Protein AF-0000000065787743 (afdb_homodimer)

Solvent-accessible surface area (backbone atoms only — not comparable to full-atom values): 27468 Å² total; per-residue (Å²): 134,80,80,73,53,86,64,46,62,88,66,50,43,55,30,40,27,34,43,28,55,40,66,67,51,47,67,35,80,67,59,70,78,36,45,27,38,31,40,34,53,36,62,38,88,64,91,49,64,70,45,51,54,52,31,50,74,74,40,88,57,36,32,31,43,29,65,40,38,46,92,58,71,38,61,31,80,68,56,71,77,54,46,52,68,68,44,58,86,50,52,86,74,44,48,29,36,47,40,43,63,92,45,53,86,49,40,64,62,43,46,74,70,74,34,49,32,34,14,27,50,59,44,94,42,62,73,54,71,68,56,47,54,53,48,52,52,55,27,47,73,69,20,70,27,29,32,41,30,26,24,64,88,48,72,65,45,49,52,49,49,39,52,53,42,55,67,47,91,59,59,31,30,48,44,59,47,41,55,78,64,34,50,48,34,66,50,28,15,74,32,53,12,59,40,34,69,22,11,79,78,52,73,87,48,63,49,52,43,42,48,66,57,47,52,52,48,34,46,73,50,25,47,82,42,30,36,60,76,30,72,62,54,52,71,59,94,72,78,59,60,48,50,52,52,37,55,49,48,50,49,54,51,69,73,96,137,79,90,85,46,94,65,43,63,89,63,50,43,55,32,39,27,34,44,29,56,41,66,67,50,46,68,36,78,66,58,72,76,36,44,26,37,30,39,34,53,36,62,37,87,64,90,48,64,68,44,50,54,50,31,48,74,74,39,86,56,48,30,30,43,29,66,41,37,47,92,60,73,38,61,31,81,69,54,70,78,52,46,53,68,67,44,57,86,50,52,87,73,42,48,28,37,46,40,44,62,92,45,54,87,49,38,66,62,44,47,73,70,73,36,46,31,34,14,27,50,60,43,95,42,62,73,54,72,68,57,47,53,53,49,51,51,55,28,46,73,67,22,71,27,28,32,42,31,28,23,64,87,47,72,64,45,51,54,49,50,38,51,54,43,54,65,48,92,58,60,31,29,49,44,60,46,42,53,78,63,31,50,49,34,65,49,26,17,74,30,54,12,59,39,35,68,22,12,80,78,53,73,84,49,62,49,52,44,41,49,65,59,45,52,51,46,33,44,73,48,23,46,82,41,31,36,60,76,31,72,64,54,50,71,59,94,72,78,59,59,49,47,52,53,35,56,48,49,50,50,54,52,68,73,94

Organism: Methanospirillum hungatei JF-1 (strain ATCC 27890 / DSM 864 / NBRC 100397 / JF-1) (NCBI:txid323259)

Sequence (512 aa):
MTSDALKADPNRLIKIIASLSSTRELLSPEVTKADALEIRLDLITEPIDDALHSLRTSFQGPMVLTVRSSDEGGAYAGGSAGLWKKLEPYIGLVDIIDLEIRFKDHAPQVKEHNKAIIASCHQNRMPDDDEMQALIEELHSFGDIVKIAVQPQTKEDVIRLLKITAACPYPIIMSVTGTVYRYARPLLCLFGSLYTYCYIHSETSPGQYSLREMQLLAHLLSPGFVDPWFEGRPVRSGDASGYYERAEQYRKHLEFMTSDALKADPNRLIKIIASLSSTRELLSPEVTKADALEIRLDLITEPIDDALHSLRTSFQGPMVLTVRSSDEGGAYAGGSAGLWKKLEPYIGLVDIIDLEIRFKDHAPQVKEHNKAIIASCHQNRMPDDDEMQALIEELHSFGDIVKIAVQPQTKEDVIRLLKITAACPYPIIMSVTGTVYRYARPLLCLFGSLYTYCYIHSETSPGQYSLREMQLLAHLLSPGFVDPWFEGRPVRSGDASGYYERAEQYRKHLEF

InterPro domains:
  IPR001381 3-dehydroquinate dehydratase type I [MF_00214] (15-221)
  IPR001381 3-dehydroquinate dehydratase type I [PF01487] (31-219)
  IPR001381 3-dehydroquinate dehydratase type I [cd00502] (15-215)
  IPR013785 Aldolase-type TIM barrel [G3DSA:3.20.20.70] (16-221)
  IPR050146 Type-I 3-dehydroquinase [PTHR43699] (23-221)

pLDDT: mean 84.84, std 22.63, range [23.33, 98.88]

Secondary structure (DSSP, 8-state):
-----S---TT-S--EEEEE-SHHHHT-GGGGGSSEEEEEGGG--S--HHHHHHHHHH--S-EEEE--BGGGTSSB---HHHHHHHHGGGGGG-SEEEEEGGGGGGHHHHHHTT-EEEEEEE-SS---HHHHHHHHHHHHTT-SEEEEEE---SHHHHHHHHHHHHH-SS-EEEEE-SSTTTTHHHHHHHTT-S-EEEESSS-SSTTPEEHHHHHHHHHHHSTT---TTTTTS---SS--HHHHHHHHHHHHHH--/---------TT-S--EEEEE-SHHHHT-GGGGGSSEEEEEGGG--S--HHHHHHHHHH--S-EEEE--BGGGTSSB---HHHHHHHHGGGGGG-SEEEEEGGGGGGHHHHHHTT-EEEEEEE-SS---HHHHHHHHHHHHTT-SEEEEEE---SHHHHHHHHHHHHH-SS-EEEEE-SSTTTTHHHHHHHTT-S-EEEESSS-SSTTPEEHHHHHHHHHHHSTT---SSS-SS---SS--HHHHHHHHHHHHHH--

Structure (mmCIF, N/CA/C/O backbone):
data_AF-0000000065787743-model_v1
#
loop_
_entity.id
_entity.type
_entity.pdbx_description
1 polymer '3-dehydroquinate dehydratase'
#
loop_
_atom_site.group_PDB
_atom_site.id
_atom_site.type_symbol
_atom_site.label_atom_id
_atom_site.label_alt_id
_atom_site.label_comp_id
_atom_site.label_asym_id
_atom_site.label_entity_id
_atom_site.label_seq_id
_atom_site.pdbx_PDB_ins_code
_atom_site.Cartn_x
_atom_site.Cartn_y
_atom_site.Cartn_z
_atom_site.occupancy
_atom_site.B_iso_or_equiv
_atom_site.auth_seq_id
_atom_site.auth_comp_id
_atom_site.auth_asym_id
_atom_site.auth_atom_id
_atom_site.pdbx_PDB_model_num
ATOM 1 N N . MET A 1 1 ? -11.641 -33.375 0.283 1 24.38 1 MET A N 1
ATOM 2 C CA . MET A 1 1 ? -11.227 -32.781 1.543 1 24.38 1 MET A CA 1
ATOM 3 C C . MET A 1 1 ? -10.133 -31.734 1.311 1 24.38 1 MET A C 1
ATOM 5 O O . MET A 1 1 ? -9.727 -31.031 2.238 1 24.38 1 MET A O 1
ATOM 9 N N . THR A 1 2 ? -9.352 -31.938 0.258 1 27.78 2 THR A N 1
ATOM 10 C CA . THR A 1 2 ? -7.973 -31.547 0.005 1 27.78 2 THR A CA 1
ATOM 11 C C . THR A 1 2 ? -7.867 -30.047 -0.215 1 27.78 2 THR A C 1
ATOM 13 O O . THR A 1 2 ? -6.777 -29.469 -0.13 1 27.78 2 THR A O 1
ATOM 16 N N . SER A 1 3 ? -8.938 -29.484 -0.894 1 32.38 3 SER A N 1
A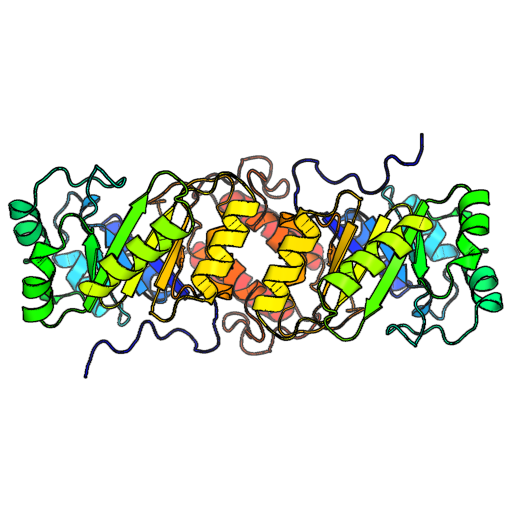TOM 17 C CA . SER A 1 3 ? -9.109 -28.25 -1.637 1 32.38 3 SER A CA 1
ATOM 18 C C . SER A 1 3 ? -9.164 -27.047 -0.7 1 32.38 3 SER A C 1
ATOM 20 O O . SER A 1 3 ? -9.695 -25.984 -1.062 1 32.38 3 SER A O 1
ATOM 22 N N . ASP A 1 4 ? -8.977 -27.328 0.412 1 40.09 4 ASP A N 1
ATOM 23 C CA . ASP A 1 4 ? -8.828 -26.344 1.481 1 40.09 4 ASP A CA 1
ATOM 24 C C . ASP A 1 4 ? -7.723 -25.344 1.15 1 40.09 4 ASP A C 1
ATOM 26 O O . ASP A 1 4 ? -7.246 -24.625 2.031 1 40.09 4 ASP A O 1
ATOM 30 N N . ALA A 1 5 ? -6.867 -25.078 -0.03 1 37.31 5 ALA A N 1
ATOM 31 C CA . ALA A 1 5 ? -5.773 -24.688 -0.922 1 37.31 5 ALA A CA 1
ATOM 32 C C . ALA A 1 5 ? -5.164 -23.359 -0.502 1 37.31 5 ALA A C 1
ATOM 34 O O . ALA A 1 5 ? -3.947 -23.172 -0.594 1 37.31 5 ALA A O 1
ATOM 35 N N . LEU A 1 6 ? -5.176 -22.219 -0.596 1 40.44 6 LEU A N 1
ATOM 36 C CA . LEU A 1 6 ? -4.438 -21.047 -0.166 1 40.44 6 LEU A CA 1
ATOM 37 C C . LEU A 1 6 ? -4.996 -20.5 1.145 1 40.44 6 LEU A C 1
ATOM 39 O O . LEU A 1 6 ? -5.621 -19.438 1.163 1 40.44 6 LEU A O 1
ATOM 43 N N . LYS A 1 7 ? -4.781 -21.141 2.344 1 43.5 7 LYS A N 1
ATOM 44 C CA . LYS A 1 7 ? -5.211 -20.906 3.719 1 43.5 7 LYS A CA 1
ATOM 45 C C . LYS A 1 7 ? -4.336 -19.844 4.391 1 43.5 7 LYS A C 1
ATOM 47 O O . LYS A 1 7 ? -3.111 -19.984 4.438 1 43.5 7 LYS A O 1
ATOM 52 N N . ALA A 1 8 ? -3.996 -18.969 4.398 1 46.22 8 ALA A N 1
ATOM 53 C CA . ALA A 1 8 ? -3.297 -17.891 5.109 1 46.22 8 ALA A CA 1
ATOM 54 C C . ALA A 1 8 ? -4.051 -17.5 6.379 1 46.22 8 ALA A C 1
ATOM 56 O O . ALA A 1 8 ? -5.207 -17.875 6.562 1 46.22 8 ALA A O 1
ATOM 57 N N . ASP A 1 9 ? -3.217 -17.156 7.449 1 48 9 ASP A N 1
ATOM 58 C CA . ASP A 1 9 ? -3.871 -16.469 8.555 1 48 9 ASP A CA 1
ATOM 59 C C . ASP A 1 9 ? -5.07 -15.664 8.062 1 48 9 ASP A C 1
ATOM 61 O O . ASP A 1 9 ? -4.93 -14.797 7.199 1 48 9 ASP A O 1
ATOM 65 N N . PRO A 1 10 ? -6.219 -16.266 8.43 1 51.66 10 PRO A N 1
ATOM 66 C CA . PRO A 1 10 ? -7.426 -15.641 7.895 1 51.66 10 PRO A CA 1
ATOM 67 C C . PRO A 1 10 ? -7.441 -14.125 8.094 1 51.66 10 PRO A C 1
ATOM 69 O O . PRO A 1 10 ? -8.172 -13.414 7.395 1 51.66 10 PRO A O 1
ATOM 72 N N . ASN A 1 11 ? -6.52 -13.773 8.945 1 59.03 11 ASN A N 1
ATOM 73 C CA . ASN A 1 11 ? -6.582 -12.344 9.219 1 59.03 11 ASN A CA 1
ATOM 74 C C . ASN A 1 11 ? -5.578 -11.562 8.367 1 59.03 11 ASN A C 1
ATOM 76 O O . ASN A 1 11 ? -5.621 -10.336 8.32 1 59.03 11 ASN A O 1
ATOM 80 N N . ARG A 1 12 ? -4.758 -12.43 7.66 1 72.25 12 ARG A N 1
ATOM 81 C CA . ARG A 1 12 ? -3.787 -11.734 6.82 1 72.25 12 ARG A CA 1
ATOM 82 C C . ARG A 1 12 ? -4.367 -11.438 5.441 1 72.25 12 ARG A C 1
ATOM 84 O O . ARG A 1 12 ? -4.793 -12.359 4.734 1 72.25 12 ARG A O 1
ATOM 91 N N . LEU A 1 13 ? -4.387 -10.203 5.145 1 83.31 13 LEU A N 1
ATOM 92 C CA . LEU A 1 13 ? -4.977 -9.789 3.873 1 83.31 13 LEU A CA 1
ATOM 93 C C . LEU A 1 13 ? -4.004 -10.031 2.723 1 83.31 13 LEU A C 1
ATOM 95 O O . LEU A 1 13 ? -4.426 -10.289 1.593 1 83.31 13 LEU A O 1
ATOM 99 N N . ILE A 1 14 ? -2.674 -10.047 3.09 1 92.19 14 ILE A N 1
ATOM 100 C CA . ILE A 1 14 ? -1.656 -10.25 2.064 1 92.19 14 ILE A CA 1
ATOM 101 C C . ILE A 1 14 ? -1 -11.609 2.254 1 92.19 14 ILE A C 1
ATOM 103 O O . ILE A 1 14 ? -0.221 -11.812 3.189 1 92.19 14 ILE A O 1
ATOM 107 N N . LYS A 1 15 ? -1.343 -12.586 1.357 1 94.19 15 LYS A N 1
ATOM 108 C CA . LYS A 1 15 ? -0.763 -13.922 1.354 1 94.19 15 LYS A CA 1
ATOM 109 C C . LYS A 1 15 ? 0.287 -14.062 0.256 1 94.19 15 LYS A C 1
ATOM 111 O O . LYS A 1 15 ? 0.138 -13.5 -0.83 1 94.19 15 LYS A O 1
ATOM 116 N N . ILE A 1 16 ? 1.319 -14.852 0.569 1 95.88 16 ILE A N 1
ATOM 117 C CA . ILE A 1 16 ? 2.506 -14.812 -0.278 1 95.88 16 ILE A CA 1
ATOM 118 C C . ILE A 1 16 ? 2.729 -16.188 -0.917 1 95.88 16 ILE A C 1
ATOM 120 O O . ILE A 1 16 ? 2.734 -17.203 -0.227 1 95.88 16 ILE A O 1
ATOM 124 N N . ILE A 1 17 ? 2.844 -16.234 -2.215 1 98 17 ILE A N 1
ATOM 125 C CA . ILE A 1 17 ? 3.396 -17.359 -2.941 1 98 17 ILE A CA 1
ATOM 126 C C . ILE A 1 17 ? 4.863 -17.094 -3.279 1 98 17 ILE A C 1
ATOM 128 O O . ILE A 1 17 ? 5.188 -16.094 -3.92 1 98 17 ILE A O 1
ATOM 132 N N . ALA A 1 18 ? 5.746 -17.953 -2.842 1 97.44 18 ALA A N 1
ATOM 133 C CA . ALA A 1 18 ? 7.145 -17.844 -3.244 1 97.44 18 ALA A CA 1
ATOM 134 C C . ALA A 1 18 ? 7.418 -18.656 -4.512 1 97.44 18 ALA A C 1
ATOM 136 O O . ALA A 1 18 ? 7.176 -19.859 -4.551 1 97.44 18 ALA A O 1
ATOM 137 N N . SER A 1 19 ? 7.852 -17.984 -5.508 1 97.69 19 SER A N 1
ATOM 138 C CA . SER A 1 19 ? 8.211 -18.641 -6.758 1 97.69 19 SER A CA 1
ATOM 139 C C . SER A 1 19 ? 9.633 -19.188 -6.707 1 97.69 19 SER A C 1
ATOM 141 O O . SER A 1 19 ? 10.586 -18.438 -6.477 1 97.69 19 SER A O 1
ATOM 143 N N . LEU A 1 20 ? 9.734 -20.453 -6.953 1 97.56 20 LEU A N 1
ATOM 144 C CA . LEU A 1 20 ? 11.023 -21.141 -6.91 1 97.56 20 LEU A CA 1
ATOM 145 C C . LEU A 1 20 ? 11.508 -21.484 -8.32 1 97.56 20 LEU A C 1
ATOM 147 O O . LEU A 1 20 ? 10.797 -22.141 -9.086 1 97.56 20 LEU A O 1
ATOM 151 N N . SER A 1 21 ? 12.742 -21.062 -8.57 1 96.31 21 SER A N 1
ATOM 152 C CA . SER A 1 21 ? 13.219 -21.219 -9.938 1 96.31 21 SER A CA 1
ATOM 153 C C . SER A 1 21 ? 14.508 -22.016 -9.992 1 96.31 21 SER A C 1
ATOM 155 O O . SER A 1 21 ? 15.219 -22 -11 1 96.31 21 SER A O 1
ATOM 157 N N . SER A 1 22 ? 14.891 -22.688 -8.867 1 95.75 22 SER A N 1
ATOM 158 C CA . SER A 1 22 ? 16.078 -23.516 -8.797 1 95.75 22 SER A CA 1
ATOM 159 C C . SER A 1 22 ? 15.945 -24.578 -7.711 1 95.75 22 SER A C 1
ATOM 161 O O . SER A 1 22 ? 15.141 -24.438 -6.789 1 95.75 22 SER A O 1
ATOM 163 N N . THR A 1 23 ? 16.734 -25.609 -7.852 1 95.62 23 THR A N 1
ATOM 164 C CA . THR A 1 23 ? 16.734 -26.641 -6.824 1 95.62 23 THR A CA 1
ATOM 165 C C . THR A 1 23 ? 17.219 -26.078 -5.492 1 95.62 23 THR A C 1
ATOM 167 O O . THR A 1 23 ? 16.766 -26.516 -4.43 1 95.62 23 THR A O 1
ATOM 170 N N . ARG A 1 24 ? 18.078 -25.141 -5.562 1 94.31 24 ARG A N 1
ATOM 171 C CA . ARG A 1 24 ? 18.562 -24.484 -4.352 1 94.31 24 ARG A CA 1
ATOM 172 C C . ARG A 1 24 ? 17.406 -23.844 -3.592 1 94.31 24 ARG A C 1
ATOM 174 O O . ARG A 1 24 ? 17.344 -23.922 -2.363 1 94.31 24 ARG A O 1
ATOM 181 N N . GLU A 1 25 ? 16.516 -23.234 -4.32 1 96.06 25 GLU A N 1
ATOM 182 C CA . GLU A 1 25 ? 15.367 -22.578 -3.693 1 96.06 25 GLU A CA 1
ATOM 183 C C . GLU A 1 25 ? 14.375 -23.594 -3.152 1 96.06 25 GLU A C 1
ATOM 185 O O . GLU A 1 25 ? 13.766 -23.375 -2.102 1 96.06 25 GLU A O 1
ATOM 190 N N . LEU A 1 26 ? 14.273 -24.703 -3.861 1 97.25 26 LEU A N 1
ATOM 191 C CA . LEU A 1 26 ? 13.391 -25.766 -3.387 1 97.25 26 LEU A CA 1
ATOM 192 C C . LEU A 1 26 ? 13.844 -26.281 -2.027 1 97.25 26 LEU A C 1
ATOM 194 O O . LEU A 1 26 ? 13.016 -26.703 -1.21 1 97.25 26 LEU A O 1
ATOM 198 N N . LEU A 1 27 ? 15.102 -26.219 -1.829 1 95.88 27 LEU A N 1
ATOM 199 C CA . LEU A 1 27 ? 15.672 -26.797 -0.62 1 95.88 27 LEU A CA 1
ATOM 200 C C . LEU A 1 27 ? 15.914 -25.734 0.436 1 95.88 27 LEU A C 1
ATOM 202 O O . LEU A 1 27 ? 16.438 -26.016 1.515 1 95.88 27 LEU A O 1
ATOM 206 N N . SER A 1 28 ? 15.578 -24.531 0.112 1 94.94 28 SER A N 1
ATOM 207 C CA . SER A 1 28 ? 15.797 -23.422 1.042 1 94.94 28 SER A CA 1
ATOM 208 C C . SER A 1 28 ? 14.859 -23.531 2.242 1 94.94 28 SER A C 1
ATOM 210 O O . SER A 1 28 ? 13.664 -23.781 2.084 1 94.94 28 SER A O 1
ATOM 212 N N . PRO A 1 29 ? 15.352 -23.234 3.475 1 92.38 29 PRO A N 1
ATOM 213 C CA . PRO A 1 29 ? 14.469 -23.203 4.641 1 92.38 29 PRO A CA 1
ATOM 214 C C . PRO A 1 29 ? 13.461 -22.047 4.59 1 92.38 29 PRO A C 1
ATOM 216 O O . PRO A 1 29 ? 12.453 -22.078 5.293 1 92.38 29 PRO A O 1
ATOM 219 N N . GLU A 1 30 ? 13.703 -21.109 3.695 1 92.69 30 GLU A N 1
ATOM 220 C CA . GLU A 1 30 ? 12.844 -19.922 3.607 1 92.69 30 GLU A CA 1
ATOM 221 C C . GLU A 1 30 ? 11.477 -20.281 3.023 1 92.69 30 GLU A C 1
ATOM 223 O O . GLU A 1 30 ? 10.539 -19.484 3.121 1 92.69 30 GLU A O 1
ATOM 228 N N . VAL A 1 31 ? 11.359 -21.438 2.469 1 95.38 31 VAL A N 1
ATOM 229 C CA . VAL A 1 31 ? 10.109 -21.844 1.832 1 95.38 31 VAL A CA 1
ATOM 230 C C . VAL A 1 31 ? 8.992 -21.875 2.871 1 95.38 31 VAL A C 1
ATOM 232 O O . VAL A 1 31 ? 7.828 -21.641 2.547 1 95.38 31 VAL A O 1
ATOM 235 N N . THR A 1 32 ? 9.352 -22.094 4.133 1 91.69 32 THR A N 1
ATOM 236 C CA . THR A 1 32 ? 8.359 -22.25 5.188 1 91.69 32 THR A CA 1
ATOM 237 C C . THR A 1 32 ? 7.762 -20.891 5.57 1 91.69 32 THR A C 1
ATOM 239 O O . THR A 1 32 ? 6.758 -20.828 6.281 1 91.69 32 THR A O 1
ATOM 242 N N . LYS A 1 33 ? 8.328 -19.844 5.035 1 89 33 LYS A N 1
ATOM 243 C CA . LYS A 1 33 ? 7.879 -18.5 5.375 1 89 33 LYS A CA 1
ATOM 244 C C . LYS A 1 33 ? 6.805 -18.016 4.402 1 89 33 LYS A C 1
ATOM 246 O O . LYS A 1 33 ? 6.219 -16.938 4.594 1 89 33 LYS A O 1
ATOM 251 N N . ALA A 1 34 ? 6.559 -18.812 3.387 1 94 34 ALA A N 1
ATOM 252 C CA . ALA A 1 34 ? 5.52 -18.484 2.414 1 94 34 ALA A CA 1
ATOM 253 C C . ALA A 1 34 ? 4.215 -19.203 2.742 1 94 34 ALA A C 1
ATOM 255 O O . ALA A 1 34 ? 4.211 -20.188 3.492 1 94 34 ALA A O 1
ATOM 256 N N . ASP A 1 35 ? 3.133 -18.656 2.281 1 93.25 35 ASP A N 1
ATOM 257 C CA . ASP A 1 35 ? 1.834 -19.297 2.461 1 93.25 35 ASP A CA 1
ATOM 258 C C . ASP A 1 35 ? 1.627 -20.406 1.441 1 93.25 35 ASP A C 1
ATOM 260 O O . ASP A 1 35 ? 0.907 -21.375 1.707 1 93.25 35 ASP A O 1
ATOM 264 N N . ALA A 1 36 ? 2.215 -20.297 0.296 1 97.06 36 ALA A N 1
ATOM 265 C CA . ALA A 1 36 ? 2.215 -21.266 -0.8 1 97.06 36 ALA A CA 1
ATOM 266 C C . ALA A 1 36 ? 3.494 -21.156 -1.626 1 97.06 36 ALA A C 1
ATOM 268 O O . ALA A 1 36 ? 4.258 -20.188 -1.476 1 97.06 36 ALA A O 1
ATOM 269 N N . LEU A 1 37 ? 3.691 -22.172 -2.441 1 98.12 37 LEU A N 1
ATOM 270 C CA . LEU A 1 37 ? 4.891 -22.188 -3.271 1 98.12 37 LEU A CA 1
ATOM 271 C C . LEU A 1 37 ? 4.535 -22.406 -4.738 1 98.12 37 LEU A C 1
ATOM 273 O O . LEU A 1 37 ? 3.59 -23.141 -5.051 1 98.12 37 LEU A O 1
ATOM 277 N N . GLU A 1 38 ? 5.27 -21.797 -5.523 1 98.56 38 GLU A N 1
ATOM 278 C CA . GLU A 1 38 ? 5.227 -22.062 -6.961 1 98.56 38 GLU A CA 1
ATOM 279 C C . GLU A 1 38 ? 6.547 -22.641 -7.457 1 98.56 38 GLU A C 1
ATOM 281 O O . GLU A 1 38 ? 7.609 -22.062 -7.215 1 98.56 38 GLU A O 1
ATOM 286 N N . ILE A 1 39 ? 6.457 -23.734 -8.141 1 98.12 39 ILE A N 1
ATOM 287 C CA . ILE A 1 39 ? 7.617 -24.312 -8.805 1 98.12 39 ILE A CA 1
ATOM 288 C C . ILE A 1 39 ? 7.621 -23.922 -10.281 1 98.12 39 ILE A C 1
ATOM 290 O O . ILE A 1 39 ? 6.801 -24.406 -11.062 1 98.12 39 ILE A O 1
ATOM 294 N N . ARG A 1 40 ? 8.523 -23.078 -10.602 1 97.5 40 ARG A N 1
ATOM 295 C CA . ARG A 1 40 ? 8.703 -22.672 -11.992 1 97.5 40 ARG A CA 1
ATOM 296 C C . ARG A 1 40 ? 9.555 -23.688 -12.75 1 97.5 40 ARG A C 1
ATOM 298 O O . ARG A 1 40 ? 10.727 -23.422 -13.047 1 97.5 40 ARG A O 1
ATOM 305 N N . LEU A 1 41 ? 8.891 -24.703 -13.172 1 97.44 41 LEU A N 1
ATOM 306 C CA . LEU A 1 41 ? 9.562 -25.828 -13.836 1 97.44 41 LEU A CA 1
ATOM 307 C C . LEU A 1 41 ? 10.188 -25.375 -15.148 1 97.44 41 LEU A C 1
ATOM 309 O O . LEU A 1 41 ? 11.227 -25.891 -15.562 1 97.44 41 LEU A O 1
ATOM 313 N N . ASP A 1 42 ? 9.625 -24.391 -15.734 1 96.44 42 ASP A N 1
ATOM 314 C CA . ASP A 1 42 ? 10.148 -23.906 -17 1 96.44 42 ASP A CA 1
ATOM 315 C C . ASP A 1 42 ? 11.531 -23.281 -16.828 1 96.44 42 ASP A C 1
ATOM 317 O O . ASP A 1 42 ? 12.305 -23.188 -17.781 1 96.44 42 ASP A O 1
ATOM 321 N N . LEU A 1 43 ? 11.82 -22.875 -15.633 1 96.06 43 LEU A N 1
ATOM 322 C CA . LEU A 1 43 ? 13.07 -22.156 -15.398 1 96.06 43 LEU A CA 1
ATOM 323 C C . LEU A 1 43 ? 14.125 -23.094 -14.82 1 96.06 43 LEU A C 1
ATOM 325 O O . LEU A 1 43 ? 15.289 -22.719 -14.648 1 96.06 43 LEU A O 1
ATOM 329 N N . ILE A 1 44 ? 13.742 -24.297 -14.484 1 95.25 44 ILE A N 1
ATOM 330 C CA . ILE A 1 44 ? 14.656 -25.25 -13.867 1 95.25 44 ILE A CA 1
ATOM 331 C C . ILE A 1 44 ? 15.117 -26.281 -14.906 1 95.25 44 ILE A C 1
ATOM 333 O O . ILE A 1 44 ? 14.297 -26.984 -15.492 1 95.25 44 ILE A O 1
ATOM 337 N N . THR A 1 45 ? 16.359 -26.406 -15.039 1 90.5 45 THR A N 1
ATOM 338 C CA . THR A 1 45 ? 16.891 -27.25 -16.109 1 90.5 45 THR A CA 1
ATOM 339 C C . THR A 1 45 ? 17.344 -28.594 -15.547 1 90.5 45 THR A C 1
ATOM 341 O O . THR A 1 45 ? 17.438 -29.578 -16.281 1 90.5 45 THR A O 1
ATOM 344 N N . GLU A 1 46 ? 17.562 -28.672 -14.289 1 91.12 46 GLU A N 1
ATOM 345 C CA . GLU A 1 46 ? 18 -29.906 -13.664 1 91.12 46 GLU A CA 1
ATOM 346 C C . GLU A 1 46 ? 16.797 -30.734 -13.172 1 91.12 46 GLU A C 1
ATOM 348 O O . GLU A 1 46 ? 15.727 -30.188 -12.945 1 91.12 46 GLU A O 1
ATOM 353 N N . PRO A 1 47 ? 17.016 -32.062 -13.117 1 91.56 47 PRO A N 1
ATOM 354 C CA . PRO A 1 47 ? 15.945 -32.875 -12.508 1 91.56 47 PRO A CA 1
ATOM 355 C C . PRO A 1 47 ? 15.602 -32.438 -11.094 1 91.56 47 PRO A C 1
ATOM 357 O O . PRO A 1 47 ? 16.5 -32.125 -10.305 1 91.56 47 PRO A O 1
ATOM 360 N N . ILE A 1 48 ? 14.266 -32.375 -10.82 1 94.81 48 ILE A N 1
ATOM 361 C CA . ILE A 1 48 ? 13.906 -31.828 -9.523 1 94.81 48 ILE A CA 1
ATOM 362 C C . ILE A 1 48 ? 13.242 -32.875 -8.664 1 94.81 48 ILE A C 1
ATOM 364 O O . ILE A 1 48 ? 12.688 -32.594 -7.602 1 94.81 48 ILE A O 1
ATOM 368 N N . ASP A 1 49 ? 13.312 -34.156 -9.07 1 94.75 49 ASP A N 1
ATOM 369 C CA . ASP A 1 49 ? 12.594 -35.219 -8.391 1 94.75 49 ASP A CA 1
ATOM 370 C C . ASP A 1 49 ? 12.93 -35.25 -6.902 1 94.75 49 ASP A C 1
ATOM 372 O O . ASP A 1 49 ? 12.047 -35.125 -6.055 1 94.75 49 ASP A O 1
ATOM 376 N N . ASP A 1 50 ? 14.156 -35.406 -6.578 1 95.75 50 ASP A N 1
ATOM 377 C CA . ASP A 1 50 ? 14.586 -35.5 -5.188 1 95.75 50 ASP A CA 1
ATOM 378 C C . ASP A 1 50 ? 14.266 -34.219 -4.418 1 95.75 50 ASP A C 1
ATOM 380 O O . ASP A 1 50 ? 13.773 -34.25 -3.291 1 95.75 50 ASP A O 1
ATOM 384 N N . ALA A 1 51 ? 14.547 -33.156 -5.066 1 97.12 51 ALA A N 1
ATOM 385 C CA . ALA A 1 51 ? 14.32 -31.859 -4.422 1 97.12 51 ALA A CA 1
ATOM 386 C C . ALA A 1 51 ? 12.836 -31.641 -4.156 1 97.12 51 ALA A C 1
ATOM 388 O O . ALA A 1 51 ? 12.453 -31.141 -3.098 1 97.12 51 ALA A O 1
ATOM 389 N N . LEU A 1 52 ? 12.008 -31.984 -5.125 1 97.69 52 LEU A N 1
ATOM 390 C CA . LEU A 1 52 ? 10.57 -31.797 -4.992 1 97.69 52 LEU A CA 1
ATOM 391 C C . LEU A 1 52 ? 9.992 -32.719 -3.916 1 97.69 52 LEU A C 1
ATOM 393 O O . LEU A 1 52 ? 9.117 -32.312 -3.154 1 97.69 52 LEU A O 1
ATOM 397 N N . HIS A 1 53 ? 10.5 -33.938 -3.85 1 96.62 53 HIS A N 1
ATOM 398 C CA . HIS A 1 53 ? 10.078 -34.844 -2.791 1 96.62 53 HIS A CA 1
ATOM 399 C C . HIS A 1 53 ? 10.461 -34.312 -1.417 1 96.62 53 HIS A C 1
ATOM 401 O O . HIS A 1 53 ? 9.648 -34.344 -0.488 1 96.62 53 HIS A O 1
ATOM 407 N N . SER A 1 54 ? 11.648 -33.844 -1.362 1 96.88 54 SER A N 1
ATOM 408 C CA . SER A 1 54 ? 12.109 -33.25 -0.111 1 96.88 54 SER A CA 1
ATOM 409 C C . SER A 1 54 ? 11.258 -32.031 0.267 1 96.88 54 SER A C 1
ATOM 411 O O . SER A 1 54 ? 10.891 -31.875 1.432 1 96.88 54 SER A O 1
ATOM 413 N N . LEU A 1 55 ? 10.938 -31.234 -0.707 1 97.81 55 LEU A N 1
ATOM 414 C CA . LEU A 1 55 ? 10.117 -30.047 -0.498 1 97.81 55 LEU A CA 1
ATOM 415 C C . LEU A 1 55 ? 8.734 -30.422 0.02 1 97.81 55 LEU A C 1
ATOM 417 O O . LEU A 1 55 ? 8.242 -29.828 0.973 1 97.81 55 LEU A O 1
ATOM 421 N N . ARG A 1 56 ? 8.148 -31.375 -0.571 1 96.38 56 ARG A N 1
ATOM 422 C CA . ARG A 1 56 ? 6.812 -31.812 -0.166 1 96.38 56 ARG A CA 1
ATOM 423 C C . ARG A 1 56 ? 6.809 -32.312 1.278 1 96.38 56 ARG A C 1
ATOM 425 O O . ARG A 1 56 ? 5.84 -32.094 2.01 1 96.38 56 ARG A O 1
ATOM 432 N N . THR A 1 57 ? 7.891 -32.906 1.708 1 94.25 57 THR A N 1
ATOM 433 C CA . THR A 1 57 ? 8.008 -33.375 3.074 1 94.25 57 THR A CA 1
ATOM 434 C C . THR A 1 57 ? 8.188 -32.219 4.055 1 94.25 57 THR A C 1
ATOM 436 O O . THR A 1 57 ? 7.676 -32.281 5.176 1 94.25 57 THR A O 1
ATOM 439 N N . SER A 1 58 ? 8.82 -31.203 3.594 1 93.25 58 SER A N 1
ATOM 440 C CA . SER A 1 58 ? 9.188 -30.109 4.488 1 93.25 58 SER A CA 1
ATOM 441 C C . SER A 1 58 ? 8.125 -29.016 4.473 1 93.25 58 SER A C 1
ATOM 443 O O . SER A 1 58 ? 8.062 -28.188 5.387 1 93.25 58 SER A O 1
ATOM 445 N N . PHE A 1 59 ? 7.352 -28.922 3.416 1 95.31 59 PHE A N 1
ATOM 446 C CA . PHE A 1 59 ? 6.34 -27.875 3.266 1 95.31 59 PHE A CA 1
ATOM 447 C C . PHE A 1 59 ? 4.953 -28.484 3.119 1 95.31 59 PHE A C 1
ATOM 449 O O . PHE A 1 59 ? 4.703 -29.25 2.184 1 95.31 59 PHE A O 1
ATOM 456 N N . GLN A 1 60 ? 4.051 -28.062 3.945 1 90.88 60 GLN A N 1
ATOM 457 C CA . GLN A 1 60 ? 2.74 -28.703 3.98 1 90.88 60 GLN A CA 1
ATOM 458 C C . GLN A 1 60 ? 1.686 -27.828 3.301 1 90.88 60 GLN A C 1
ATOM 460 O O . GLN A 1 60 ? 0.539 -28.25 3.137 1 90.88 60 GLN A O 1
ATOM 465 N N . GLY A 1 61 ? 2.053 -26.641 2.912 1 94 61 GLY A N 1
ATOM 466 C CA . GLY A 1 61 ? 1.106 -25.75 2.246 1 94 61 GLY A CA 1
ATOM 467 C C . GLY A 1 61 ? 0.923 -26.078 0.775 1 94 61 GLY A C 1
ATOM 468 O O . GLY A 1 61 ? 1.503 -27.047 0.271 1 94 61 GLY A O 1
ATOM 469 N N . PRO A 1 62 ? 0.072 -25.328 0.104 1 97 62 PRO A N 1
ATOM 470 C CA . PRO A 1 62 ? -0.188 -25.562 -1.318 1 97 62 PRO A CA 1
ATOM 471 C C . PRO A 1 62 ? 1.047 -25.344 -2.188 1 97 62 PRO A C 1
ATOM 473 O O . PRO A 1 62 ? 1.822 -24.406 -1.938 1 97 62 PRO A O 1
ATOM 476 N N . MET A 1 63 ? 1.176 -26.219 -3.166 1 98.19 63 MET A N 1
ATOM 477 C CA . MET A 1 63 ? 2.254 -26.094 -4.145 1 98.19 63 MET A CA 1
ATOM 478 C C . MET A 1 63 ? 1.697 -26.016 -5.562 1 98.19 63 MET A C 1
ATOM 480 O O . MET A 1 63 ? 0.89 -26.859 -5.957 1 98.19 63 MET A O 1
ATOM 484 N N . VAL A 1 64 ? 2.119 -24.984 -6.25 1 98.62 64 VAL A N 1
ATOM 485 C CA . VAL A 1 64 ? 1.719 -24.75 -7.633 1 98.62 64 VAL A CA 1
ATOM 486 C C . VAL A 1 64 ? 2.84 -25.172 -8.578 1 98.62 64 VAL A C 1
ATOM 488 O O . VAL A 1 64 ? 4.004 -24.828 -8.375 1 98.62 64 VAL A O 1
ATOM 491 N N . LEU A 1 65 ? 2.52 -25.953 -9.57 1 98.56 65 LEU A N 1
ATOM 492 C CA . LEU A 1 65 ? 3.457 -26.281 -10.633 1 98.56 65 LEU A CA 1
ATOM 493 C C . LEU A 1 65 ? 3.195 -25.438 -11.875 1 98.56 65 LEU A C 1
ATOM 495 O O . LEU A 1 65 ? 2.072 -25.406 -12.383 1 98.56 65 LEU A O 1
ATOM 499 N N . THR A 1 66 ? 4.211 -24.766 -12.305 1 98.19 66 THR A N 1
ATOM 500 C CA . THR A 1 66 ? 4.062 -23.828 -13.406 1 98.19 66 THR A CA 1
ATOM 501 C C . THR A 1 66 ? 5.082 -24.125 -14.508 1 98.19 66 THR A C 1
ATOM 503 O O . THR A 1 66 ? 6.27 -24.281 -14.227 1 98.19 66 THR A O 1
ATOM 506 N N . VAL A 1 67 ? 4.629 -24.281 -15.719 1 97.62 67 VAL A N 1
ATOM 507 C CA . VAL A 1 67 ? 5.441 -24.219 -16.938 1 97.62 67 VAL A CA 1
ATOM 508 C C . VAL A 1 67 ? 4.996 -23.047 -17.797 1 97.62 67 VAL A C 1
ATOM 510 O O . VAL A 1 67 ? 4.047 -23.156 -18.578 1 97.62 67 VAL A O 1
ATOM 513 N N . ARG A 1 68 ? 5.688 -21.984 -17.609 1 96.56 68 ARG A N 1
ATOM 514 C CA . ARG A 1 68 ? 5.289 -20.75 -18.297 1 96.56 68 ARG A CA 1
ATOM 515 C C . ARG A 1 68 ? 5.91 -20.688 -19.688 1 96.56 68 ARG A C 1
ATOM 517 O O . ARG A 1 68 ? 7.098 -20.969 -19.859 1 96.56 68 ARG A O 1
ATOM 524 N N . SER A 1 69 ? 5.109 -20.344 -20.656 1 96.31 69 SER A N 1
ATOM 525 C CA . SER A 1 69 ? 5.562 -20.266 -22.047 1 96.31 69 SER A CA 1
ATOM 526 C C . SER A 1 69 ? 6.438 -19.031 -22.281 1 96.31 69 SER A C 1
ATOM 528 O O . SER A 1 69 ? 6.328 -18.047 -21.547 1 96.31 69 SER A O 1
ATOM 530 N N . SER A 1 70 ? 7.258 -19.109 -23.281 1 93.25 70 SER A N 1
ATOM 531 C CA . SER A 1 70 ? 8.078 -17.984 -23.688 1 93.25 70 SER A CA 1
ATOM 532 C C . SER A 1 70 ? 7.223 -16.797 -24.141 1 93.25 70 SER A C 1
ATOM 534 O O . SER A 1 70 ? 7.602 -15.648 -23.969 1 93.25 70 SER A O 1
ATOM 536 N N . ASP A 1 71 ? 6.031 -17.016 -24.625 1 91.69 71 ASP A N 1
ATOM 537 C CA . ASP A 1 71 ? 5.109 -15.977 -25.078 1 91.69 71 ASP A CA 1
ATOM 538 C C . ASP A 1 71 ? 4.645 -15.109 -23.906 1 91.69 71 ASP A C 1
ATOM 540 O O . ASP A 1 71 ? 4.285 -13.945 -24.094 1 91.69 71 ASP A O 1
ATOM 544 N N . GLU A 1 72 ? 4.695 -15.711 -22.719 1 94.25 72 GLU A N 1
ATOM 545 C CA . GLU A 1 72 ? 4.219 -14.977 -21.562 1 94.25 72 GLU A CA 1
ATOM 546 C C . GLU A 1 72 ? 5.352 -14.727 -20.562 1 94.25 72 GLU A C 1
ATOM 548 O O . GLU A 1 72 ? 5.109 -14.57 -19.375 1 94.25 72 GLU A O 1
ATOM 553 N N . GLY A 1 73 ? 6.566 -14.805 -21.016 1 90.75 73 GLY A N 1
ATOM 554 C CA . GLY A 1 73 ? 7.688 -14.367 -20.203 1 90.75 73 GLY A CA 1
ATOM 555 C C . GLY A 1 73 ? 8.383 -15.508 -19.484 1 90.75 73 GLY A C 1
ATOM 556 O O . GLY A 1 73 ? 9.203 -15.281 -18.594 1 90.75 73 GLY A O 1
ATOM 557 N N . GLY A 1 74 ? 8.047 -16.781 -19.859 1 94.19 74 GLY A N 1
ATOM 558 C CA . GLY A 1 74 ? 8.742 -17.938 -19.312 1 94.19 74 GLY A CA 1
ATOM 559 C C . GLY A 1 74 ? 9.766 -18.516 -20.266 1 94.19 74 GLY A C 1
ATOM 560 O O . GLY A 1 74 ? 10.25 -17.828 -21.172 1 94.19 74 GLY A O 1
ATOM 561 N N . ALA A 1 75 ? 10.164 -19.781 -19.922 1 94.88 75 ALA A N 1
ATOM 562 C CA . ALA A 1 75 ? 11.258 -20.375 -20.688 1 94.88 75 ALA A CA 1
ATOM 563 C C . ALA A 1 75 ? 10.773 -21.562 -21.516 1 94.88 75 ALA A C 1
ATOM 565 O O . ALA A 1 75 ? 11.539 -22.156 -22.281 1 94.88 75 ALA A O 1
ATOM 566 N N . TYR A 1 76 ? 9.484 -21.922 -21.422 1 96.56 76 TYR A N 1
ATOM 567 C CA . TYR A 1 76 ? 8.977 -23.078 -22.172 1 96.56 76 TYR A CA 1
ATOM 568 C C . TYR A 1 76 ? 8.656 -22.688 -23.609 1 96.56 76 TYR A C 1
ATOM 570 O O . TYR A 1 76 ? 7.715 -21.922 -23.859 1 96.56 76 TYR A O 1
ATOM 578 N N . ALA A 1 77 ? 9.297 -23.297 -24.484 1 93.94 77 ALA A N 1
ATOM 579 C CA . ALA A 1 77 ? 9.133 -22.969 -25.906 1 93.94 77 ALA A CA 1
ATOM 580 C C . ALA A 1 77 ? 8.359 -24.078 -26.625 1 93.94 77 ALA A C 1
ATOM 582 O O . ALA A 1 77 ? 8.164 -24 -27.844 1 93.94 77 ALA A O 1
ATOM 583 N N . GLY A 1 78 ? 7.992 -25.062 -25.891 1 92.12 78 GLY A N 1
ATOM 584 C CA . GLY A 1 78 ? 7.301 -26.188 -26.5 1 92.12 78 GLY A CA 1
ATOM 585 C C . GLY A 1 78 ? 5.828 -25.906 -26.75 1 92.12 78 GLY A C 1
ATOM 586 O O . GLY A 1 78 ? 5.316 -24.859 -26.375 1 92.12 78 GLY A O 1
ATOM 587 N N . GLY A 1 79 ? 5.152 -26.797 -27.438 1 92 79 GLY A N 1
ATOM 588 C CA . GLY A 1 79 ? 3.729 -26.719 -27.719 1 92 79 GLY A CA 1
ATOM 589 C C . GLY A 1 79 ? 2.873 -27.453 -26.703 1 92 79 GLY A C 1
ATOM 590 O O . GLY A 1 79 ? 3.357 -27.828 -25.641 1 92 79 GLY A O 1
ATOM 591 N N . SER A 1 80 ? 1.602 -27.547 -27 1 92.81 80 SER A N 1
ATOM 592 C CA . SER A 1 80 ? 0.611 -28.141 -26.109 1 92.81 80 SER A CA 1
ATOM 593 C C . SER A 1 80 ? 0.942 -29.594 -25.812 1 92.81 80 SER A C 1
ATOM 595 O O . SER A 1 80 ? 0.854 -30.031 -24.656 1 92.81 80 SER A O 1
ATOM 597 N N . ALA A 1 81 ? 1.404 -30.297 -26.781 1 89.38 81 ALA A N 1
ATOM 598 C CA . ALA A 1 81 ? 1.683 -31.719 -26.609 1 89.38 81 ALA A CA 1
ATOM 599 C C . ALA A 1 81 ? 2.834 -31.938 -25.641 1 89.38 81 ALA A C 1
ATOM 601 O O . ALA A 1 81 ? 2.801 -32.875 -24.828 1 89.38 81 ALA A O 1
ATOM 602 N N . GLY A 1 82 ? 3.791 -31.094 -25.688 1 94.81 82 GLY A N 1
ATOM 603 C CA . GLY A 1 82 ? 4.965 -31.234 -24.844 1 94.81 82 GLY A CA 1
ATOM 604 C C . GLY A 1 82 ? 4.719 -30.797 -23.406 1 94.81 82 GLY A C 1
ATOM 605 O O . GLY A 1 82 ? 5.43 -31.219 -22.5 1 94.81 82 GLY A O 1
ATOM 606 N N . LEU A 1 83 ? 3.719 -30 -23.25 1 96.31 83 LEU A N 1
ATOM 607 C CA . LEU A 1 83 ? 3.453 -29.453 -21.922 1 96.31 83 LEU A CA 1
ATOM 608 C C . LEU A 1 83 ? 3.094 -30.562 -20.938 1 96.31 83 LEU A C 1
ATOM 610 O O . LEU A 1 83 ? 3.666 -30.641 -19.844 1 96.31 83 LEU A O 1
ATOM 614 N N . TRP A 1 84 ? 2.217 -31.438 -21.328 1 95.25 84 TRP A N 1
ATOM 615 C CA . TRP A 1 84 ? 1.751 -32.469 -20.422 1 95.25 84 TRP A CA 1
ATOM 616 C C . TRP A 1 84 ? 2.893 -33.406 -20.031 1 95.25 84 TRP A C 1
ATOM 618 O O . TRP A 1 84 ? 2.994 -33.844 -18.875 1 95.25 84 TRP A O 1
ATOM 628 N N . LYS A 1 85 ? 3.705 -33.719 -21 1 94.31 85 LYS A N 1
ATOM 629 C CA . LYS A 1 85 ? 4.855 -34.594 -20.734 1 94.31 85 LYS A CA 1
ATOM 630 C C . LYS A 1 85 ? 5.746 -33.969 -19.656 1 94.31 85 LYS A C 1
ATOM 632 O O . LYS A 1 85 ? 6.344 -34.688 -18.859 1 94.31 85 LYS A O 1
ATOM 637 N N . LYS A 1 86 ? 5.789 -32.688 -19.672 1 95.12 86 LYS A N 1
ATOM 638 C CA . LYS A 1 86 ? 6.621 -32 -18.703 1 95.12 86 LYS A CA 1
ATOM 639 C C . LYS A 1 86 ? 5.961 -31.953 -17.328 1 95.12 86 LYS A C 1
ATOM 641 O O . LYS A 1 86 ? 6.641 -32.031 -16.297 1 95.12 86 LYS A O 1
ATOM 646 N N . LEU A 1 87 ? 4.684 -31.922 -17.234 1 96.56 87 LEU A N 1
ATOM 647 C CA . LEU A 1 87 ? 3.932 -31.75 -16 1 96.56 87 LEU A CA 1
ATOM 648 C C . LEU A 1 87 ? 3.701 -33.094 -15.32 1 96.56 87 LEU A C 1
ATOM 650 O O . LEU A 1 87 ? 3.801 -33.219 -14.102 1 96.56 87 LEU A O 1
ATOM 654 N N . GLU A 1 88 ? 3.473 -34.062 -16.062 1 95.06 88 GLU A N 1
ATOM 655 C CA . GLU A 1 88 ? 2.904 -35.344 -15.617 1 95.06 88 GLU A CA 1
ATOM 656 C C . GLU A 1 88 ? 3.785 -36 -14.562 1 95.06 88 GLU A C 1
ATOM 658 O O . GLU A 1 88 ? 3.287 -36.469 -13.539 1 95.06 88 GLU A O 1
ATOM 663 N N . PRO A 1 89 ? 5.105 -35.969 -14.742 1 95.69 89 PRO A N 1
ATOM 664 C CA . PRO A 1 89 ? 5.957 -36.656 -13.773 1 95.69 89 PRO A CA 1
ATOM 665 C C . PRO A 1 89 ? 5.832 -36.094 -12.359 1 95.69 89 PRO A C 1
ATOM 667 O O . PRO A 1 89 ? 6.16 -36.75 -11.383 1 95.69 89 PRO A O 1
ATOM 670 N N . TYR A 1 90 ? 5.336 -34.844 -12.25 1 97.06 90 TYR A N 1
ATOM 671 C CA . TYR A 1 90 ? 5.406 -34.156 -10.969 1 97.06 90 TYR A CA 1
ATOM 672 C C . TYR A 1 90 ? 4.008 -33.875 -10.43 1 97.06 90 TYR A C 1
ATOM 674 O O . TYR A 1 90 ? 3.859 -33.344 -9.32 1 97.06 90 TYR A O 1
ATOM 682 N N . ILE A 1 91 ? 3.027 -34.219 -11.141 1 96.56 91 ILE A N 1
ATOM 683 C CA . ILE A 1 91 ? 1.655 -33.812 -10.852 1 96.56 91 ILE A CA 1
ATOM 684 C C . ILE A 1 91 ? 1.214 -34.406 -9.523 1 96.56 91 ILE A C 1
ATOM 686 O O . ILE A 1 91 ? 0.431 -33.812 -8.789 1 96.56 91 ILE A O 1
ATOM 690 N N . GLY A 1 92 ? 1.733 -35.562 -9.148 1 96.38 92 GLY A N 1
ATOM 691 C CA . GLY A 1 92 ? 1.364 -36.219 -7.906 1 96.38 92 GLY A CA 1
ATOM 692 C C . GLY A 1 92 ? 1.932 -35.531 -6.676 1 96.38 92 GLY A C 1
ATOM 693 O O . GLY A 1 92 ? 1.491 -35.781 -5.555 1 96.38 92 GLY A O 1
ATOM 694 N N . LEU A 1 93 ? 2.859 -34.656 -6.812 1 96.94 93 LEU A N 1
ATOM 695 C CA . LEU A 1 93 ? 3.578 -34.031 -5.691 1 96.94 93 LEU A CA 1
ATOM 696 C C . LEU A 1 93 ? 3.119 -32.625 -5.453 1 96.94 93 LEU A C 1
ATOM 698 O O . LEU A 1 93 ? 3.611 -31.938 -4.547 1 96.94 93 LEU A O 1
ATOM 702 N N . VAL A 1 94 ? 2.178 -32.125 -6.277 1 97.69 94 VAL A N 1
ATOM 703 C CA . VAL A 1 94 ? 1.72 -30.734 -6.156 1 97.69 94 VAL A CA 1
ATOM 704 C C . VAL A 1 94 ? 0.202 -30.719 -5.988 1 97.69 94 VAL A C 1
ATOM 706 O O . VAL A 1 94 ? -0.452 -31.766 -6.027 1 97.69 94 VAL A O 1
ATOM 709 N N . ASP A 1 95 ? -0.322 -29.531 -5.715 1 97.5 95 ASP A N 1
ATOM 710 C CA . ASP A 1 95 ? -1.745 -29.406 -5.418 1 97.5 95 ASP A CA 1
ATOM 711 C C . ASP A 1 95 ? -2.479 -28.688 -6.547 1 97.5 95 ASP A C 1
ATOM 713 O O . ASP A 1 95 ? -3.672 -28.906 -6.762 1 97.5 95 ASP A O 1
ATOM 717 N N . ILE A 1 96 ? -1.772 -27.797 -7.27 1 98.38 96 ILE A N 1
ATOM 718 C CA . ILE A 1 96 ? -2.381 -26.891 -8.242 1 98.38 96 ILE A CA 1
ATOM 719 C C . ILE A 1 96 ? -1.494 -26.797 -9.477 1 98.38 96 ILE A C 1
ATOM 721 O O . ILE A 1 96 ? -0.266 -26.781 -9.375 1 98.38 96 ILE A O 1
ATOM 725 N N . ILE A 1 97 ? -2.082 -26.719 -10.648 1 98.69 97 ILE A N 1
ATOM 726 C CA . ILE A 1 97 ? -1.374 -26.469 -11.898 1 98.69 97 ILE A CA 1
ATOM 727 C C . ILE A 1 97 ? -1.701 -25.062 -12.398 1 98.69 97 ILE A C 1
ATOM 729 O O . ILE A 1 97 ? -2.873 -24.688 -12.5 1 98.69 97 ILE A O 1
ATOM 733 N N . ASP A 1 98 ? -0.685 -24.297 -12.578 1 98.75 98 ASP A N 1
ATOM 734 C CA . ASP A 1 98 ? -0.86 -23.047 -13.312 1 98.75 98 ASP A CA 1
ATOM 735 C C . ASP A 1 98 ? -0.949 -23.297 -14.812 1 98.75 98 ASP A C 1
ATOM 737 O O . ASP A 1 98 ? 0.046 -23.656 -15.453 1 98.75 98 ASP A O 1
ATOM 741 N N . LEU A 1 99 ? -2.111 -23.109 -15.359 1 98.69 99 LEU A N 1
ATOM 742 C CA . LEU A 1 99 ? -2.361 -23.453 -16.75 1 98.69 99 LEU A CA 1
ATOM 743 C C . LEU A 1 99 ? -2.654 -22.188 -17.562 1 98.69 99 LEU A C 1
ATOM 745 O O . LEU A 1 99 ? -3.709 -21.562 -17.406 1 98.69 99 LEU A O 1
ATOM 749 N N . GLU A 1 100 ? -1.755 -21.906 -18.5 1 98.44 100 GLU A N 1
ATOM 750 C CA . GLU A 1 100 ? -1.917 -20.734 -19.375 1 98.44 100 GLU A CA 1
ATOM 751 C C . GLU A 1 100 ? -3.119 -20.906 -20.297 1 98.44 100 GLU A C 1
ATOM 753 O O . GLU A 1 100 ? -3.398 -22.016 -20.766 1 98.44 100 GLU A O 1
ATOM 758 N N . ILE A 1 101 ? -3.674 -19.828 -20.562 1 98.31 101 ILE A N 1
ATOM 759 C CA . ILE A 1 101 ? -4.895 -19.797 -21.359 1 98.31 101 ILE A CA 1
ATOM 760 C C . ILE A 1 101 ? -4.664 -20.5 -22.688 1 98.31 101 ILE A C 1
ATOM 762 O O . ILE A 1 101 ? -5.559 -21.172 -23.219 1 98.31 101 ILE A O 1
ATOM 766 N N . ARG A 1 102 ? -3.504 -20.5 -23.266 1 97 102 ARG A N 1
ATOM 767 C CA . ARG A 1 102 ? -3.227 -21.125 -24.562 1 97 102 ARG A CA 1
ATOM 768 C C . ARG A 1 102 ? -3.221 -22.641 -24.438 1 97 102 ARG A C 1
ATOM 770 O O . ARG A 1 102 ? -3.295 -23.344 -25.453 1 97 102 ARG A O 1
ATOM 777 N N . PHE A 1 103 ? -3.115 -23.156 -23.219 1 98 103 PHE A N 1
ATOM 778 C CA . PHE A 1 103 ? -3.051 -24.594 -22.984 1 98 103 PHE A CA 1
ATOM 779 C C . PHE A 1 103 ? -4.32 -25.094 -22.297 1 98 103 PHE A C 1
ATOM 781 O O . PHE A 1 103 ? -4.312 -26.141 -21.656 1 98 103 PHE A O 1
ATOM 788 N N . LYS A 1 104 ? -5.434 -24.359 -22.406 1 98.12 104 LYS A N 1
ATOM 789 C CA . LYS A 1 104 ? -6.672 -24.641 -21.688 1 98.12 104 LYS A CA 1
ATOM 790 C C . LYS A 1 104 ? -7.203 -26.031 -22.016 1 98.12 104 LYS A C 1
ATOM 792 O O . LYS A 1 104 ? -7.945 -26.625 -21.234 1 98.12 104 LYS A O 1
ATOM 797 N N . ASP A 1 105 ? -6.766 -26.594 -23.141 1 97.69 105 ASP A N 1
ATOM 798 C CA . ASP A 1 105 ? -7.254 -27.891 -23.578 1 97.69 105 ASP A CA 1
ATOM 799 C C . ASP A 1 105 ? -6.746 -29 -22.656 1 97.69 105 ASP A C 1
ATOM 801 O O . ASP A 1 105 ? -7.25 -30.125 -22.703 1 97.69 105 ASP A O 1
ATOM 805 N N . HIS A 1 106 ? -5.75 -28.688 -21.781 1 98.06 106 HIS A N 1
ATOM 806 C CA . HIS A 1 106 ? -5.227 -29.672 -20.844 1 98.06 106 HIS A CA 1
ATOM 807 C C . HIS A 1 106 ? -6.004 -29.641 -19.531 1 98.06 106 HIS A C 1
ATOM 809 O O . HIS A 1 106 ? -5.73 -30.438 -18.625 1 98.06 106 HIS A O 1
ATOM 815 N N . ALA A 1 107 ? -7.039 -28.797 -19.406 1 98.44 107 ALA A N 1
ATOM 816 C CA . ALA A 1 107 ? -7.781 -28.656 -18.156 1 98.44 107 ALA A CA 1
ATOM 817 C C . ALA A 1 107 ? -8.438 -29.969 -17.75 1 98.44 107 ALA A C 1
ATOM 819 O O . ALA A 1 107 ? -8.352 -30.375 -16.594 1 98.44 107 ALA A O 1
ATOM 820 N N . PRO A 1 108 ? -9.07 -30.703 -18.656 1 97.69 108 PRO A N 1
ATOM 821 C CA . PRO A 1 108 ? -9.68 -31.984 -18.266 1 97.69 108 PRO A CA 1
ATOM 822 C C . PRO A 1 108 ? -8.656 -32.969 -17.703 1 97.69 108 PRO A C 1
ATOM 824 O O . PRO A 1 108 ? -8.945 -33.688 -16.75 1 97.69 108 PRO A O 1
ATOM 827 N N . GLN A 1 109 ? -7.523 -32.969 -18.312 1 96.88 109 GLN A N 1
ATOM 828 C CA . GLN A 1 109 ? -6.465 -33.875 -17.859 1 96.88 109 GLN A CA 1
ATOM 829 C C . GLN A 1 109 ? -6.031 -33.531 -16.438 1 96.88 109 GLN A C 1
ATOM 831 O O . GLN A 1 109 ? -5.805 -34.438 -15.625 1 96.88 109 GLN A O 1
ATOM 836 N N . VAL A 1 110 ? -5.891 -32.25 -16.109 1 97.88 110 VAL A N 1
ATOM 837 C CA . VAL A 1 110 ? -5.523 -31.797 -14.773 1 97.88 110 VAL A CA 1
ATOM 838 C C . VAL A 1 110 ? -6.59 -32.219 -13.773 1 97.88 110 VAL A C 1
ATOM 840 O O . VAL A 1 110 ? -6.27 -32.75 -12.703 1 97.88 110 VAL A O 1
ATOM 843 N N . LYS A 1 111 ? -7.828 -32.062 -14.164 1 96.44 111 LYS A N 1
ATOM 844 C CA . LYS A 1 111 ? -8.953 -32.406 -13.289 1 96.44 111 LYS A CA 1
ATOM 845 C C . LYS A 1 111 ? -9.039 -33.906 -13.062 1 96.44 111 LYS A C 1
ATOM 847 O O . LYS A 1 111 ? -9.414 -34.375 -11.977 1 96.44 111 LYS A O 1
ATOM 852 N N . GLU A 1 112 ? -8.711 -34.656 -14.047 1 96.81 112 GLU A N 1
ATOM 853 C CA . GLU A 1 112 ? -8.688 -36.125 -13.93 1 96.81 112 GLU A CA 1
ATOM 854 C C . GLU A 1 112 ? -7.699 -36.562 -12.852 1 96.81 112 GLU A C 1
ATOM 856 O O . GLU A 1 112 ? -7.883 -37.625 -12.234 1 96.81 112 GLU A O 1
ATOM 861 N N . HIS A 1 113 ? -6.684 -35.781 -12.68 1 97.25 113 HIS A N 1
ATOM 862 C CA . HIS A 1 113 ? -5.695 -36.094 -11.656 1 97.25 113 HIS A CA 1
ATOM 863 C C . HIS A 1 113 ? -6.078 -35.438 -10.32 1 97.25 113 HIS A C 1
ATOM 865 O O . HIS A 1 113 ? -5.27 -35.406 -9.391 1 97.25 113 HIS A O 1
ATOM 871 N N . ASN A 1 114 ? -7.258 -34.844 -10.242 1 97 114 ASN A N 1
ATOM 872 C CA . ASN A 1 114 ? -7.812 -34.25 -9.031 1 97 114 ASN A CA 1
ATOM 873 C C . ASN A 1 114 ? -6.957 -33.094 -8.539 1 97 114 ASN A C 1
ATOM 875 O O . ASN A 1 114 ? -6.684 -32.969 -7.34 1 97 114 ASN A O 1
ATOM 879 N N . LYS A 1 115 ? -6.426 -32.312 -9.445 1 97.75 115 LYS A N 1
ATOM 880 C CA . LYS A 1 115 ? -5.668 -31.094 -9.125 1 97.75 115 LYS A CA 1
ATOM 881 C C . LYS A 1 115 ? -6.473 -29.844 -9.445 1 97.75 115 LYS A C 1
ATOM 883 O O . LYS A 1 115 ? -7.289 -29.844 -10.375 1 97.75 115 LYS A O 1
ATOM 888 N N . ALA A 1 116 ? -6.312 -28.828 -8.617 1 97.94 116 ALA A N 1
ATOM 889 C CA . ALA A 1 116 ? -6.91 -27.531 -8.922 1 97.94 116 ALA A CA 1
ATOM 890 C C . ALA A 1 116 ? -6.156 -26.828 -10.039 1 97.94 116 ALA A C 1
ATOM 892 O O . ALA A 1 116 ? -5.008 -27.172 -10.336 1 97.94 116 ALA A O 1
ATOM 893 N N . ILE A 1 117 ? -6.848 -25.891 -10.703 1 98.62 117 ILE A N 1
ATOM 894 C CA . ILE A 1 117 ? -6.246 -25.172 -11.812 1 98.62 117 ILE A CA 1
ATOM 895 C C . ILE A 1 117 ? -6.234 -23.672 -11.508 1 98.62 117 ILE A C 1
ATOM 897 O O . ILE A 1 117 ? -7.27 -23.094 -11.164 1 98.62 117 ILE A O 1
ATOM 901 N N . ILE A 1 118 ? -5.074 -23.047 -11.492 1 98.81 118 ILE A N 1
ATOM 902 C CA . ILE A 1 118 ? -4.949 -21.609 -11.719 1 98.81 118 ILE A CA 1
ATOM 903 C C . ILE A 1 118 ? -4.91 -21.328 -13.219 1 98.81 118 ILE A C 1
ATOM 905 O O . ILE A 1 118 ? -3.924 -21.656 -13.891 1 98.81 118 ILE A O 1
ATOM 909 N N . ALA A 1 119 ? -6.031 -20.844 -13.734 1 98.88 119 ALA A N 1
ATOM 910 C CA . ALA A 1 119 ? -6.07 -20.422 -15.133 1 98.88 119 ALA A CA 1
ATOM 911 C C . ALA A 1 119 ? -5.441 -19.031 -15.297 1 98.88 119 ALA A C 1
ATOM 913 O O . ALA A 1 119 ? -5.898 -18.062 -14.688 1 98.88 119 ALA A O 1
ATOM 914 N N . SER A 1 120 ? -4.41 -18.969 -16.156 1 98.69 120 SER A N 1
ATOM 915 C CA . SER A 1 120 ? -3.621 -17.75 -16.062 1 98.69 120 SER A CA 1
ATOM 916 C C . SER A 1 120 ? -3.4 -17.125 -17.438 1 98.69 120 SER A C 1
ATOM 918 O O . SER A 1 120 ? -3.482 -17.812 -18.453 1 98.69 120 SER A O 1
ATOM 920 N N . CYS A 1 121 ? -3.229 -15.836 -17.422 1 98.5 121 CYS A N 1
ATOM 921 C CA . CYS A 1 121 ? -2.863 -15.047 -18.594 1 98.5 121 CYS A CA 1
ATOM 922 C C . CYS A 1 121 ? -1.975 -13.867 -18.203 1 98.5 121 CYS A C 1
ATOM 924 O O . CYS A 1 121 ? -2.32 -13.094 -17.312 1 98.5 121 CYS A O 1
ATOM 926 N N . HIS A 1 122 ? -0.845 -13.742 -18.812 1 96.69 122 HIS A N 1
ATOM 927 C CA . HIS A 1 122 ? 0.076 -12.625 -18.656 1 96.69 122 HIS A CA 1
ATOM 928 C C . HIS A 1 122 ? 0.086 -11.742 -19.906 1 96.69 122 HIS A C 1
ATOM 930 O O . HIS A 1 122 ? 0.31 -12.234 -21.016 1 96.69 122 HIS A O 1
ATOM 936 N N . GLN A 1 123 ? -0.105 -10.516 -19.688 1 93.44 123 GLN A N 1
ATOM 937 C CA . GLN A 1 123 ? -0.072 -9.555 -20.781 1 93.44 123 GLN A CA 1
ATOM 938 C C . GLN A 1 123 ? 0.96 -8.461 -20.531 1 93.44 123 GLN A C 1
ATOM 940 O O . GLN A 1 123 ? 1.102 -7.988 -19.406 1 93.44 123 GLN A O 1
ATOM 945 N N . ASN A 1 124 ? 1.651 -8.055 -21.594 1 90.25 124 ASN A N 1
ATOM 946 C CA . ASN A 1 124 ? 2.627 -6.98 -21.484 1 90.25 124 ASN A CA 1
ATOM 947 C C . ASN A 1 124 ? 1.996 -5.617 -21.766 1 90.25 124 ASN A C 1
ATOM 949 O O . ASN A 1 124 ? 2.646 -4.73 -22.312 1 90.25 124 ASN A O 1
ATOM 953 N N . ARG A 1 125 ? 0.721 -5.535 -21.578 1 93.44 125 ARG A N 1
ATOM 954 C CA . ARG A 1 125 ? -0.054 -4.312 -21.75 1 93.44 125 ARG A CA 1
ATOM 955 C C . ARG A 1 125 ? -1.181 -4.23 -20.734 1 93.44 125 ARG A C 1
ATOM 957 O O . ARG A 1 125 ? -1.411 -5.176 -19.969 1 93.44 125 ARG A O 1
ATOM 964 N N . MET A 1 126 ? -1.848 -3.119 -20.75 1 97 126 MET A N 1
ATOM 965 C CA . MET A 1 126 ? -3.031 -2.932 -19.922 1 97 126 MET A CA 1
ATOM 966 C C . MET A 1 126 ? -4.301 -2.98 -20.766 1 97 126 MET A C 1
ATOM 968 O O . MET A 1 126 ? -4.648 -2.002 -21.422 1 97 126 MET A O 1
ATOM 972 N N . PRO A 1 127 ? -4.973 -4.129 -20.766 1 98 127 PRO A N 1
ATOM 973 C CA . PRO A 1 127 ? -6.23 -4.199 -21.516 1 98 127 PRO A CA 1
ATOM 974 C C . PRO A 1 127 ? -7.289 -3.238 -20.984 1 98 127 PRO A C 1
ATOM 976 O O . PRO A 1 127 ? -7.215 -2.807 -19.828 1 98 127 PRO A O 1
ATOM 979 N N . ASP A 1 128 ? -8.234 -2.893 -21.781 1 97.56 128 ASP A N 1
ATOM 980 C CA . ASP A 1 128 ? -9.344 -2.084 -21.297 1 97.56 128 ASP A CA 1
ATOM 981 C C . ASP A 1 128 ? -10.297 -2.922 -20.453 1 97.56 128 ASP A C 1
ATOM 983 O O . ASP A 1 128 ? -10.102 -4.129 -20.297 1 97.56 128 ASP A O 1
ATOM 987 N N . ASP A 1 129 ? -11.297 -2.352 -19.844 1 97.75 129 ASP A N 1
ATOM 988 C CA . ASP A 1 129 ? -12.148 -3.014 -18.859 1 97.75 129 ASP A CA 1
ATOM 989 C C . ASP A 1 129 ? -12.961 -4.137 -19.5 1 97.75 129 ASP A C 1
ATOM 991 O O . ASP A 1 129 ? -13.172 -5.184 -18.891 1 97.75 129 ASP A O 1
ATOM 995 N N . ASP A 1 130 ? -13.461 -3.926 -20.703 1 98.12 130 ASP A N 1
ATOM 996 C CA . ASP A 1 130 ? -14.219 -4.965 -21.391 1 98.12 130 ASP A CA 1
ATOM 997 C C . ASP A 1 130 ? -13.344 -6.184 -21.688 1 98.12 130 ASP A C 1
ATOM 999 O O . ASP A 1 130 ? -13.773 -7.32 -21.484 1 98.12 130 ASP A O 1
ATOM 1003 N N . GLU A 1 131 ? -12.172 -5.961 -22.172 1 98.38 131 GLU A N 1
ATOM 1004 C CA . GLU A 1 131 ? -11.219 -7.039 -22.406 1 98.38 131 GLU A CA 1
ATOM 1005 C C . GLU A 1 131 ? -10.906 -7.801 -21.125 1 98.38 131 GLU A C 1
ATOM 1007 O O . GLU A 1 131 ? -10.82 -9.031 -21.125 1 98.38 131 GLU A O 1
ATOM 1012 N N . MET A 1 132 ? -10.727 -7.062 -20.078 1 98.62 132 MET A N 1
ATOM 1013 C CA . MET A 1 132 ? -10.414 -7.676 -18.781 1 98.62 132 MET A CA 1
ATOM 1014 C C . MET A 1 132 ? -11.555 -8.578 -18.328 1 98.62 132 MET A C 1
ATOM 1016 O O . MET A 1 132 ? -11.328 -9.688 -17.844 1 98.62 132 MET A O 1
ATOM 1020 N N . GLN A 1 133 ? -12.773 -8.062 -18.422 1 98.31 133 GLN A N 1
ATOM 1021 C CA . GLN A 1 133 ? -13.93 -8.852 -18.016 1 98.31 133 GLN A CA 1
ATOM 1022 C C . GLN A 1 133 ? -14.055 -10.117 -18.859 1 98.31 133 GLN A C 1
ATOM 1024 O O . GLN A 1 133 ? -14.312 -11.195 -18.312 1 98.31 133 GLN A O 1
ATOM 1029 N N . ALA A 1 134 ? -13.867 -10.016 -20.172 1 98.62 134 ALA A N 1
ATOM 1030 C CA . ALA A 1 134 ? -13.914 -11.18 -21.047 1 98.62 134 ALA A CA 1
ATOM 1031 C C . ALA A 1 134 ? -12.828 -12.188 -20.672 1 98.62 134 ALA A C 1
ATOM 1033 O O . ALA A 1 134 ? -13.078 -13.398 -20.672 1 98.62 134 ALA A O 1
ATOM 1034 N N . LEU A 1 135 ? -11.703 -11.656 -20.422 1 98.75 135 LEU A N 1
ATOM 1035 C CA . LEU A 1 135 ? -10.578 -12.5 -20.031 1 98.75 135 LEU A CA 1
ATOM 1036 C C . LEU A 1 135 ? -10.875 -13.25 -18.734 1 98.75 135 LEU A C 1
ATOM 1038 O O . LEU A 1 135 ? -10.633 -14.453 -18.641 1 98.75 135 LEU A O 1
ATOM 1042 N N . ILE A 1 136 ? -11.406 -12.562 -17.734 1 98.81 136 ILE A N 1
ATOM 1043 C CA . ILE A 1 136 ? -11.766 -13.156 -16.438 1 98.81 136 ILE A CA 1
ATOM 1044 C C . ILE A 1 136 ? -12.75 -14.305 -16.672 1 98.81 136 ILE A C 1
ATOM 1046 O O . ILE A 1 136 ? -12.57 -15.398 -16.125 1 98.81 136 ILE A O 1
ATOM 1050 N N . GLU A 1 137 ? -13.734 -14.078 -17.484 1 98.75 137 GLU A N 1
ATOM 1051 C CA . GLU A 1 137 ? -14.742 -15.102 -17.75 1 98.75 137 GLU A CA 1
ATOM 1052 C C . GLU A 1 137 ? -14.133 -16.312 -18.453 1 98.75 137 GLU A C 1
ATOM 1054 O O . GLU A 1 137 ? -14.453 -17.453 -18.141 1 98.75 137 GLU A O 1
ATOM 1059 N N . GLU A 1 138 ? -13.297 -16.047 -19.406 1 98.75 138 GLU A N 1
ATOM 1060 C CA . GLU A 1 138 ? -12.648 -17.141 -20.125 1 98.75 138 GLU A CA 1
ATOM 1061 C C . GLU A 1 138 ? -11.781 -17.984 -19.203 1 98.75 138 GLU A C 1
ATOM 1063 O O . GLU A 1 138 ? -11.859 -19.219 -19.219 1 98.75 138 GLU A O 1
ATOM 1068 N N . LEU A 1 139 ? -11.008 -17.359 -18.406 1 98.88 139 LEU A N 1
ATOM 1069 C CA . LEU A 1 139 ? -10.148 -18.078 -17.469 1 98.88 139 LEU A CA 1
ATOM 1070 C C . LEU A 1 139 ? -10.969 -18.844 -16.453 1 98.88 139 LEU A C 1
ATOM 1072 O O . LEU A 1 139 ? -10.648 -19.984 -16.125 1 98.88 139 LEU A O 1
ATOM 1076 N N . HIS A 1 140 ? -12.039 -18.234 -16 1 98.69 140 HIS A N 1
ATOM 1077 C CA . HIS A 1 140 ? -12.914 -18.891 -15.039 1 98.69 140 HIS A CA 1
ATOM 1078 C C . HIS A 1 140 ? -13.578 -20.125 -15.641 1 98.69 140 HIS A C 1
ATOM 1080 O O . HIS A 1 140 ? -13.914 -21.062 -14.922 1 98.69 140 HIS A O 1
ATOM 1086 N N . SER A 1 141 ? -13.758 -20.156 -16.906 1 98.62 141 SER A N 1
ATOM 1087 C CA . SER A 1 141 ? -14.469 -21.234 -17.578 1 98.62 141 SER A CA 1
ATOM 1088 C C . SER A 1 141 ? -13.711 -22.562 -17.469 1 98.62 141 SER A C 1
ATOM 1090 O O . SER A 1 141 ? -14.305 -23.625 -17.578 1 98.62 141 SER A O 1
ATOM 1092 N N . PHE A 1 142 ? -12.367 -22.531 -17.188 1 98.5 142 PHE A N 1
ATOM 1093 C CA . PHE A 1 142 ? -11.648 -23.812 -17.172 1 98.5 142 PHE A CA 1
ATOM 1094 C C . PHE A 1 142 ? -10.781 -23.938 -15.93 1 98.5 142 PHE A C 1
ATOM 1096 O O . PHE A 1 142 ? -10.125 -24.953 -15.727 1 98.5 142 PHE A O 1
ATOM 1103 N N . GLY A 1 143 ? -10.727 -22.828 -15.094 1 98.25 143 GLY A N 1
ATOM 1104 C CA . GLY A 1 143 ? -9.883 -22.844 -13.914 1 98.25 143 GLY A CA 1
ATOM 1105 C C . GLY A 1 143 ? -10.656 -22.625 -12.625 1 98.25 143 GLY A C 1
ATOM 1106 O O . GLY A 1 143 ? -11.805 -22.188 -12.656 1 98.25 143 GLY A O 1
ATOM 1107 N N . ASP A 1 144 ? -10.023 -22.969 -11.492 1 98 144 ASP A N 1
ATOM 1108 C CA . ASP A 1 144 ? -10.586 -22.75 -10.156 1 98 144 ASP A CA 1
ATOM 1109 C C . ASP A 1 144 ? -10.219 -21.375 -9.617 1 98 144 ASP A C 1
ATOM 1111 O O . ASP A 1 144 ? -10.969 -20.781 -8.836 1 98 144 ASP A O 1
ATOM 1115 N N . ILE A 1 145 ? -9.117 -20.859 -9.984 1 98.56 145 ILE A N 1
ATOM 1116 C CA . ILE A 1 145 ? -8.609 -19.547 -9.648 1 98.56 145 ILE A CA 1
ATOM 1117 C C . ILE A 1 145 ? -8.172 -18.812 -10.914 1 98.56 145 ILE A C 1
ATOM 1119 O O . ILE A 1 145 ? -7.473 -19.375 -11.758 1 98.56 145 ILE A O 1
ATOM 1123 N N . VAL A 1 146 ? -8.656 -17.609 -11.078 1 98.75 146 VAL A N 1
ATOM 1124 C CA . VAL A 1 146 ? -8.25 -16.75 -12.188 1 98.75 146 VAL A CA 1
ATOM 1125 C C . VAL A 1 146 ? -6.973 -16 -11.82 1 98.75 146 VAL A C 1
ATOM 1127 O O . VAL A 1 146 ? -6.875 -15.422 -10.742 1 98.75 146 VAL A O 1
ATOM 1130 N N . LYS A 1 147 ? -6.016 -16.125 -12.688 1 98.88 147 LYS A N 1
ATOM 1131 C CA . LYS A 1 147 ? -4.793 -15.352 -12.484 1 98.88 147 LYS A CA 1
ATOM 1132 C C . LYS A 1 147 ? -4.492 -14.477 -13.695 1 98.88 147 LYS A C 1
ATOM 1134 O O . LYS A 1 147 ? -4.352 -14.977 -14.812 1 98.88 147 LYS A O 1
ATOM 1139 N N . ILE A 1 148 ? -4.391 -13.18 -13.5 1 98.75 148 ILE A N 1
ATOM 1140 C CA . ILE A 1 148 ? -4.074 -12.227 -14.555 1 98.75 148 ILE A CA 1
ATOM 1141 C C . ILE A 1 148 ? -2.92 -11.328 -14.117 1 98.75 148 ILE A C 1
ATOM 1143 O O . ILE A 1 148 ? -2.922 -10.812 -13 1 98.75 148 ILE A O 1
ATOM 1147 N N . ALA A 1 149 ? -1.905 -11.211 -14.867 1 97.88 149 ALA A N 1
ATOM 1148 C CA . ALA A 1 149 ? -0.823 -10.242 -14.703 1 97.88 149 ALA A CA 1
ATOM 1149 C C . ALA A 1 149 ? -0.748 -9.297 -15.891 1 97.88 149 ALA A C 1
ATOM 1151 O O . ALA A 1 149 ? -0.596 -9.727 -17.031 1 97.88 149 ALA A O 1
ATOM 1152 N N . VAL A 1 150 ? -0.882 -8.016 -15.656 1 97.62 150 VAL A N 1
ATOM 1153 C CA . VAL A 1 150 ? -0.876 -7.016 -16.719 1 97.62 150 VAL A CA 1
ATOM 1154 C C . VAL A 1 150 ? 0.175 -5.949 -16.422 1 97.62 150 VAL A C 1
ATOM 1156 O O . VAL A 1 150 ? 0.807 -5.973 -15.359 1 97.62 150 VAL A O 1
ATOM 1159 N N . GLN A 1 151 ? 0.352 -5.043 -17.359 1 94.31 151 GLN A N 1
ATOM 1160 C CA . GLN A 1 151 ? 1.328 -3.971 -17.203 1 94.31 151 GLN A CA 1
ATOM 1161 C C . GLN A 1 151 ? 0.65 -2.604 -17.219 1 94.31 151 GLN A C 1
ATOM 1163 O O . GLN A 1 151 ? 0.449 -2.01 -18.281 1 94.31 151 GLN A O 1
ATOM 1168 N N . PRO A 1 152 ? 0.383 -2.082 -16.016 1 95.5 152 PRO A N 1
ATOM 1169 C CA . PRO A 1 152 ? -0.191 -0.734 -15.984 1 95.5 152 PRO A CA 1
ATOM 1170 C C . PRO A 1 152 ? 0.766 0.328 -16.531 1 95.5 152 PRO A C 1
ATOM 1172 O O . PRO A 1 152 ? 1.983 0.203 -16.375 1 95.5 152 PRO A O 1
ATOM 1175 N N . GLN A 1 153 ? 0.196 1.357 -17.125 1 92.56 153 GLN A N 1
ATOM 1176 C CA . GLN A 1 153 ? 0.992 2.438 -17.703 1 92.56 153 GLN A CA 1
ATOM 1177 C C . GLN A 1 153 ? 0.756 3.75 -16.953 1 92.56 153 GLN A C 1
ATOM 1179 O O . GLN A 1 153 ? 1.521 4.703 -17.109 1 92.56 153 GLN A O 1
ATOM 1184 N N . THR A 1 154 ? -0.292 3.807 -16.234 1 93.25 154 THR A N 1
ATOM 1185 C CA . THR A 1 154 ? -0.652 5.012 -15.5 1 93.25 154 THR A CA 1
ATOM 1186 C C . THR A 1 154 ? -1.176 4.664 -14.109 1 93.25 154 THR A C 1
ATOM 1188 O O . THR A 1 154 ? -1.491 3.504 -13.836 1 93.25 154 THR A O 1
ATOM 1191 N N . LYS A 1 155 ? -1.307 5.676 -13.266 1 94.44 155 LYS A N 1
ATOM 1192 C CA . LYS A 1 155 ? -1.923 5.492 -11.953 1 94.44 155 LYS A CA 1
ATOM 1193 C C . LYS A 1 155 ? -3.391 5.102 -12.086 1 94.44 155 LYS A C 1
ATOM 1195 O O . LYS A 1 155 ? -3.906 4.32 -11.281 1 94.44 155 LYS A O 1
ATOM 1200 N N . GLU A 1 156 ? -3.988 5.621 -13.117 1 96.5 156 GLU A N 1
ATOM 1201 C CA . GLU A 1 156 ? -5.383 5.285 -13.383 1 96.5 156 GLU A CA 1
ATOM 1202 C C . GLU A 1 156 ? -5.539 3.797 -13.688 1 96.5 156 GLU A C 1
ATOM 1204 O O . GLU A 1 156 ? -6.535 3.182 -13.297 1 96.5 156 GLU A O 1
ATOM 1209 N N . ASP A 1 157 ? -4.57 3.264 -14.375 1 97.69 157 ASP A N 1
ATOM 1210 C CA . ASP A 1 157 ? -4.586 1.829 -14.648 1 97.69 157 ASP A CA 1
ATOM 1211 C C . ASP A 1 157 ? -4.574 1.027 -13.344 1 97.69 157 ASP A C 1
ATOM 1213 O O . ASP A 1 157 ? -5.277 0.021 -13.227 1 97.69 157 ASP A O 1
ATOM 1217 N N . VAL A 1 158 ? -3.783 1.497 -12.375 1 98.06 158 VAL A N 1
ATOM 1218 C CA . VAL A 1 158 ? -3.693 0.806 -11.094 1 98.06 158 VAL A CA 1
ATOM 1219 C C . VAL A 1 158 ? -5.039 0.868 -10.375 1 98.06 158 VAL A C 1
ATOM 1221 O O . VAL A 1 158 ? -5.52 -0.141 -9.859 1 98.06 158 VAL A O 1
ATOM 1224 N N . ILE A 1 159 ? -5.66 2.023 -10.398 1 98.44 159 ILE A N 1
ATOM 1225 C CA . ILE A 1 159 ? -6.961 2.197 -9.758 1 98.44 159 ILE A CA 1
ATOM 1226 C C . ILE A 1 159 ? -7.988 1.279 -10.422 1 98.44 159 ILE A C 1
ATOM 1228 O O . ILE A 1 159 ? -8.797 0.643 -9.734 1 98.44 159 ILE A O 1
ATOM 1232 N N . ARG A 1 160 ? -7.938 1.19 -11.758 1 98.12 160 ARG A N 1
ATOM 1233 C CA . ARG A 1 160 ? -8.836 0.297 -12.484 1 98.12 160 ARG A CA 1
ATOM 1234 C C . ARG A 1 160 ? -8.625 -1.152 -12.062 1 98.12 160 ARG A C 1
ATOM 1236 O O . ARG A 1 160 ? -9.594 -1.888 -11.844 1 98.12 160 ARG A O 1
ATOM 1243 N N . LEU A 1 161 ? -7.406 -1.516 -11.938 1 98.56 161 LEU A N 1
ATOM 1244 C CA . LEU A 1 161 ? -7.09 -2.881 -11.531 1 98.56 161 LEU A CA 1
ATOM 1245 C C . LEU A 1 161 ? -7.648 -3.176 -10.141 1 98.56 161 LEU A C 1
ATOM 1247 O O . LEU A 1 161 ? -8.195 -4.254 -9.906 1 98.56 161 LEU A O 1
ATOM 1251 N N . LEU A 1 162 ? -7.469 -2.195 -9.234 1 98.69 162 LEU A N 1
ATOM 1252 C CA . LEU A 1 162 ? -8.016 -2.365 -7.887 1 98.69 162 LEU A CA 1
ATOM 1253 C C . LEU A 1 162 ? -9.523 -2.566 -7.938 1 98.69 162 LEU A C 1
ATOM 1255 O O . LEU A 1 162 ? -10.062 -3.447 -7.262 1 98.69 162 LEU A O 1
ATOM 1259 N N . LYS A 1 163 ? -10.164 -1.773 -8.742 1 98.31 163 LYS A N 1
ATOM 1260 C CA . LYS A 1 163 ? -11.617 -1.836 -8.875 1 98.31 163 LYS A CA 1
ATOM 1261 C C . LYS A 1 163 ? -12.062 -3.18 -9.445 1 98.31 163 LYS A C 1
ATOM 1263 O O . LYS A 1 163 ? -12.984 -3.807 -8.922 1 98.31 163 LYS A O 1
ATOM 1268 N N . ILE A 1 164 ? -11.422 -3.625 -10.508 1 98.56 164 ILE A N 1
ATOM 1269 C CA . ILE A 1 164 ? -11.75 -4.887 -11.164 1 98.56 164 ILE A CA 1
ATOM 1270 C C . ILE A 1 164 ? -11.547 -6.043 -10.18 1 98.56 164 ILE A C 1
ATOM 1272 O O . ILE A 1 164 ? -12.375 -6.949 -10.102 1 98.56 164 ILE A O 1
ATOM 1276 N N . THR A 1 165 ? -10.477 -6 -9.43 1 98.5 165 THR A N 1
ATOM 1277 C CA . THR A 1 165 ? -10.148 -7.051 -8.469 1 98.5 165 THR A CA 1
ATOM 1278 C C . THR A 1 165 ? -11.195 -7.117 -7.359 1 98.5 165 THR A C 1
ATOM 1280 O O . THR A 1 165 ? -11.688 -8.195 -7.031 1 98.5 165 THR A O 1
ATOM 1283 N N . ALA A 1 166 ? -11.594 -5.973 -6.82 1 97.19 166 ALA A N 1
ATOM 1284 C CA . ALA A 1 166 ? -12.539 -5.898 -5.711 1 97.19 166 ALA A CA 1
ATOM 1285 C C . ALA A 1 166 ? -13.922 -6.371 -6.141 1 97.19 166 ALA A C 1
ATOM 1287 O O . ALA A 1 166 ? -14.672 -6.934 -5.34 1 97.19 166 ALA A O 1
ATOM 1288 N N . ALA A 1 167 ? -14.203 -6.211 -7.406 1 97.19 167 ALA A N 1
ATOM 1289 C CA . ALA A 1 167 ? -15.547 -6.496 -7.902 1 97.19 167 ALA A CA 1
ATOM 1290 C C . ALA A 1 167 ? -15.648 -7.93 -8.422 1 97.19 167 ALA A C 1
ATOM 1292 O O . ALA A 1 167 ? -16.75 -8.422 -8.703 1 97.19 167 ALA A O 1
ATOM 1293 N N . CYS A 1 168 ? -14.516 -8.617 -8.578 1 97.62 168 CYS A N 1
ATOM 1294 C CA . CYS A 1 168 ? -14.508 -9.938 -9.195 1 97.62 168 CYS A CA 1
ATOM 1295 C C . CYS A 1 168 ? -15.234 -10.953 -8.312 1 97.62 168 CYS A C 1
ATOM 1297 O O . CYS A 1 168 ? -14.891 -11.117 -7.145 1 97.62 168 CYS A O 1
ATOM 1299 N N . PRO A 1 169 ? -16.219 -11.648 -8.836 1 96.44 169 PRO A N 1
ATOM 1300 C CA . PRO A 1 169 ? -17 -12.594 -8.031 1 96.44 169 PRO A CA 1
ATOM 1301 C C . PRO A 1 169 ? -16.312 -13.945 -7.875 1 96.44 169 PRO A C 1
ATOM 1303 O O . PRO A 1 169 ? -16.828 -14.828 -7.18 1 96.44 169 PRO A O 1
ATOM 1306 N N . TYR A 1 170 ? -15.141 -14.156 -8.539 1 97.12 170 TYR A N 1
ATOM 1307 C CA . TYR A 1 170 ? -14.398 -15.422 -8.516 1 97.12 170 TYR A CA 1
ATOM 1308 C C . TYR A 1 170 ? -13.102 -15.281 -7.73 1 97.12 170 TYR A C 1
ATOM 1310 O O . TYR A 1 170 ? -12.578 -14.172 -7.578 1 97.12 170 TYR A O 1
ATOM 1318 N N . PRO A 1 171 ? -12.57 -16.453 -7.18 1 97.75 171 PRO A N 1
ATOM 1319 C CA . PRO A 1 171 ? -11.203 -16.375 -6.672 1 97.75 171 PRO A CA 1
ATOM 1320 C C . PRO A 1 171 ? -10.211 -15.875 -7.715 1 97.75 171 PRO A C 1
ATOM 1322 O O . PRO A 1 171 ? -10.133 -16.422 -8.82 1 97.75 171 PRO A O 1
ATOM 1325 N N . ILE A 1 172 ? -9.5 -14.82 -7.371 1 98.38 172 ILE A N 1
ATOM 1326 C CA . ILE A 1 172 ? -8.664 -14.188 -8.383 1 98.38 172 ILE A CA 1
ATOM 1327 C C . ILE A 1 172 ? -7.297 -13.859 -7.781 1 98.38 172 ILE A C 1
ATOM 1329 O O . ILE A 1 172 ? -7.195 -13.5 -6.605 1 98.38 172 ILE A O 1
ATOM 1333 N N . ILE A 1 173 ? -6.305 -14.078 -8.531 1 98.69 173 ILE A N 1
ATOM 1334 C CA . ILE A 1 173 ? -4.969 -13.523 -8.32 1 98.69 173 ILE A CA 1
ATOM 1335 C C . ILE A 1 173 ? -4.668 -12.477 -9.391 1 98.69 173 ILE A C 1
ATOM 1337 O O . ILE A 1 173 ? -4.414 -12.82 -10.547 1 98.69 173 ILE A O 1
ATOM 1341 N N . MET A 1 174 ? -4.816 -11.234 -9.008 1 98.69 174 MET A N 1
ATOM 1342 C CA . MET A 1 174 ? -4.484 -10.117 -9.891 1 98.69 174 MET A CA 1
ATOM 1343 C C . MET A 1 174 ? -3.088 -9.586 -9.594 1 98.69 174 MET A C 1
ATOM 1345 O O . MET A 1 174 ? -2.717 -9.422 -8.43 1 98.69 174 MET A O 1
ATOM 1349 N N . SER A 1 175 ? -2.316 -9.414 -10.648 1 97.75 175 SER A N 1
ATOM 1350 C CA . SER A 1 175 ? -0.958 -8.914 -10.453 1 97.75 175 SER A CA 1
ATOM 1351 C C . SER A 1 175 ? -0.546 -7.977 -11.586 1 97.75 175 SER A C 1
ATOM 1353 O O . SER A 1 175 ? -1.333 -7.715 -12.5 1 97.75 175 SER A O 1
ATOM 1355 N N . VAL A 1 176 ? 0.691 -7.395 -11.375 1 96.19 176 VAL A N 1
ATOM 1356 C CA . VAL A 1 176 ? 1.242 -6.508 -12.391 1 96.19 176 VAL A CA 1
ATOM 1357 C C . VAL A 1 176 ? 2.66 -6.949 -12.742 1 96.19 176 VAL A C 1
ATOM 1359 O O . VAL A 1 176 ? 3.314 -7.648 -11.969 1 96.19 176 VAL A O 1
ATOM 1362 N N . THR A 1 177 ? 2.986 -6.602 -13.945 1 88.38 177 THR A N 1
ATOM 1363 C CA . THR A 1 177 ? 4.379 -6.746 -14.344 1 88.38 177 THR A CA 1
ATOM 1364 C C . THR A 1 177 ? 5.051 -5.383 -14.477 1 88.38 177 THR A C 1
ATOM 1366 O O . THR A 1 177 ? 4.375 -4.355 -14.531 1 88.38 177 THR A O 1
ATOM 1369 N N . GLY A 1 178 ? 6.363 -5.418 -14.383 1 84.19 178 GLY A N 1
ATOM 1370 C CA . GLY A 1 178 ? 7.117 -4.184 -14.492 1 84.19 178 GLY A CA 1
ATOM 1371 C C . GLY A 1 178 ? 7.535 -3.617 -13.148 1 84.19 178 GLY A C 1
ATOM 1372 O O . GLY A 1 178 ? 7.039 -4.047 -12.109 1 84.19 178 GLY A O 1
ATOM 1373 N N . THR A 1 179 ? 8.391 -2.51 -13.227 1 83.81 179 THR A N 1
ATOM 1374 C CA . THR A 1 179 ? 9 -1.983 -12.008 1 83.81 179 THR A CA 1
ATOM 1375 C C . THR A 1 179 ? 8.305 -0.695 -11.57 1 83.81 179 THR A C 1
ATOM 1377 O O . THR A 1 179 ? 8.273 -0.375 -10.383 1 83.81 179 THR A O 1
ATOM 1380 N N . VAL A 1 180 ? 7.715 0.013 -12.445 1 84.75 180 VAL A N 1
ATOM 1381 C CA . VAL A 1 180 ? 7.219 1.359 -12.18 1 84.75 180 VAL A CA 1
ATOM 1382 C C . VAL A 1 180 ? 6.051 1.297 -11.203 1 84.75 180 VAL A C 1
ATOM 1384 O O . VAL A 1 180 ? 6 2.068 -10.234 1 84.75 180 VAL A O 1
ATOM 1387 N N . TYR A 1 181 ? 5.098 0.367 -11.383 1 92.31 181 TYR A N 1
ATOM 1388 C CA . TYR A 1 181 ? 3.914 0.265 -10.539 1 92.31 181 TYR A CA 1
ATOM 1389 C C . TYR A 1 181 ? 3.932 -1.028 -9.734 1 92.31 181 TYR A C 1
ATOM 1391 O O . TYR A 1 181 ? 2.879 -1.611 -9.461 1 92.31 181 TYR A O 1
ATOM 1399 N N . ARG A 1 182 ? 5.176 -1.441 -9.359 1 92.69 182 ARG A N 1
ATOM 1400 C CA . ARG A 1 182 ? 5.324 -2.701 -8.641 1 92.69 182 ARG A CA 1
ATOM 1401 C C . ARG A 1 182 ? 4.559 -2.672 -7.32 1 92.69 182 ARG A C 1
ATOM 1403 O O . ARG A 1 182 ? 4.156 -3.717 -6.809 1 92.69 182 ARG A O 1
ATOM 1410 N N . TYR A 1 183 ? 4.305 -1.393 -6.801 1 94.44 183 TYR A N 1
ATOM 1411 C CA . TYR A 1 183 ? 3.607 -1.271 -5.527 1 94.44 183 TYR A CA 1
ATOM 1412 C C . TYR A 1 183 ? 2.174 -1.775 -5.641 1 94.44 183 TYR A C 1
ATOM 1414 O O . TYR A 1 183 ? 1.499 -1.981 -4.629 1 94.44 183 TYR A O 1
ATOM 1422 N N . ALA A 1 184 ? 1.66 -2.033 -6.859 1 97.12 184 ALA A N 1
ATOM 1423 C CA . ALA A 1 184 ? 0.32 -2.588 -7.039 1 97.12 184 ALA A CA 1
ATOM 1424 C C . ALA A 1 184 ? 0.252 -4.027 -6.539 1 97.12 184 ALA A C 1
ATOM 1426 O O . ALA A 1 184 ? -0.822 -4.52 -6.184 1 97.12 184 ALA A O 1
ATOM 1427 N N . ARG A 1 185 ? 1.374 -4.695 -6.512 1 96.69 185 ARG A N 1
ATOM 1428 C CA . ARG A 1 185 ? 1.41 -6.113 -6.164 1 96.69 185 ARG A CA 1
ATOM 1429 C C . ARG A 1 185 ? 0.857 -6.344 -4.762 1 96.69 185 ARG A C 1
ATOM 1431 O O . ARG A 1 185 ? -0.121 -7.074 -4.59 1 96.69 185 ARG A O 1
ATOM 1438 N N . PRO A 1 186 ? 1.346 -5.621 -3.736 1 96.44 186 PRO A N 1
ATOM 1439 C CA . PRO A 1 186 ? 0.728 -5.812 -2.422 1 96.44 186 PRO A CA 1
ATOM 1440 C C . PRO A 1 186 ? -0.649 -5.16 -2.32 1 96.44 186 PRO A C 1
ATOM 1442 O O . PRO A 1 186 ? -1.521 -5.656 -1.602 1 96.44 186 PRO A O 1
ATOM 1445 N N . LEU A 1 187 ? -0.878 -4.078 -3.016 1 97.62 1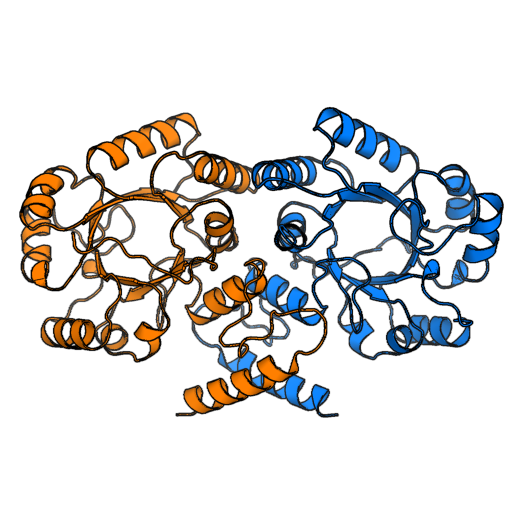87 LEU A N 1
ATOM 1446 C CA . LEU A 1 187 ? -2.143 -3.357 -2.906 1 97.62 187 LEU A CA 1
ATOM 1447 C C . LEU A 1 187 ? -3.303 -4.223 -3.385 1 97.62 187 LEU A C 1
ATOM 1449 O O . LEU A 1 187 ? -4.387 -4.195 -2.799 1 97.62 187 LEU A O 1
ATOM 1453 N N . LEU A 1 188 ? -3.059 -4.922 -4.449 1 98.44 188 LEU A N 1
ATOM 1454 C CA . LEU A 1 188 ? -4.121 -5.734 -5.027 1 98.44 188 LEU A CA 1
ATOM 1455 C C . LEU A 1 188 ? -4.621 -6.773 -4.031 1 98.44 188 LEU A C 1
ATOM 1457 O O . LEU A 1 188 ? -5.805 -7.109 -4.02 1 98.44 188 LEU A O 1
ATOM 1461 N N . CYS A 1 189 ? -3.789 -7.25 -3.117 1 97 189 CYS A N 1
ATOM 1462 C CA . CYS A 1 189 ? -4.203 -8.188 -2.078 1 97 189 CYS A CA 1
ATOM 1463 C C . CYS A 1 189 ? -5.156 -7.523 -1.093 1 97 189 CYS A C 1
ATOM 1465 O O . CYS A 1 189 ? -6.09 -8.156 -0.601 1 97 189 CYS A O 1
ATOM 1467 N N . LEU A 1 190 ? -4.969 -6.262 -0.847 1 95.44 190 LEU A N 1
ATOM 1468 C CA . LEU A 1 190 ? -5.844 -5.527 0.063 1 95.44 190 LEU A CA 1
ATOM 1469 C C . LEU A 1 190 ? -7.242 -5.387 -0.522 1 95.44 190 LEU A C 1
ATOM 1471 O O . LEU A 1 190 ? -8.203 -5.113 0.206 1 95.44 190 LEU A O 1
ATOM 1475 N N . PHE A 1 191 ? -7.32 -5.633 -1.863 1 96.88 191 PHE A N 1
ATOM 1476 C CA . PHE A 1 191 ? -8.586 -5.387 -2.537 1 96.88 191 PHE A CA 1
ATOM 1477 C C . PHE A 1 191 ? -9.133 -6.668 -3.156 1 96.88 191 PHE A C 1
ATOM 1479 O O . PHE A 1 191 ? -9.961 -6.621 -4.066 1 96.88 191 PHE A O 1
ATOM 1486 N N . GLY A 1 192 ? -8.578 -7.84 -2.756 1 95.56 192 GLY A N 1
ATOM 1487 C CA . GLY A 1 192 ? -9.305 -9.055 -3.086 1 95.56 192 GLY A CA 1
ATOM 1488 C C . GLY A 1 192 ? -8.438 -10.094 -3.781 1 95.56 192 GLY A C 1
ATOM 1489 O O . GLY A 1 192 ? -8.844 -11.25 -3.926 1 95.56 192 GLY A O 1
ATOM 1490 N N . SER A 1 193 ? -7.27 -9.664 -4.258 1 97.88 193 SER A N 1
ATOM 1491 C CA . SER A 1 193 ? -6.379 -10.68 -4.812 1 97.88 193 SER A CA 1
ATOM 1492 C C . SER A 1 193 ? -5.977 -11.703 -3.758 1 97.88 193 SER A C 1
ATOM 1494 O O . SER A 1 193 ? -5.59 -11.336 -2.646 1 97.88 193 SER A O 1
ATOM 1496 N N . LEU A 1 194 ? -6.012 -12.914 -4.078 1 96.5 194 LEU A N 1
ATOM 1497 C CA . LEU A 1 194 ? -5.82 -13.984 -3.107 1 96.5 194 LEU A CA 1
ATOM 1498 C C . LEU A 1 194 ? -4.371 -14.039 -2.637 1 96.5 194 LEU A C 1
ATOM 1500 O O . LEU A 1 194 ? -4.102 -14.312 -1.465 1 96.5 194 LEU A O 1
ATOM 1504 N N . TYR A 1 195 ? -3.434 -13.852 -3.623 1 96.62 195 TYR A N 1
ATOM 1505 C CA . TYR A 1 195 ? -2.01 -13.992 -3.346 1 96.62 195 TYR A CA 1
ATOM 1506 C C . TYR A 1 195 ? -1.202 -12.938 -4.094 1 96.62 195 TYR A C 1
ATOM 1508 O O . TYR A 1 195 ? -1.694 -12.328 -5.051 1 96.62 195 TYR A O 1
ATOM 1516 N N . THR A 1 196 ? -0.064 -12.703 -3.592 1 97.38 196 THR A N 1
ATOM 1517 C CA . THR A 1 196 ? 0.989 -12.031 -4.348 1 97.38 196 THR A CA 1
ATOM 1518 C C . THR A 1 196 ? 2.227 -12.922 -4.457 1 97.38 196 THR A C 1
ATOM 1520 O O . THR A 1 196 ? 2.496 -13.734 -3.566 1 97.38 196 THR A O 1
ATOM 1523 N N . TYR A 1 197 ? 2.904 -12.82 -5.559 1 97.31 197 TYR A N 1
ATOM 1524 C CA . TYR A 1 197 ? 4.07 -13.656 -5.82 1 97.31 197 TYR A CA 1
ATOM 1525 C C . TYR A 1 197 ? 5.355 -12.938 -5.438 1 97.31 197 TYR A C 1
ATOM 1527 O O . TYR A 1 197 ? 5.539 -11.766 -5.758 1 97.31 197 TYR A O 1
ATOM 1535 N N . CYS A 1 198 ? 6.234 -13.656 -4.773 1 95.81 198 CYS A N 1
ATOM 1536 C CA . CYS A 1 198 ? 7.539 -13.156 -4.352 1 95.81 198 CYS A CA 1
ATOM 1537 C C . CYS A 1 198 ? 8.641 -14.141 -4.707 1 95.81 198 CYS A C 1
ATOM 1539 O O . CYS A 1 198 ? 8.367 -15.242 -5.191 1 95.81 198 CYS A O 1
ATOM 1541 N N . TYR A 1 199 ? 9.859 -13.688 -4.477 1 93.56 199 TYR A N 1
ATOM 1542 C CA . TYR A 1 199 ? 11 -14.57 -4.703 1 93.56 199 TYR A CA 1
ATOM 1543 C C . TYR A 1 199 ? 11.812 -14.758 -3.424 1 93.56 199 TYR A C 1
ATOM 1545 O O . TYR A 1 199 ? 11.688 -13.969 -2.484 1 93.56 199 TYR A O 1
ATOM 1553 N N . ILE A 1 200 ? 12.555 -15.828 -3.389 1 92.12 200 ILE A N 1
ATOM 1554 C CA . ILE A 1 200 ? 13.438 -16.062 -2.252 1 92.12 200 ILE A CA 1
ATOM 1555 C C . ILE A 1 200 ? 14.844 -15.586 -2.586 1 92.12 200 ILE A C 1
ATOM 1557 O O . ILE A 1 200 ? 15.359 -14.656 -1.953 1 92.12 200 ILE A O 1
ATOM 1561 N N . HIS A 1 201 ? 15.398 -16.172 -3.725 1 87.62 201 HIS A N 1
ATOM 1562 C CA . HIS A 1 201 ? 16.766 -15.805 -4.066 1 87.62 201 HIS A CA 1
ATOM 1563 C C . HIS A 1 201 ? 16.812 -14.953 -5.328 1 87.62 201 HIS A C 1
ATOM 1565 O O . HIS A 1 201 ? 17.562 -13.969 -5.391 1 87.62 201 HIS A O 1
ATOM 1571 N N . SER A 1 202 ? 15.992 -15.305 -6.277 1 85.81 202 SER A N 1
ATOM 1572 C CA . SER A 1 202 ? 16.016 -14.594 -7.555 1 85.81 202 SER A CA 1
ATOM 1573 C C . SER A 1 202 ? 14.609 -14.25 -8.023 1 85.81 202 SER A C 1
ATOM 1575 O O . SER A 1 202 ? 13.688 -15.07 -7.898 1 85.81 202 SER A O 1
ATOM 1577 N N . GLU A 1 203 ? 14.609 -13.039 -8.578 1 85.44 203 GLU A N 1
ATOM 1578 C CA . GLU A 1 203 ? 13.328 -12.641 -9.148 1 85.44 203 GLU A CA 1
ATOM 1579 C C . GLU A 1 203 ? 12.969 -13.5 -10.359 1 85.44 203 GLU A C 1
ATOM 1581 O O . GLU A 1 203 ? 13.836 -13.852 -11.156 1 85.44 203 GLU A O 1
ATOM 1586 N N . THR A 1 204 ? 11.719 -13.844 -10.445 1 84.69 204 THR A N 1
ATOM 1587 C CA . THR A 1 204 ? 11.234 -14.57 -11.609 1 84.69 204 THR A CA 1
ATOM 1588 C C . THR A 1 204 ? 10.484 -13.641 -12.555 1 84.69 204 THR A C 1
ATOM 1590 O O . THR A 1 204 ? 10.133 -14.031 -13.672 1 84.69 204 THR A O 1
ATOM 1593 N N . SER A 1 205 ? 10.211 -12.438 -12.141 1 82.44 205 SER A N 1
ATOM 1594 C CA . SER A 1 205 ? 9.57 -11.375 -12.914 1 82.44 205 SER A CA 1
ATOM 1595 C C . SER A 1 205 ? 10.07 -10 -12.492 1 82.44 205 SER A C 1
ATOM 1597 O O . SER A 1 205 ? 10.297 -9.758 -11.305 1 82.44 205 SER A O 1
ATOM 1599 N N . PRO A 1 206 ? 10.133 -9.094 -13.484 1 81.75 206 PRO A N 1
ATOM 1600 C CA . PRO A 1 206 ? 10.578 -7.742 -13.133 1 81.75 206 PRO A CA 1
ATOM 1601 C C . PRO A 1 206 ? 9.68 -7.07 -12.102 1 81.75 206 PRO A C 1
ATOM 1603 O O . PRO A 1 206 ? 8.453 -7.168 -12.188 1 81.75 206 PRO A O 1
ATOM 1606 N N . GLY A 1 207 ? 10.344 -6.48 -11.047 1 85.38 207 GLY A N 1
ATOM 1607 C CA . GLY A 1 207 ? 9.602 -5.711 -10.055 1 85.38 207 GLY A CA 1
ATOM 1608 C C . GLY A 1 207 ? 9.078 -6.555 -8.914 1 85.38 207 GLY A C 1
ATOM 1609 O O . GLY A 1 207 ? 8.43 -6.039 -8 1 85.38 207 GLY A O 1
ATOM 1610 N N . GLN A 1 208 ? 9.336 -7.84 -8.969 1 90.5 208 GLN A N 1
ATOM 1611 C CA . GLN A 1 208 ? 8.898 -8.719 -7.887 1 90.5 208 GLN A CA 1
ATOM 1612 C C . GLN A 1 208 ? 9.562 -8.344 -6.566 1 90.5 208 GLN A C 1
ATOM 1614 O O . GLN A 1 208 ? 10.75 -8.008 -6.535 1 90.5 208 GLN A O 1
ATOM 1619 N N . TYR A 1 209 ? 8.82 -8.359 -5.5 1 91.81 209 TYR A N 1
ATOM 1620 C CA . TYR A 1 209 ? 9.367 -8.172 -4.164 1 91.81 209 TYR A CA 1
ATOM 1621 C C . TYR A 1 209 ? 10.008 -9.461 -3.652 1 91.81 209 TYR A C 1
ATOM 1623 O O . TYR A 1 209 ? 9.57 -10.562 -4.004 1 91.81 209 TYR A O 1
ATOM 1631 N N . SER A 1 210 ? 10.984 -9.305 -2.828 1 89.38 210 SER A N 1
ATOM 1632 C CA . SER A 1 210 ? 11.469 -10.469 -2.098 1 89.38 210 SER A CA 1
ATOM 1633 C C . SER A 1 210 ? 10.461 -10.922 -1.05 1 89.38 210 SER A C 1
ATOM 1635 O O . SER A 1 210 ? 9.586 -10.148 -0.642 1 89.38 210 SER A O 1
ATOM 1637 N N . LEU A 1 211 ? 10.594 -12.148 -0.71 1 90.69 211 LEU A N 1
ATOM 1638 C CA . LEU A 1 211 ? 9.75 -12.703 0.344 1 90.69 211 LEU A CA 1
ATOM 1639 C C . LEU A 1 211 ? 9.812 -11.844 1.601 1 90.69 211 LEU A C 1
ATOM 1641 O O . LEU A 1 211 ? 8.781 -11.531 2.195 1 90.69 211 LEU A O 1
ATOM 1645 N N . ARG A 1 212 ? 10.93 -11.367 1.93 1 82.94 212 ARG A N 1
ATOM 1646 C CA . ARG A 1 212 ? 11.125 -10.57 3.137 1 82.94 212 ARG A CA 1
ATOM 1647 C C . ARG A 1 212 ? 10.453 -9.203 3.01 1 82.94 212 ARG A C 1
ATOM 1649 O O . ARG A 1 212 ? 9.773 -8.758 3.932 1 82.94 212 ARG A O 1
ATOM 1656 N N . GLU A 1 213 ? 10.711 -8.609 1.931 1 86.88 213 GLU A N 1
ATOM 1657 C CA . GLU A 1 213 ? 10.062 -7.32 1.688 1 86.88 213 GLU A CA 1
ATOM 1658 C C . GLU A 1 213 ? 8.547 -7.438 1.792 1 86.88 213 GLU A C 1
ATOM 1660 O O . GLU A 1 213 ? 7.898 -6.594 2.412 1 86.88 213 GLU A O 1
ATOM 1665 N N . MET A 1 214 ? 8.031 -8.461 1.209 1 91.69 214 MET A N 1
ATOM 1666 C CA . MET A 1 214 ? 6.578 -8.617 1.174 1 91.69 214 MET A CA 1
ATOM 1667 C C . MET A 1 214 ? 6.035 -8.961 2.557 1 91.69 214 MET A C 1
ATOM 1669 O O . MET A 1 214 ? 4.938 -8.531 2.92 1 91.69 214 MET A O 1
ATOM 1673 N N . GLN A 1 215 ? 6.781 -9.664 3.332 1 86 215 GLN A N 1
ATOM 1674 C CA . GLN A 1 215 ? 6.379 -9.93 4.707 1 86 215 GLN A CA 1
ATOM 1675 C C . GLN A 1 215 ? 6.262 -8.641 5.512 1 86 215 GLN A C 1
ATOM 1677 O O . GLN A 1 215 ? 5.324 -8.477 6.293 1 86 215 GLN A O 1
ATOM 1682 N N . LEU A 1 216 ? 7.176 -7.785 5.281 1 83.62 216 LEU A N 1
ATOM 1683 C CA . LEU A 1 216 ? 7.137 -6.492 5.953 1 83.62 216 LEU A CA 1
ATOM 1684 C C . LEU A 1 216 ? 5.926 -5.68 5.512 1 83.62 216 LEU A C 1
ATOM 1686 O O . LEU A 1 216 ? 5.223 -5.098 6.34 1 83.62 216 LEU A O 1
ATOM 1690 N N . LEU A 1 217 ? 5.758 -5.691 4.262 1 91 217 LEU A N 1
ATOM 1691 C CA . LEU A 1 217 ? 4.602 -4.984 3.719 1 91 217 LEU A CA 1
ATOM 1692 C C . LEU A 1 217 ? 3.303 -5.574 4.262 1 91 217 LEU A C 1
ATOM 1694 O O . LEU A 1 217 ? 2.389 -4.832 4.633 1 91 217 LEU A O 1
ATOM 1698 N N . ALA A 1 218 ? 3.254 -6.844 4.305 1 89.81 218 ALA A N 1
ATOM 1699 C CA . ALA A 1 218 ? 2.066 -7.52 4.824 1 89.81 218 ALA A CA 1
ATOM 1700 C C . ALA A 1 218 ? 1.802 -7.121 6.273 1 89.81 218 ALA A C 1
ATOM 1702 O O . ALA A 1 218 ? 0.654 -6.891 6.66 1 89.81 218 ALA A O 1
ATOM 1703 N N . HIS A 1 219 ? 2.803 -7.004 6.949 1 83.19 219 HIS A N 1
ATOM 1704 C CA . HIS A 1 219 ? 2.691 -6.637 8.359 1 83.19 219 HIS A CA 1
ATOM 1705 C C . HIS A 1 219 ? 2.219 -5.195 8.516 1 83.19 219 HIS A C 1
ATOM 1707 O O . HIS A 1 219 ? 1.35 -4.906 9.336 1 83.19 219 HIS A O 1
ATOM 1713 N N . LEU A 1 220 ? 2.697 -4.348 7.762 1 87.19 220 LEU A N 1
ATOM 1714 C CA . LEU A 1 220 ? 2.457 -2.918 7.922 1 87.19 220 LEU A CA 1
ATOM 1715 C C . LEU A 1 220 ? 1.113 -2.521 7.32 1 87.19 220 LEU A C 1
ATOM 1717 O O . LEU A 1 220 ? 0.463 -1.592 7.805 1 87.19 220 LEU A O 1
ATOM 1721 N N . LEU A 1 221 ? 0.68 -3.289 6.312 1 92.25 221 LEU A N 1
ATOM 1722 C CA . LEU A 1 221 ? -0.492 -2.84 5.57 1 92.25 221 LEU A CA 1
ATOM 1723 C C . LEU A 1 221 ? -1.74 -3.598 6.012 1 92.25 221 LEU A C 1
ATOM 1725 O O . LEU A 1 221 ? -2.863 -3.154 5.758 1 92.25 221 LEU A O 1
ATOM 1729 N N . SER A 1 222 ? -1.573 -4.773 6.598 1 79.94 222 SER A N 1
ATOM 1730 C CA . SER A 1 222 ? -2.729 -5.57 6.996 1 79.94 222 SER A CA 1
ATOM 1731 C C . SER A 1 222 ? -3.285 -5.109 8.336 1 79.94 222 SER A C 1
ATOM 1733 O O . SER A 1 222 ? -2.541 -4.977 9.312 1 79.94 222 SER A O 1
ATOM 1735 N N . PRO A 1 223 ? -4.637 -4.754 8.266 1 65.62 223 PRO A N 1
ATOM 1736 C CA . PRO A 1 223 ? -5.254 -4.309 9.523 1 65.62 223 PRO A CA 1
ATOM 1737 C C . PRO A 1 223 ? -5.199 -5.371 10.617 1 65.62 223 PRO A C 1
ATOM 1739 O O . PRO A 1 223 ? -5.344 -6.562 10.336 1 65.62 223 PRO A O 1
ATOM 1742 N N . GLY A 1 224 ? -5.141 -4.945 11.836 1 57 224 GLY A N 1
ATOM 1743 C CA . GLY A 1 224 ? -5.273 -5.832 12.977 1 57 224 GLY A CA 1
ATOM 1744 C C . GLY A 1 224 ? -4.098 -6.773 13.141 1 57 224 GLY A C 1
ATOM 1745 O O . GLY A 1 224 ? -4.098 -7.625 14.031 1 57 224 GLY A O 1
ATOM 1746 N N . PHE A 1 225 ? -3.461 -6.949 11.945 1 45.03 225 PHE A N 1
ATOM 1747 C CA . PHE A 1 225 ? -2.393 -7.934 12.047 1 45.03 225 PHE A CA 1
ATOM 1748 C C . PHE A 1 225 ? -1.478 -7.617 13.227 1 45.03 225 PHE A C 1
ATOM 1750 O O . PHE A 1 225 ? -1.031 -6.48 13.383 1 45.03 225 PHE A O 1
ATOM 1757 N N . VAL A 1 226 ? -1.764 -8.453 14.117 1 37.25 226 VAL A N 1
ATOM 1758 C CA . VAL A 1 226 ? -0.815 -8.492 15.227 1 37.25 226 VAL A CA 1
ATOM 1759 C C . VAL A 1 226 ? 0.443 -9.25 14.805 1 37.25 226 VAL A C 1
ATOM 1761 O O . VAL A 1 226 ? 0.358 -10.344 14.25 1 37.25 226 VAL A O 1
ATOM 1764 N N . ASP A 1 227 ? 1.352 -8.664 14.234 1 36.66 227 ASP A N 1
ATOM 1765 C CA . ASP A 1 227 ? 2.598 -9.273 13.781 1 36.66 227 ASP A CA 1
ATOM 1766 C C . ASP A 1 227 ? 2.955 -10.492 14.633 1 36.66 227 ASP A C 1
ATOM 1768 O O . ASP A 1 227 ? 3.139 -10.375 15.852 1 36.66 227 ASP A O 1
ATOM 1772 N N . PRO A 1 228 ? 2.422 -11.695 14.18 1 34.59 228 PRO A N 1
ATOM 1773 C CA . PRO A 1 228 ? 2.939 -12.836 14.938 1 34.59 228 PRO A CA 1
ATOM 1774 C C . PRO A 1 228 ? 4.43 -12.711 15.25 1 34.59 228 PRO A C 1
ATOM 1776 O O . PRO A 1 228 ? 4.922 -13.328 16.188 1 34.59 228 PRO A O 1
ATOM 1779 N N . TRP A 1 229 ? 5.113 -12.547 14.195 1 32.12 229 TRP A N 1
ATOM 1780 C CA . TRP A 1 229 ? 6.547 -12.391 14.422 1 32.12 229 TRP A CA 1
ATOM 1781 C C . TRP A 1 229 ? 6.816 -11.359 15.508 1 32.12 229 TRP A C 1
ATOM 1783 O O . TRP A 1 229 ? 7.922 -11.297 16.062 1 32.12 229 TRP A O 1
ATOM 1793 N N . PHE A 1 230 ? 5.805 -10.414 15.453 1 32.84 230 PHE A N 1
ATOM 1794 C CA . PHE A 1 230 ? 5.766 -9.508 16.594 1 32.84 230 PHE A CA 1
ATOM 1795 C C . PHE A 1 230 ? 4.977 -10.125 17.75 1 32.84 230 PHE A C 1
ATOM 1797 O O . PHE A 1 230 ? 3.744 -10.172 17.703 1 32.84 230 PHE A 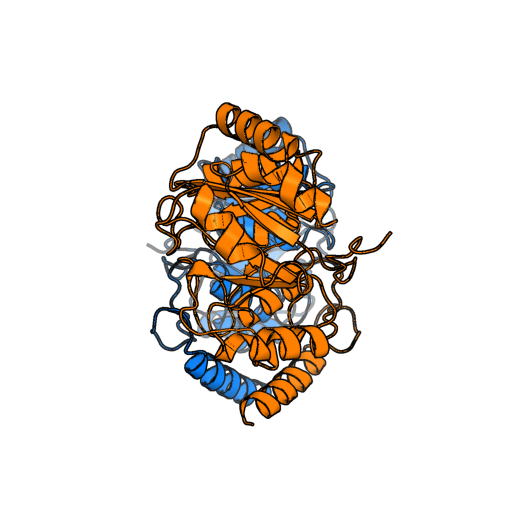O 1
ATOM 1804 N N . GLU A 1 231 ? 5.355 -11.219 18.219 1 31.53 231 GLU A N 1
ATOM 1805 C CA . GLU A 1 231 ? 4.91 -12.094 19.312 1 31.53 231 GLU A CA 1
ATOM 1806 C C . GLU A 1 231 ? 3.584 -11.617 19.891 1 31.53 231 GLU A C 1
ATOM 1808 O O . GLU A 1 231 ? 3.504 -11.289 21.078 1 31.53 231 GLU A O 1
ATOM 1813 N N . GLY A 1 232 ? 2.482 -11.562 19.203 1 30.05 232 GLY A N 1
ATOM 1814 C CA . GLY A 1 232 ? 1.083 -11.562 19.609 1 30.05 232 GLY A CA 1
ATOM 1815 C C . GLY A 1 232 ? 0.517 -10.172 19.797 1 30.05 232 GLY A C 1
ATOM 1816 O O . GLY A 1 232 ? -0.644 -10.016 20.188 1 30.05 232 GLY A O 1
ATOM 1817 N N . ARG A 1 233 ? 1.248 -9.195 20.406 1 30.81 233 ARG A N 1
ATOM 1818 C CA . ARG A 1 233 ? 0.558 -7.969 20.781 1 30.81 233 ARG A CA 1
ATOM 1819 C C . ARG A 1 233 ? 0.099 -7.199 19.547 1 30.81 233 ARG A C 1
ATOM 1821 O O . ARG A 1 233 ? 0.793 -7.176 18.531 1 30.81 233 ARG A O 1
ATOM 1828 N N . PRO A 1 234 ? -1.104 -7.168 19.344 1 30.52 234 PRO A N 1
ATOM 1829 C CA . PRO A 1 234 ? -1.546 -6.227 18.312 1 30.52 234 PRO A CA 1
ATOM 1830 C C . PRO A 1 234 ? -0.584 -5.055 18.125 1 30.52 234 PRO A C 1
ATOM 1832 O O . PRO A 1 234 ? 0.059 -4.625 19.094 1 30.52 234 PRO A O 1
ATOM 1835 N N . VAL A 1 235 ? 0.26 -4.988 17.062 1 33.53 235 VAL A N 1
ATOM 1836 C CA . VAL A 1 235 ? 0.992 -3.734 16.922 1 33.53 235 VAL A CA 1
ATOM 1837 C C . VAL A 1 235 ? 0.135 -2.578 17.422 1 33.53 235 VAL A C 1
ATOM 1839 O O . VAL A 1 235 ? -0.85 -2.199 16.781 1 33.53 235 VAL A O 1
ATOM 1842 N N . ARG A 1 236 ? -0.417 -2.627 18.594 1 31.36 236 ARG A N 1
ATOM 1843 C CA . ARG A 1 236 ? -0.85 -1.304 19.031 1 31.36 236 ARG A CA 1
ATOM 1844 C C . ARG A 1 236 ? 0.194 -0.245 18.688 1 31.36 236 ARG A C 1
ATOM 1846 O O . ARG A 1 236 ? 1.354 -0.572 18.422 1 31.36 236 ARG A O 1
ATOM 1853 N N . SER A 1 237 ? 0.197 1.03 19.203 1 32.25 237 SER A N 1
ATOM 1854 C CA . SER A 1 237 ? 1.047 2.193 18.969 1 32.25 237 SER A CA 1
ATOM 1855 C C . SER A 1 237 ? 2.521 1.81 18.969 1 32.25 237 SER A C 1
ATOM 1857 O O . SER A 1 237 ? 3.229 2.035 17.984 1 32.25 237 SER A O 1
ATOM 1859 N N . GLY A 1 238 ? 3.51 2.174 20.031 1 28.66 238 GLY A N 1
ATOM 1860 C CA . GLY A 1 238 ? 4.832 2.592 20.469 1 28.66 238 GLY A CA 1
ATOM 1861 C C . GLY A 1 238 ? 5.789 1.431 20.672 1 28.66 238 GLY A C 1
ATOM 1862 O O . GLY A 1 238 ? 6.977 1.636 20.922 1 28.66 238 GLY A O 1
ATOM 1863 N N . ASP A 1 239 ? 5.316 0.247 21.062 1 29.67 239 ASP A N 1
ATOM 1864 C CA . ASP A 1 239 ? 6.355 -0.615 21.609 1 29.67 239 ASP A CA 1
ATOM 1865 C C . ASP A 1 239 ? 6.996 -1.474 20.516 1 29.67 239 ASP A C 1
ATOM 1867 O O . ASP A 1 239 ? 6.379 -2.424 20.031 1 29.67 239 ASP A O 1
ATOM 1871 N N . ALA A 1 240 ? 7.938 -0.973 19.75 1 33.28 240 ALA A N 1
ATOM 1872 C CA . ALA A 1 240 ? 8.797 -1.604 18.75 1 33.28 240 ALA A CA 1
ATOM 1873 C C . ALA A 1 240 ? 9.688 -2.662 19.391 1 33.28 240 ALA A C 1
ATOM 1875 O O . ALA A 1 240 ? 10.555 -3.232 18.719 1 33.28 240 ALA A O 1
ATOM 1876 N N . SER A 1 241 ? 9.477 -2.947 20.688 1 34.41 241 SER A N 1
ATOM 1877 C CA . SER A 1 241 ? 10.438 -3.816 21.359 1 34.41 241 SER A CA 1
ATOM 1878 C C . SER A 1 241 ? 10.438 -5.215 20.734 1 34.41 241 SER A C 1
ATOM 1880 O O . SER A 1 241 ? 11.5 -5.816 20.547 1 34.41 241 SER A O 1
ATOM 1882 N N . GLY A 1 242 ? 9.273 -5.719 20.5 1 39.25 242 GLY A N 1
ATOM 1883 C CA . GLY A 1 242 ? 9.25 -7.07 19.969 1 39.25 242 GLY A CA 1
ATOM 1884 C C . GLY A 1 242 ? 9.789 -7.172 18.547 1 39.25 242 GLY A C 1
ATOM 1885 O O . GLY A 1 242 ? 10.297 -8.219 18.141 1 39.25 242 GLY A O 1
ATOM 1886 N N . TYR A 1 243 ? 9.664 -6.102 17.766 1 37.5 243 TYR A N 1
ATOM 1887 C CA . TYR A 1 243 ? 10.305 -6.074 16.453 1 37.5 243 TYR A CA 1
ATOM 1888 C C . TYR A 1 243 ? 11.82 -6.195 16.594 1 37.5 243 TYR A C 1
ATOM 1890 O O . TYR A 1 243 ? 12.445 -6.984 15.875 1 37.5 243 TYR A O 1
ATOM 1898 N N . TYR A 1 244 ? 12.234 -5.516 17.562 1 36.25 244 TYR A N 1
ATOM 1899 C CA . TYR A 1 244 ? 13.688 -5.504 17.734 1 36.25 244 TYR A CA 1
ATOM 1900 C C . TYR A 1 244 ? 14.195 -6.879 18.156 1 36.25 244 TYR A C 1
ATOM 1902 O O . TYR A 1 244 ? 15.242 -7.328 17.688 1 36.25 244 TYR A O 1
ATOM 1910 N N . GLU A 1 245 ? 13.438 -7.461 18.922 1 39.03 245 GLU A N 1
ATOM 1911 C CA . GLU A 1 245 ? 13.883 -8.781 19.359 1 39.03 245 GLU A CA 1
ATOM 1912 C C . GLU A 1 245 ? 13.859 -9.781 18.203 1 39.03 245 GLU A C 1
ATOM 1914 O O . GLU A 1 245 ? 14.805 -10.547 18.016 1 39.03 245 GLU A O 1
ATOM 1919 N N . ARG A 1 246 ? 12.922 -9.727 17.422 1 36.75 246 ARG A N 1
ATOM 1920 C CA . ARG A 1 246 ? 12.836 -10.727 16.359 1 36.75 246 ARG A CA 1
ATOM 1921 C C . ARG A 1 246 ? 13.703 -10.328 15.172 1 36.75 246 ARG A C 1
ATOM 1923 O O . ARG A 1 246 ? 14.328 -11.188 14.539 1 36.75 246 ARG A O 1
ATOM 1930 N N . ALA A 1 247 ? 13.742 -9.047 14.914 1 37.5 247 ALA A N 1
ATOM 1931 C CA . ALA A 1 247 ? 14.766 -8.609 13.961 1 37.5 247 ALA A CA 1
ATOM 1932 C C . ALA A 1 247 ? 16.156 -9.086 14.398 1 37.5 247 ALA A C 1
ATOM 1934 O O . ALA A 1 247 ? 16.969 -9.484 13.562 1 37.5 247 ALA A O 1
ATOM 1935 N N . GLU A 1 248 ? 16.281 -9.117 15.68 1 38.72 248 GLU A N 1
ATOM 1936 C CA . GLU A 1 248 ? 17.516 -9.68 16.234 1 38.72 248 GLU A CA 1
ATOM 1937 C C . GLU A 1 248 ? 17.578 -11.188 16 1 38.72 248 GLU A C 1
ATOM 1939 O O . GLU A 1 248 ? 18.641 -11.727 15.648 1 38.72 248 GLU A O 1
ATOM 1944 N N . GLN A 1 249 ? 16.547 -11.844 16.172 1 41.03 249 GLN A N 1
ATOM 1945 C CA . GLN A 1 249 ? 16.547 -13.281 15.93 1 41.03 249 GLN A CA 1
ATOM 1946 C C . GLN A 1 249 ? 16.703 -13.578 14.438 1 41.03 249 GLN A C 1
ATOM 1948 O O . GLN A 1 249 ? 17.422 -14.516 14.062 1 41.03 249 GLN A O 1
ATOM 1953 N N . TYR A 1 250 ? 16.109 -12.93 13.68 1 35.31 250 TYR A N 1
ATOM 1954 C CA . TYR A 1 250 ? 16.266 -13.094 12.234 1 35.31 250 TYR A CA 1
ATOM 1955 C C . TYR A 1 250 ? 17.703 -12.781 11.805 1 35.31 250 TYR A C 1
ATOM 1957 O O . TYR A 1 250 ? 18.266 -13.477 10.961 1 35.31 250 TYR A O 1
ATOM 1965 N N . ARG A 1 251 ? 18.219 -11.758 12.375 1 35.53 251 ARG A N 1
ATOM 1966 C CA . ARG A 1 251 ? 19.641 -11.5 12.148 1 35.53 251 ARG A CA 1
ATOM 1967 C C . ARG A 1 251 ? 20.484 -12.711 12.539 1 35.53 251 ARG A C 1
ATOM 1969 O O . ARG A 1 251 ? 21.438 -13.062 11.836 1 35.53 251 ARG A O 1
ATOM 1976 N N . LYS A 1 252 ? 20.047 -13.258 13.578 1 42.19 252 LYS A N 1
ATOM 1977 C CA . LYS A 1 252 ? 20.797 -14.43 14.023 1 42.19 252 LYS A CA 1
ATOM 1978 C C . LYS A 1 252 ? 20.641 -15.586 13.039 1 42.19 252 LYS A C 1
ATOM 1980 O O . LYS A 1 252 ? 21.562 -16.391 12.859 1 42.19 252 LYS A O 1
ATOM 1985 N N . HIS A 1 253 ? 19.578 -15.719 12.469 1 34.09 253 HIS A N 1
ATOM 1986 C CA . HIS A 1 253 ? 19.422 -16.812 11.508 1 34.09 253 HIS A CA 1
ATOM 1987 C C . HIS A 1 253 ? 20.062 -16.453 10.172 1 34.09 253 HIS A C 1
ATOM 1989 O O . HIS A 1 253 ? 20.469 -17.344 9.422 1 34.09 253 HIS A O 1
ATOM 1995 N N . LEU A 1 254 ? 19.984 -15.234 9.727 1 32.47 254 LEU A N 1
ATOM 1996 C CA . LEU A 1 254 ? 20.75 -14.93 8.523 1 32.47 254 LEU A CA 1
ATOM 1997 C C . LEU A 1 254 ? 22.25 -15.109 8.766 1 32.47 254 LEU A C 1
ATOM 1999 O O . LEU A 1 254 ? 23.016 -15.336 7.828 1 32.47 254 LEU A O 1
ATOM 2003 N N . GLU A 1 255 ? 22.703 -14.906 9.938 1 31.2 255 GLU A N 1
ATOM 2004 C CA . GLU A 1 255 ? 24.125 -15.172 10.148 1 31.2 255 GLU A CA 1
ATOM 2005 C C . GLU A 1 255 ? 24.422 -16.672 10.117 1 31.2 255 GLU A C 1
ATOM 2007 O O . GLU A 1 255 ? 25.578 -17.078 10.023 1 31.2 255 GLU A O 1
ATOM 2012 N N . PHE A 1 256 ? 23.406 -17.5 10.258 1 27.78 256 PHE A N 1
ATOM 2013 C CA . PHE A 1 256 ? 23.859 -18.875 10.07 1 27.78 256 PHE A CA 1
ATOM 2014 C C . PHE A 1 256 ? 23.594 -19.344 8.641 1 27.78 256 PHE A C 1
ATOM 2016 O O . PHE A 1 256 ? 22.578 -18.953 8.039 1 27.78 256 PHE A O 1
ATOM 2023 N N . MET B 1 1 ? 8.734 34.625 -2.334 1 23.33 1 MET B N 1
ATOM 2024 C CA . MET B 1 1 ? 9.805 33.781 -2.842 1 23.33 1 MET B CA 1
ATOM 2025 C C . MET B 1 1 ? 9.859 32.469 -2.066 1 23.33 1 MET B C 1
ATOM 2027 O O . MET B 1 1 ? 10.492 31.516 -2.512 1 23.33 1 MET B O 1
ATOM 2031 N N . THR B 1 2 ? 9.664 32.469 -0.729 1 25.5 2 THR B N 1
ATOM 2032 C CA . THR B 1 2 ? 10.305 31.75 0.362 1 25.5 2 THR B CA 1
ATOM 2033 C C . THR B 1 2 ? 9.844 30.297 0.375 1 25.5 2 THR B C 1
ATOM 2035 O O . THR B 1 2 ? 10.672 29.375 0.478 1 25.5 2 THR B O 1
ATOM 2038 N N . SER B 1 3 ? 8.555 30.062 1.006 1 32.19 3 SER B N 1
ATOM 2039 C CA . SER B 1 3 ? 8.234 28.75 1.54 1 32.19 3 SER B CA 1
ATOM 2040 C C . SER B 1 3 ? 8.031 27.734 0.421 1 32.19 3 SER B C 1
ATOM 2042 O O . SER B 1 3 ? 6.914 27.25 0.205 1 32.19 3 SER B O 1
ATOM 2044 N N . ASP B 1 4 ? 8.359 27.719 -0.69 1 35.94 4 ASP B N 1
ATOM 2045 C CA . ASP B 1 4 ? 8.172 27.031 -1.966 1 35.94 4 ASP B CA 1
ATOM 2046 C C . ASP B 1 4 ? 8.016 25.531 -1.764 1 35.94 4 ASP B C 1
ATOM 2048 O O . ASP B 1 4 ? 7.473 24.828 -2.625 1 35.94 4 ASP B O 1
ATOM 2052 N N . ALA B 1 5 ? 8.82 24.5 -0.468 1 31.39 5 ALA B N 1
ATOM 2053 C CA . ALA B 1 5 ? 9.344 23.156 -0.165 1 31.39 5 ALA B CA 1
ATOM 2054 C C . ALA B 1 5 ? 8.227 22.234 0.325 1 31.39 5 ALA B C 1
ATOM 2056 O O . ALA B 1 5 ? 8.477 21.078 0.66 1 31.39 5 ALA B O 1
ATOM 2057 N N . LEU B 1 6 ? 7.594 21.906 0.928 1 37.25 6 LEU B N 1
ATOM 2058 C CA . LEU B 1 6 ? 7.52 20.5 1.265 1 37.25 6 LEU B CA 1
ATOM 2059 C C . LEU B 1 6 ? 8.211 19.641 0.203 1 37.25 6 LEU B C 1
ATOM 2061 O O . LEU B 1 6 ? 7.551 19.031 -0.637 1 37.25 6 LEU B O 1
ATOM 2065 N N . LYS B 1 7 ? 9.797 19.734 0.049 1 40.97 7 LYS B N 1
ATOM 2066 C CA . LYS B 1 7 ? 10.797 19.25 -0.898 1 40.97 7 LYS B CA 1
ATOM 2067 C C . LYS B 1 7 ? 11.188 17.812 -0.595 1 40.97 7 LYS B C 1
ATOM 2069 O O . LYS B 1 7 ? 11.609 17.5 0.52 1 40.97 7 LYS B O 1
ATOM 2074 N N . ALA B 1 8 ? 10.727 17.156 -0.396 1 45.06 8 ALA B N 1
ATOM 2075 C CA . ALA B 1 8 ? 11.094 15.75 -0.297 1 45.06 8 ALA B CA 1
ATOM 2076 C C . ALA B 1 8 ? 11.867 15.297 -1.531 1 45.06 8 ALA B C 1
ATOM 2078 O O . ALA B 1 8 ? 11.906 16 -2.543 1 45.06 8 ALA B O 1
ATOM 2079 N N . ASP B 1 9 ? 12.805 14.367 -1.252 1 48.44 9 ASP B N 1
ATOM 2080 C CA . ASP B 1 9 ? 13.367 13.68 -2.41 1 48.44 9 ASP B CA 1
ATOM 2081 C C . ASP B 1 9 ? 12.344 13.562 -3.531 1 48.44 9 ASP B C 1
ATOM 2083 O O . ASP B 1 9 ? 11.266 12.992 -3.332 1 48.44 9 ASP B O 1
ATOM 2087 N N . PRO B 1 10 ? 12.609 14.477 -4.531 1 51.69 10 PRO B N 1
ATOM 2088 C CA . PRO B 1 10 ? 11.617 14.516 -5.613 1 51.69 10 PRO B CA 1
ATOM 2089 C C . PRO B 1 10 ? 11.227 13.125 -6.102 1 51.69 10 PRO B C 1
ATOM 2091 O O . PRO B 1 10 ? 10.164 12.953 -6.715 1 51.69 10 PRO B O 1
ATOM 2094 N N . ASN B 1 11 ? 12.062 12.242 -5.648 1 59.22 11 ASN B N 1
ATOM 2095 C CA . ASN B 1 11 ? 11.758 10.914 -6.18 1 59.22 11 ASN B CA 1
ATOM 2096 C C . ASN B 1 11 ? 10.93 10.094 -5.199 1 59.22 11 ASN B C 1
ATOM 2098 O O . ASN B 1 11 ? 10.406 9.031 -5.551 1 59.22 11 ASN B O 1
ATOM 2102 N N . ARG B 1 12 ? 10.805 10.789 -3.977 1 72.31 12 ARG B N 1
ATOM 2103 C CA . ARG B 1 12 ? 9.992 10.055 -3.008 1 72.31 12 ARG B CA 1
ATOM 2104 C C . ARG B 1 12 ? 8.516 10.383 -3.16 1 72.31 12 ARG B C 1
ATOM 2106 O O . ARG B 1 12 ? 8.117 11.547 -3.053 1 72.31 12 ARG B O 1
ATOM 2113 N N . LEU B 1 13 ? 7.789 9.367 -3.41 1 83.44 13 LEU B N 1
ATOM 2114 C CA . LEU B 1 13 ? 6.363 9.57 -3.646 1 83.44 13 LEU B CA 1
ATOM 2115 C C . LEU B 1 13 ? 5.617 9.75 -2.328 1 83.44 13 LEU B C 1
ATOM 2117 O O . LEU B 1 13 ? 4.605 10.453 -2.277 1 83.44 13 LEU B O 1
ATOM 2121 N N . ILE B 1 14 ? 6.25 9.18 -1.232 1 92.25 14 ILE B N 1
ATOM 2122 C CA . ILE B 1 14 ? 5.613 9.273 0.076 1 92.25 14 ILE B CA 1
ATOM 2123 C C . ILE B 1 14 ? 6.418 10.211 0.976 1 92.25 14 ILE B C 1
ATOM 2125 O O . ILE B 1 14 ? 7.508 9.852 1.435 1 92.25 14 ILE B O 1
ATOM 2129 N N . LYS B 1 15 ? 5.883 11.445 1.211 1 94.12 15 LYS B N 1
ATOM 2130 C CA . LYS B 1 15 ? 6.488 12.438 2.096 1 94.12 15 LYS B CA 1
ATOM 2131 C C . LYS B 1 15 ? 5.777 12.484 3.443 1 94.12 15 LYS B C 1
ATOM 2133 O O . LYS B 1 15 ? 4.555 12.32 3.51 1 94.12 15 LYS B O 1
ATOM 2138 N N . ILE B 1 16 ? 6.566 12.734 4.496 1 95.94 16 ILE B N 1
ATOM 2139 C CA . ILE B 1 16 ? 6.047 12.5 5.84 1 95.94 16 ILE B CA 1
ATOM 2140 C C . ILE B 1 16 ? 6.012 13.812 6.617 1 95.94 16 ILE B C 1
ATOM 2142 O O . ILE B 1 16 ? 7.004 14.539 6.664 1 95.94 16 ILE B O 1
ATOM 2146 N N . ILE B 1 17 ? 4.879 14.156 7.16 1 98.06 17 ILE B N 1
ATOM 2147 C CA . ILE B 1 17 ? 4.75 15.172 8.203 1 98.06 17 ILE B CA 1
ATOM 2148 C C . ILE B 1 17 ? 4.668 14.492 9.57 1 98.06 17 ILE B C 1
ATOM 2150 O O . ILE B 1 17 ? 3.793 13.656 9.797 1 98.06 17 ILE B O 1
ATOM 2154 N N . ALA B 1 18 ? 5.559 14.828 10.453 1 97.5 18 ALA B N 1
ATOM 2155 C CA . ALA B 1 18 ? 5.461 14.328 11.82 1 97.5 18 ALA B CA 1
ATOM 2156 C C . ALA B 1 18 ? 4.66 15.289 12.695 1 97.5 18 ALA B C 1
ATOM 2158 O O . ALA B 1 18 ? 5.004 16.469 12.812 1 97.5 18 ALA B O 1
ATOM 2159 N N . SER B 1 19 ? 3.619 14.805 13.234 1 97.75 19 SER B N 1
ATOM 2160 C CA . SER B 1 19 ? 2.797 15.594 14.141 1 97.75 19 SER B CA 1
ATOM 2161 C C . SER B 1 19 ? 3.348 15.555 15.562 1 97.75 19 SER B C 1
ATOM 2163 O O . SER B 1 19 ? 3.49 14.477 16.141 1 97.75 19 SER B O 1
ATOM 2165 N N . LEU B 1 20 ? 3.611 16.719 16.078 1 97.56 20 LEU B N 1
ATOM 2166 C CA . LEU B 1 20 ? 4.176 16.859 17.422 1 97.56 20 LEU B CA 1
ATOM 2167 C C . LEU B 1 20 ? 3.125 17.359 18.406 1 97.56 20 LEU B C 1
ATOM 2169 O O . LEU B 1 20 ? 2.508 18.406 18.172 1 97.56 20 LEU B O 1
ATOM 2173 N N . SER B 1 21 ? 3.016 16.609 19.484 1 96.31 21 SER B N 1
ATOM 2174 C CA . SER B 1 21 ? 1.932 16.938 20.406 1 96.31 21 SER B CA 1
ATOM 2175 C C . SER B 1 21 ? 2.459 17.203 21.812 1 96.31 21 SER B C 1
ATOM 2177 O O . SER B 1 21 ? 1.694 17.203 22.781 1 96.31 21 SER B O 1
ATOM 2179 N N . SER B 1 22 ? 3.811 17.359 21.953 1 95.75 22 SER B N 1
ATOM 2180 C CA . SER B 1 22 ? 4.438 17.656 23.234 1 95.75 22 SER B CA 1
ATOM 2181 C C . SER B 1 22 ? 5.773 18.375 23.047 1 95.75 22 SER B C 1
ATOM 2183 O O . SER B 1 22 ? 6.383 18.281 21.969 1 95.75 22 SER B O 1
ATOM 2185 N N . THR B 1 23 ? 6.188 19.031 24.094 1 95.62 23 THR B N 1
ATOM 2186 C CA . THR B 1 23 ? 7.492 19.672 24.047 1 95.62 23 THR B CA 1
ATOM 2187 C C . THR B 1 23 ? 8.602 18.641 23.891 1 95.62 23 THR B C 1
ATOM 2189 O O . THR B 1 23 ? 9.625 18.906 23.25 1 95.62 23 THR B O 1
ATOM 2192 N N . ARG B 1 24 ? 8.383 17.516 24.438 1 94.38 24 ARG B N 1
ATOM 2193 C CA . ARG B 1 24 ? 9.344 16.438 24.297 1 94.38 24 ARG B CA 1
ATOM 2194 C C . ARG B 1 24 ? 9.547 16.062 22.844 1 94.38 24 ARG B C 1
ATOM 2196 O O . ARG B 1 24 ? 10.68 15.836 22.406 1 94.38 24 ARG B O 1
ATOM 2203 N N . GLU B 1 25 ? 8.477 16.047 22.094 1 96.06 25 GLU B N 1
ATOM 2204 C CA . GLU B 1 25 ? 8.562 15.703 20.688 1 96.06 25 GLU B CA 1
ATOM 2205 C C . GLU B 1 25 ? 9.203 16.828 19.875 1 96.06 25 GLU B C 1
ATOM 2207 O O . GLU B 1 25 ? 9.945 16.578 18.922 1 96.06 25 GLU B O 1
ATOM 2212 N N . LEU B 1 26 ? 8.945 18.047 20.312 1 97.25 26 LEU B N 1
ATOM 2213 C CA . LEU B 1 26 ? 9.562 19.188 19.641 1 97.25 26 LEU B CA 1
ATOM 2214 C C . LEU B 1 26 ? 11.086 19.125 19.75 1 97.25 26 LEU B C 1
ATOM 2216 O O . LEU B 1 26 ? 11.797 19.562 18.844 1 97.25 26 LEU B O 1
ATOM 2220 N N . LEU B 1 27 ? 11.516 18.547 20.812 1 95.94 27 LEU B N 1
ATOM 2221 C CA . LEU B 1 27 ? 12.945 18.531 21.094 1 95.94 27 LEU B CA 1
ATOM 2222 C C . LEU B 1 27 ? 13.562 17.203 20.688 1 95.94 27 LEU B C 1
ATOM 2224 O O . LEU B 1 27 ? 14.766 16.984 20.891 1 95.94 27 LEU B O 1
ATOM 2228 N N . SER B 1 28 ? 12.758 16.359 20.156 1 95.06 28 SER B N 1
ATOM 2229 C CA . SER B 1 28 ? 13.25 15.039 19.75 1 95.06 28 SER B CA 1
ATOM 2230 C C . SER B 1 28 ? 14.172 15.141 18.547 1 95.06 28 SER B C 1
ATOM 2232 O O . SER B 1 28 ? 13.859 15.852 17.578 1 95.06 28 SER B O 1
ATOM 2234 N N . PRO B 1 29 ? 15.281 14.359 18.516 1 92.44 29 PRO B N 1
ATOM 2235 C CA . PRO B 1 29 ? 16.125 14.344 17.328 1 92.44 29 PRO B CA 1
ATOM 2236 C C . PRO B 1 29 ? 15.453 13.695 16.125 1 92.44 29 PRO B C 1
ATOM 2238 O O . PRO B 1 29 ? 15.875 13.898 14.984 1 92.44 29 PRO B O 1
ATOM 2241 N N . GLU B 1 30 ? 14.359 13 16.375 1 92.81 30 GLU B N 1
ATOM 2242 C CA . GLU B 1 30 ? 13.656 12.281 15.32 1 92.81 30 GLU B CA 1
ATOM 2243 C C . GLU B 1 30 ? 12.961 13.25 14.367 1 92.81 30 GLU B C 1
ATOM 2245 O O . GLU B 1 30 ? 12.562 12.859 13.266 1 92.81 30 GLU B O 1
ATOM 2250 N N . VAL B 1 31 ? 12.852 14.477 14.758 1 95.44 31 VAL B N 1
ATOM 2251 C CA . VAL B 1 31 ? 12.148 15.453 13.93 1 95.44 31 VAL B CA 1
ATOM 2252 C C . VAL B 1 31 ? 12.859 15.625 12.594 1 95.44 31 VAL B C 1
ATOM 2254 O O . VAL B 1 31 ? 12.234 15.922 11.578 1 95.44 31 VAL B O 1
ATOM 2257 N N . THR B 1 32 ? 14.164 15.336 12.562 1 91.69 32 THR B N 1
ATOM 2258 C CA . THR B 1 32 ? 14.961 15.547 11.359 1 91.69 32 THR B CA 1
ATOM 2259 C C . THR B 1 32 ? 14.695 14.453 10.336 1 91.69 32 THR B C 1
ATOM 2261 O O . THR B 1 32 ? 15.094 14.57 9.172 1 91.69 32 THR B O 1
ATOM 2264 N N . LYS B 1 33 ? 13.945 13.453 10.742 1 89 33 LYS B N 1
ATOM 2265 C CA . LYS B 1 33 ? 13.672 12.328 9.852 1 89 33 LYS B CA 1
ATOM 2266 C C . LYS B 1 33 ? 12.375 12.547 9.07 1 89 33 LYS B C 1
ATOM 2268 O O . LYS B 1 33 ? 12.039 11.75 8.188 1 89 33 LYS B O 1
ATOM 2273 N N . ALA B 1 34 ? 11.695 13.617 9.391 1 94.06 34 ALA B N 1
ATOM 2274 C CA . ALA B 1 34 ? 10.469 13.961 8.68 1 94.06 34 ALA B CA 1
ATOM 2275 C C . ALA B 1 34 ? 10.742 14.984 7.578 1 94.06 34 ALA B C 1
ATOM 2277 O O . ALA B 1 34 ? 11.773 15.656 7.594 1 94.06 34 ALA B O 1
ATOM 2278 N N . ASP B 1 35 ? 9.891 15.008 6.602 1 93.25 35 ASP B N 1
ATOM 2279 C CA . ASP B 1 35 ? 10 16 5.539 1 93.25 35 ASP B CA 1
ATOM 2280 C C . ASP B 1 35 ? 9.43 17.344 5.98 1 93.25 35 ASP B C 1
ATOM 2282 O O . ASP B 1 35 ? 9.859 18.406 5.5 1 93.25 35 ASP B O 1
ATOM 2286 N N . ALA B 1 36 ? 8.477 17.344 6.852 1 97.06 36 ALA B N 1
ATOM 2287 C CA . ALA B 1 36 ? 7.832 18.5 7.469 1 97.06 36 ALA B CA 1
ATOM 2288 C C . ALA B 1 36 ? 7.324 18.172 8.867 1 97.06 36 ALA B C 1
ATOM 2290 O O . ALA B 1 36 ? 7.285 17 9.258 1 97.06 36 ALA B O 1
ATOM 2291 N N . LEU B 1 37 ? 7 19.234 9.594 1 98.12 37 LEU B N 1
ATOM 2292 C CA . LEU B 1 37 ? 6.516 19.031 10.953 1 98.12 37 LEU B CA 1
ATOM 2293 C C . LEU B 1 37 ? 5.188 19.75 11.164 1 98.12 37 LEU B C 1
ATOM 2295 O O . LEU B 1 37 ? 4.957 20.828 10.602 1 98.12 37 LEU B O 1
ATOM 2299 N N . GLU B 1 38 ? 4.414 19.141 11.914 1 98.56 38 GLU B N 1
ATOM 2300 C CA . GLU B 1 38 ? 3.195 19.781 12.414 1 98.56 38 GLU B CA 1
ATOM 2301 C C . GLU B 1 38 ? 3.242 19.953 13.93 1 98.56 38 GLU B C 1
ATOM 2303 O O . GLU B 1 38 ? 3.49 18.984 14.664 1 98.56 38 GLU B O 1
ATOM 2308 N N . ILE B 1 39 ? 2.994 21.156 14.367 1 98.12 39 ILE B N 1
ATOM 2309 C CA . ILE B 1 39 ? 2.855 21.422 15.789 1 98.12 39 ILE B CA 1
ATOM 2310 C C . ILE B 1 39 ? 1.376 21.469 16.172 1 98.12 39 ILE B C 1
ATOM 2312 O O . ILE B 1 39 ? 0.666 22.406 15.805 1 98.12 39 ILE B O 1
ATOM 2316 N N . ARG B 1 40 ? 0.979 20.469 16.859 1 97.5 40 ARG B N 1
ATOM 2317 C CA . ARG B 1 40 ? -0.388 20.422 17.359 1 97.5 40 ARG B CA 1
ATOM 2318 C C . ARG B 1 40 ? -0.521 21.219 18.656 1 97.5 40 ARG B C 1
ATOM 2320 O O . ARG B 1 40 ? -0.633 20.656 19.75 1 97.5 40 ARG B O 1
ATOM 2327 N N . LEU B 1 41 ? -0.682 22.5 18.469 1 97.44 41 LEU B N 1
ATOM 2328 C CA . LEU B 1 41 ? -0.734 23.422 19.594 1 97.44 41 LEU B CA 1
ATOM 2329 C C . LEU B 1 41 ? -1.95 23.141 20.469 1 97.44 41 LEU B C 1
ATOM 2331 O O . LEU B 1 41 ? -1.904 23.359 21.688 1 97.44 41 LEU B O 1
ATOM 2335 N N . ASP B 1 42 ? -2.953 22.625 19.875 1 96.38 42 ASP B N 1
ATOM 2336 C CA . ASP B 1 42 ? -4.168 22.344 20.641 1 96.38 42 ASP B CA 1
ATOM 2337 C C . ASP B 1 42 ? -3.928 21.234 21.672 1 96.38 42 ASP B C 1
ATOM 2339 O O . ASP B 1 42 ? -4.656 21.141 22.656 1 96.38 42 ASP B O 1
ATOM 2343 N N . LEU B 1 43 ? -2.932 20.453 21.438 1 95.94 43 LEU B N 1
ATOM 2344 C CA . LEU B 1 43 ? -2.701 19.312 22.297 1 95.94 43 LEU B CA 1
ATOM 2345 C C . LEU B 1 43 ? -1.608 19.609 23.328 1 95.94 43 LEU B C 1
ATOM 2347 O O . LEU B 1 43 ? -1.346 18.797 24.219 1 95.94 43 LEU B O 1
ATOM 2351 N N . ILE B 1 44 ? -0.953 20.734 23.188 1 95.19 44 ILE B N 1
ATOM 2352 C CA . ILE B 1 44 ? 0.151 21.078 24.078 1 95.19 44 ILE B CA 1
ATOM 2353 C C . ILE B 1 44 ? -0.322 22.109 25.109 1 95.19 44 ILE B C 1
ATOM 2355 O O . ILE B 1 44 ? -0.778 23.188 24.75 1 95.19 44 ILE B O 1
ATOM 2359 N N . THR B 1 45 ? -0.133 21.797 26.312 1 90.31 45 THR B N 1
ATOM 2360 C CA . THR B 1 45 ? -0.672 22.641 27.359 1 90.31 45 THR B CA 1
ATOM 2361 C C . THR B 1 45 ? 0.415 23.547 27.953 1 90.31 45 THR B C 1
ATOM 2363 O O . THR B 1 45 ? 0.118 24.594 28.531 1 90.31 45 THR B O 1
ATOM 2366 N N . GLU B 1 46 ? 1.625 23.188 27.75 1 90.94 46 GLU B N 1
ATOM 2367 C CA . GLU B 1 46 ? 2.732 23.984 28.281 1 90.94 46 GLU B CA 1
ATOM 2368 C C . GLU B 1 46 ? 3.213 25.016 27.266 1 90.94 46 GLU B C 1
ATOM 2370 O O . GLU B 1 46 ? 2.988 24.844 26.062 1 90.94 46 GLU B O 1
ATOM 2375 N N . PRO B 1 47 ? 3.803 26.109 27.797 1 91.44 47 PRO B N 1
ATOM 2376 C CA . PRO B 1 47 ? 4.41 27.047 26.859 1 91.44 47 PRO B CA 1
ATOM 2377 C C . PRO B 1 47 ? 5.461 26.391 25.969 1 91.44 47 PRO B C 1
ATOM 2379 O O . PRO B 1 47 ? 6.25 25.562 26.438 1 91.44 47 PRO B O 1
ATOM 2382 N N . ILE B 1 48 ? 5.395 26.781 24.656 1 94.75 48 ILE B N 1
ATOM 2383 C CA . ILE B 1 48 ? 6.285 26.062 23.75 1 94.75 48 ILE B CA 1
ATOM 2384 C C . ILE B 1 48 ? 7.305 27.016 23.156 1 94.75 48 ILE B C 1
ATOM 2386 O O . ILE B 1 48 ? 8.031 26.656 22.219 1 94.75 48 ILE B O 1
ATOM 2390 N N . ASP B 1 49 ? 7.41 28.234 23.672 1 94.75 49 ASP B N 1
ATOM 2391 C CA . ASP B 1 49 ? 8.25 29.266 23.094 1 94.75 49 ASP B CA 1
ATOM 2392 C C . ASP B 1 49 ? 9.688 28.766 22.922 1 94.75 49 ASP B C 1
ATOM 2394 O O . ASP B 1 49 ? 10.219 28.75 21.812 1 94.75 49 ASP B O 1
ATOM 2398 N N . ASP B 1 50 ? 10.297 28.359 23.969 1 95.81 50 ASP B N 1
ATOM 2399 C CA . ASP B 1 50 ? 11.695 27.938 23.922 1 95.81 50 ASP B CA 1
ATOM 2400 C C . ASP B 1 50 ? 11.859 26.688 23.047 1 95.81 50 ASP B C 1
ATOM 2402 O O . ASP B 1 50 ? 12.789 26.609 22.25 1 95.81 50 ASP B O 1
ATOM 2406 N N . ALA B 1 51 ? 10.953 25.828 23.234 1 97.12 51 ALA B N 1
ATOM 2407 C CA . ALA B 1 51 ? 11.016 24.578 22.469 1 97.12 51 ALA B CA 1
ATOM 2408 C C . ALA B 1 51 ? 10.852 24.844 20.969 1 97.12 51 ALA B C 1
ATOM 2410 O O . ALA B 1 51 ? 11.547 24.25 20.141 1 97.12 51 ALA B O 1
ATOM 2411 N N . LEU B 1 52 ? 9.922 25.719 20.625 1 97.75 52 LEU B N 1
ATOM 2412 C CA . LEU B 1 52 ? 9.656 26.016 19.219 1 97.75 52 LEU B CA 1
ATOM 2413 C C . LEU B 1 52 ? 10.836 26.766 18.594 1 97.75 52 LEU B C 1
ATOM 2415 O O . LEU B 1 52 ? 11.188 26.5 17.438 1 97.75 52 LEU B O 1
ATOM 2419 N N . HIS B 1 53 ? 11.453 27.656 19.375 1 96.62 53 HIS B N 1
ATOM 2420 C CA . HIS B 1 53 ? 12.648 28.344 18.891 1 96.62 53 HIS B CA 1
ATOM 2421 C C . HIS B 1 53 ? 13.781 27.344 18.641 1 96.62 53 HIS B C 1
ATOM 2423 O O . HIS B 1 53 ? 14.453 27.406 17.609 1 96.62 53 HIS B O 1
ATOM 2429 N N . SER B 1 54 ? 13.93 26.5 19.594 1 96.88 54 SER B N 1
ATOM 2430 C CA . SER B 1 54 ? 14.953 25.469 19.438 1 96.88 54 SER B CA 1
ATOM 2431 C C . SER B 1 54 ? 14.672 24.594 18.219 1 96.88 54 SER B C 1
ATOM 2433 O O . SER B 1 54 ? 15.586 24.266 17.453 1 96.88 54 SER B O 1
ATOM 2435 N N . LEU B 1 55 ? 13.422 24.234 18.031 1 97.81 55 LEU B N 1
ATOM 2436 C CA . LEU B 1 55 ? 13.008 23.422 16.891 1 97.81 55 LEU B CA 1
ATOM 2437 C C . LEU B 1 55 ? 13.305 24.109 15.57 1 97.81 55 LEU B C 1
ATOM 2439 O O . LEU B 1 55 ? 13.844 23.5 14.648 1 97.81 55 LEU B O 1
ATOM 2443 N N . ARG B 1 56 ? 12.992 25.344 15.492 1 96.38 56 ARG B N 1
ATOM 2444 C CA . ARG B 1 56 ? 13.219 26.094 14.266 1 96.38 56 ARG B CA 1
ATOM 2445 C C . ARG B 1 56 ? 14.711 26.156 13.922 1 96.38 56 ARG B C 1
ATOM 2447 O O . ARG B 1 56 ? 15.078 26.109 12.75 1 96.38 56 ARG B O 1
ATOM 2454 N N . THR B 1 57 ? 15.547 26.172 14.93 1 94.25 57 THR B N 1
ATOM 2455 C CA . THR B 1 57 ? 16.984 26.203 14.719 1 94.25 57 THR B CA 1
ATOM 2456 C C . THR B 1 57 ? 17.5 24.844 14.25 1 94.25 57 THR B C 1
ATOM 2458 O O . THR B 1 57 ? 18.406 24.766 13.43 1 94.25 57 THR B O 1
ATOM 2461 N N . SER B 1 58 ? 16.859 23.828 14.703 1 93.31 58 SER B N 1
ATOM 2462 C CA . SER B 1 58 ? 17.344 22.469 14.438 1 93.31 58 SER B CA 1
ATOM 2463 C C . SER B 1 58 ? 16.703 21.875 13.195 1 93.31 58 SER B C 1
ATOM 2465 O O . SER B 1 58 ? 17.219 20.922 12.609 1 93.31 58 SER B O 1
ATOM 2467 N N . PHE B 1 59 ? 15.539 22.359 12.812 1 95.38 59 PHE B N 1
ATOM 2468 C CA . PHE B 1 59 ? 14.805 21.844 11.664 1 95.38 59 PHE B CA 1
ATOM 2469 C C . PHE B 1 59 ? 14.586 22.938 10.625 1 95.38 59 PHE B C 1
ATOM 2471 O O . PHE B 1 59 ? 13.961 23.953 10.914 1 95.38 59 PHE B O 1
ATOM 2478 N N . GLN B 1 60 ? 14.984 22.656 9.43 1 90.94 60 GLN B N 1
ATOM 2479 C CA . GLN B 1 60 ? 14.961 23.688 8.406 1 90.94 60 GLN B CA 1
ATOM 2480 C C . GLN B 1 60 ? 13.805 23.469 7.434 1 90.94 60 GLN B C 1
ATOM 2482 O O . GLN B 1 60 ? 13.555 24.312 6.562 1 90.94 60 GLN B O 1
ATOM 2487 N N . GLY B 1 61 ? 13.102 22.375 7.562 1 94 61 GLY B N 1
ATOM 2488 C CA . GLY B 1 61 ? 11.977 22.109 6.684 1 94 61 GLY B CA 1
ATOM 2489 C C . GLY B 1 61 ? 10.719 22.859 7.082 1 94 61 GLY B C 1
ATOM 2490 O O . GLY B 1 61 ? 10.734 23.641 8.031 1 94 61 GLY B O 1
ATOM 2491 N N . PRO B 1 62 ? 9.656 22.672 6.324 1 97.06 62 PRO B N 1
ATOM 2492 C CA . PRO B 1 62 ? 8.391 23.344 6.613 1 97.06 62 PRO B CA 1
ATOM 2493 C C . PRO B 1 62 ? 7.789 22.938 7.957 1 97.06 62 PRO B C 1
ATOM 2495 O O . PRO B 1 62 ? 7.848 21.766 8.328 1 97.06 62 PRO B O 1
ATOM 2498 N N . MET B 1 63 ? 7.25 23.938 8.625 1 98.19 63 MET B N 1
ATOM 2499 C CA . MET B 1 63 ? 6.555 23.703 9.891 1 98.19 63 MET B CA 1
ATOM 2500 C C . MET B 1 63 ? 5.121 24.219 9.828 1 98.19 63 MET B C 1
ATOM 2502 O O . MET B 1 63 ? 4.891 25.375 9.453 1 98.19 63 MET B O 1
ATOM 2506 N N . VAL B 1 64 ? 4.211 23.328 10.148 1 98.62 64 VAL B N 1
ATOM 2507 C CA . VAL B 1 64 ? 2.785 23.625 10.18 1 98.62 64 VAL B CA 1
ATOM 2508 C C . VAL B 1 64 ? 2.328 23.859 11.617 1 98.62 64 VAL B C 1
ATOM 2510 O O . VAL B 1 64 ? 2.65 23.062 12.508 1 98.62 64 VAL B O 1
ATOM 2513 N N . LEU B 1 65 ? 1.635 24.938 11.859 1 98.56 65 LEU B N 1
ATOM 2514 C CA . LEU B 1 65 ? 0.996 25.188 13.148 1 98.56 65 LEU B CA 1
ATOM 2515 C C . LEU B 1 65 ? -0.492 24.859 13.086 1 98.56 65 LEU B C 1
ATOM 2517 O O . LEU B 1 65 ? -1.211 25.375 12.227 1 98.56 65 LEU B O 1
ATOM 2521 N N . THR B 1 66 ? -0.892 24 13.953 1 98.19 66 THR B N 1
ATOM 2522 C CA . THR B 1 66 ? -2.264 23.5 13.93 1 98.19 66 THR B CA 1
ATOM 2523 C C . THR B 1 66 ? -2.934 23.688 15.289 1 98.19 66 THR B C 1
ATOM 2525 O O . THR B 1 66 ? -2.363 23.344 16.328 1 98.19 66 THR B O 1
ATOM 2528 N N . VAL B 1 67 ? -4.078 24.328 15.32 1 97.62 67 VAL B N 1
ATOM 2529 C CA . VAL B 1 67 ? -5.023 24.312 16.438 1 97.62 67 VAL B CA 1
ATOM 2530 C C . VAL B 1 67 ? -6.328 23.656 15.992 1 97.62 67 VAL B C 1
ATOM 2532 O O . VAL B 1 67 ? -7.195 24.312 15.414 1 97.62 67 VAL B O 1
ATOM 2535 N N . ARG B 1 68 ? -6.398 22.406 16.266 1 96.5 68 ARG B N 1
ATOM 2536 C CA . ARG B 1 68 ? -7.551 21.641 15.805 1 96.5 68 ARG B CA 1
ATOM 2537 C C . ARG B 1 68 ? -8.703 21.719 16.797 1 96.5 68 ARG B C 1
ATOM 2539 O O . ARG B 1 68 ? -8.492 21.594 18.016 1 96.5 68 ARG B O 1
ATOM 2546 N N . SER B 1 69 ? -9.875 21.969 16.312 1 96.19 69 SER B N 1
ATOM 2547 C CA . SER B 1 69 ? -11.062 22.109 17.156 1 96.19 69 SER B CA 1
ATOM 2548 C C . SER B 1 69 ? -11.516 20.75 17.688 1 96.19 69 SER B C 1
ATOM 2550 O O . SER B 1 69 ? -11.242 19.719 17.094 1 96.19 69 SER B O 1
ATOM 2552 N N . SER B 1 70 ? -12.234 20.797 18.781 1 93.06 70 SER B N 1
ATOM 2553 C CA . SER B 1 70 ? -12.82 19.594 19.359 1 93.06 70 SER B CA 1
ATOM 2554 C C . SER B 1 70 ? -13.852 18.984 18.406 1 93.06 70 SER B C 1
ATOM 2556 O O . SER B 1 70 ? -14.023 17.766 18.391 1 93.06 70 SER B O 1
ATOM 2558 N N . ASP B 1 71 ? -14.453 19.719 17.547 1 91.62 71 ASP B N 1
ATOM 2559 C CA . ASP B 1 71 ? -15.445 19.25 16.594 1 91.62 71 ASP B CA 1
ATOM 2560 C C . ASP B 1 71 ? -14.812 18.328 15.547 1 91.62 71 ASP B C 1
ATOM 2562 O O . ASP B 1 71 ? -15.484 17.469 14.977 1 91.62 71 ASP B O 1
ATOM 2566 N N . GLU B 1 72 ? -13.508 18.531 15.359 1 94.19 72 GLU B N 1
ATOM 2567 C CA . GLU B 1 72 ? -12.82 17.734 14.352 1 94.19 72 GLU B CA 1
ATOM 2568 C C . GLU B 1 72 ? -11.766 16.828 14.984 1 94.19 72 GLU B C 1
ATOM 2570 O O . GLU B 1 72 ? -10.789 16.453 14.336 1 94.19 72 GLU B O 1
ATOM 2575 N N . GLY B 1 73 ? -11.875 16.594 16.266 1 90.69 73 GLY B N 1
ATOM 2576 C CA . GLY B 1 73 ? -11.047 15.57 16.891 1 90.69 73 GLY B CA 1
ATOM 2577 C C . GLY B 1 73 ? -9.836 16.156 17.594 1 90.69 73 GLY B C 1
ATOM 2578 O O . GLY B 1 73 ? -8.922 15.414 17.984 1 90.69 73 GLY B O 1
ATOM 2579 N N . GLY B 1 74 ? -9.789 17.516 17.766 1 94.12 74 GLY B N 1
ATOM 2580 C CA . GLY B 1 74 ? -8.727 18.141 18.531 1 94.12 74 GLY B CA 1
ATOM 2581 C C . GLY B 1 74 ? -9.148 18.547 19.922 1 94.12 74 GLY B C 1
ATOM 2582 O O . GLY B 1 74 ? -10.109 18 20.469 1 94.12 74 GLY B O 1
ATOM 2583 N N . ALA B 1 75 ? -8.289 19.453 20.516 1 94.69 75 ALA B N 1
ATOM 2584 C CA . ALA B 1 75 ? -8.539 19.781 21.922 1 94.69 75 ALA B CA 1
ATOM 2585 C C . ALA B 1 75 ? -8.961 21.25 22.062 1 94.69 75 ALA B C 1
ATOM 2587 O O . ALA B 1 75 ? -9.289 21.703 23.156 1 94.69 75 ALA B O 1
ATOM 2588 N N . TYR B 1 76 ? -9.031 22.016 20.953 1 96.56 76 TYR B N 1
ATOM 2589 C CA . TYR B 1 76 ? -9.406 23.422 21.047 1 96.56 76 TYR B CA 1
ATOM 2590 C C . TYR B 1 76 ? -10.922 23.578 21.109 1 96.56 76 TYR B C 1
ATOM 2592 O O . TYR B 1 76 ? -11.633 23.297 20.141 1 96.56 76 TYR B O 1
ATOM 2600 N N . ALA B 1 77 ? -11.359 24.109 22.156 1 93.88 77 ALA B N 1
ATOM 2601 C CA . ALA B 1 77 ? -12.789 24.266 22.391 1 93.88 77 ALA B CA 1
ATOM 2602 C C . ALA B 1 77 ? -13.227 25.719 22.219 1 93.88 77 ALA B C 1
ATOM 2604 O O . ALA B 1 77 ? -14.391 26.062 22.422 1 93.88 77 ALA B O 1
ATOM 2605 N N . GLY B 1 78 ? -12.273 26.547 21.906 1 92.19 78 GLY B N 1
ATOM 2606 C CA . GLY B 1 78 ? -12.586 27.969 21.781 1 92.19 78 GLY B CA 1
ATOM 2607 C C . GLY B 1 78 ? -13.227 28.312 20.453 1 92.19 78 GLY B C 1
ATOM 2608 O O . GLY B 1 78 ? -13.383 27.453 19.578 1 92.19 78 GLY B O 1
ATOM 2609 N N . GLY B 1 79 ? -13.672 29.531 20.281 1 92.06 79 GLY B N 1
ATOM 2610 C CA . GLY B 1 79 ? -14.273 30.047 19.062 1 92.06 79 GLY B CA 1
ATOM 2611 C C . GLY B 1 79 ? -13.273 30.734 18.156 1 92.06 79 GLY B C 1
ATOM 2612 O O . GLY B 1 79 ? -12.062 30.625 18.344 1 92.06 79 GLY B O 1
ATOM 2613 N N . SER B 1 80 ? -13.789 31.359 17.125 1 92.75 80 SER B N 1
ATOM 2614 C CA . SER B 1 80 ? -12.984 32 16.094 1 92.75 80 SER B CA 1
ATOM 2615 C C . SER B 1 80 ? -12.117 33.125 16.688 1 92.75 80 SER B C 1
ATOM 2617 O O . SER B 1 80 ? -10.938 33.219 16.359 1 92.75 80 SER B O 1
ATOM 2619 N N . ALA B 1 81 ? -12.641 33.844 17.625 1 89.25 81 ALA B N 1
ATOM 2620 C CA . ALA B 1 81 ? -11.914 34.969 18.203 1 89.25 81 ALA B CA 1
ATOM 2621 C C . ALA B 1 81 ? -10.703 34.5 19 1 89.25 81 ALA B C 1
ATOM 2623 O O . ALA B 1 81 ? -9.641 35.125 18.953 1 89.25 81 ALA B O 1
ATOM 2624 N N . GLY B 1 82 ? -10.852 33.406 19.641 1 94.81 82 GLY B N 1
ATOM 2625 C CA . GLY B 1 82 ? -9.773 32.875 20.469 1 94.81 82 GLY B CA 1
ATOM 2626 C C . GLY B 1 82 ? -8.68 32.188 19.672 1 94.81 82 GLY B C 1
ATOM 2627 O O . GLY B 1 82 ? -7.547 32.062 20.125 1 94.81 82 GLY B O 1
ATOM 2628 N N . LEU B 1 83 ? -9.047 31.797 18.484 1 96.38 83 LEU B N 1
ATOM 2629 C CA . LEU B 1 83 ? -8.094 31.047 17.672 1 96.38 83 LEU B CA 1
ATOM 2630 C C . LEU B 1 83 ? -6.883 31.906 17.328 1 96.38 83 LEU B C 1
ATOM 2632 O O . LEU B 1 83 ? -5.742 31.469 17.516 1 96.38 83 LEU B O 1
ATOM 2636 N N . TRP B 1 84 ? -7.117 33.094 16.891 1 95.31 84 TRP B N 1
ATOM 2637 C CA . TRP B 1 84 ? -6.02 33.969 16.438 1 95.31 84 TRP B CA 1
ATOM 2638 C C . TRP B 1 84 ? -5.078 34.281 17.609 1 95.31 84 TRP B C 1
ATOM 2640 O O . TRP B 1 84 ? -3.857 34.312 17.438 1 95.31 84 TRP B O 1
ATOM 2650 N N . LYS B 1 85 ? -5.668 34.531 18.75 1 94.25 85 LYS B N 1
ATOM 2651 C CA . LYS B 1 85 ? -4.859 34.781 19.938 1 94.25 85 LYS B CA 1
ATOM 2652 C C . LYS B 1 85 ? -3.902 33.625 20.219 1 94.25 85 LYS B C 1
ATOM 2654 O O . LYS B 1 85 ? -2.787 33.875 20.703 1 94.25 85 LYS B O 1
ATOM 2659 N N . LYS B 1 86 ? -4.359 32.5 19.922 1 95.06 86 LYS B N 1
ATOM 2660 C CA . LYS B 1 86 ? -3.553 31.297 20.172 1 95.06 86 LYS B CA 1
ATOM 2661 C C . LYS B 1 86 ? -2.465 31.141 19.109 1 95.06 86 LYS B C 1
ATOM 2663 O O . LYS B 1 86 ? -1.355 30.703 19.422 1 95.06 86 LYS B O 1
ATOM 2668 N N . LEU B 1 87 ? -2.691 31.547 17.922 1 96.5 87 LEU B N 1
ATOM 2669 C CA . LEU B 1 87 ? -1.79 31.328 16.797 1 96.5 87 LEU B CA 1
ATOM 2670 C C . LEU B 1 87 ? -0.741 32.438 16.719 1 96.5 87 LEU B C 1
ATOM 2672 O O . LEU B 1 87 ? 0.43 32.156 16.453 1 96.5 87 LEU B O 1
ATOM 2676 N N . GLU B 1 88 ? -1.113 33.594 17.016 1 95 88 GLU B N 1
ATOM 2677 C CA . GLU B 1 88 ? -0.375 34.812 16.703 1 95 88 GLU B CA 1
ATOM 2678 C C . GLU B 1 88 ? 1.014 34.781 17.344 1 95 88 GLU B C 1
ATOM 2680 O O . GLU B 1 88 ? 2.004 35.125 16.688 1 95 88 GLU B O 1
ATOM 2685 N N . PRO B 1 89 ? 1.131 34.344 18.594 1 95.69 89 PRO B N 1
ATOM 2686 C CA . PRO B 1 89 ? 2.449 34.406 19.219 1 95.69 89 PRO B CA 1
ATOM 2687 C C . PRO B 1 89 ? 3.486 33.531 18.5 1 95.69 89 PRO B C 1
ATOM 2689 O O . PRO B 1 89 ? 4.691 33.75 18.656 1 95.69 89 PRO B O 1
ATOM 2692 N N . TYR B 1 90 ? 3.029 32.594 17.672 1 97.06 90 TYR B N 1
ATOM 2693 C CA . TYR B 1 90 ? 3.959 31.594 17.141 1 97.06 90 TYR B CA 1
ATOM 2694 C C . TYR B 1 90 ? 4.039 31.703 15.617 1 97.06 90 TYR B C 1
ATOM 2696 O O . TYR B 1 90 ? 4.828 31 14.977 1 97.06 90 TYR B O 1
ATOM 2704 N N . ILE B 1 91 ? 3.303 32.562 15.062 1 96.5 91 ILE B N 1
ATOM 2705 C CA . ILE B 1 91 ? 3.119 32.625 13.617 1 96.5 91 ILE B CA 1
ATOM 2706 C C . ILE B 1 91 ? 4.445 32.969 12.945 1 96.5 91 ILE B C 1
ATOM 2708 O O . ILE B 1 91 ? 4.719 32.5 11.828 1 96.5 91 ILE B O 1
ATOM 2712 N N . GLY B 1 92 ? 5.316 33.688 13.602 1 96.44 92 GLY B N 1
ATOM 2713 C CA . GLY B 1 92 ? 6.602 34.062 13.039 1 96.44 92 GLY B CA 1
ATOM 2714 C C . GLY B 1 92 ? 7.594 32.938 12.969 1 96.44 92 GLY B C 1
ATOM 2715 O O . GLY B 1 92 ? 8.609 33.031 12.273 1 96.44 92 GLY B O 1
ATOM 2716 N N . LEU B 1 93 ? 7.344 31.828 13.602 1 97 93 LEU B N 1
ATOM 2717 C CA . LEU B 1 93 ? 8.297 30.734 13.727 1 97 93 LEU B CA 1
ATOM 2718 C C . LEU B 1 93 ? 7.891 29.562 12.852 1 97 93 LEU B C 1
ATOM 2720 O O . LEU B 1 93 ? 8.578 28.531 12.828 1 97 93 LEU B O 1
ATOM 2724 N N . VAL B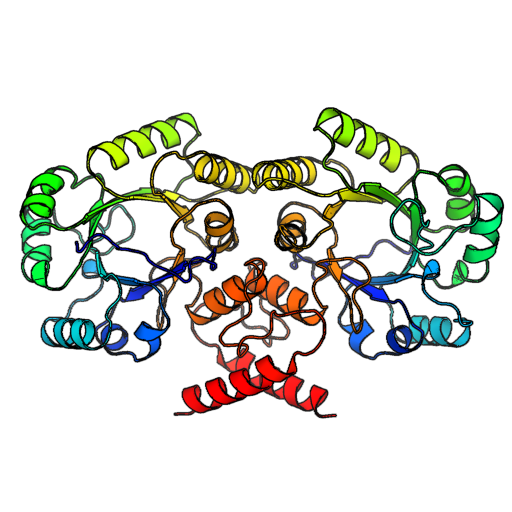 1 94 ? 6.77 29.688 12.141 1 97.75 94 VAL B N 1
ATOM 2725 C CA . VAL B 1 94 ? 6.281 28.578 11.312 1 97.75 94 VAL B CA 1
ATOM 2726 C C . VAL B 1 94 ? 6.094 29.062 9.875 1 97.75 94 VAL B C 1
ATOM 2728 O O . VAL B 1 94 ? 6.289 30.25 9.578 1 97.75 94 VAL B O 1
ATOM 2731 N N . ASP B 1 95 ? 5.812 28.125 8.992 1 97.56 95 ASP B N 1
ATOM 2732 C CA . ASP B 1 95 ? 5.727 28.438 7.57 1 97.56 95 ASP B CA 1
ATOM 2733 C C . ASP B 1 95 ? 4.285 28.375 7.078 1 97.56 95 ASP B C 1
ATOM 2735 O O . ASP B 1 95 ? 3.914 29.062 6.121 1 97.56 95 ASP B O 1
ATOM 2739 N N . ILE B 1 96 ? 3.455 27.516 7.719 1 98.38 96 ILE B N 1
ATOM 2740 C CA . ILE B 1 96 ? 2.115 27.188 7.238 1 98.38 96 ILE B CA 1
ATOM 2741 C C . ILE B 1 96 ? 1.151 27.109 8.422 1 98.38 96 ILE B C 1
ATOM 2743 O O . ILE B 1 96 ? 1.519 26.641 9.5 1 98.38 96 ILE B O 1
ATOM 2747 N N . ILE B 1 97 ? -0.065 27.562 8.242 1 98.62 97 ILE B N 1
ATOM 2748 C CA . ILE B 1 97 ? -1.134 27.422 9.227 1 98.62 97 ILE B CA 1
ATOM 2749 C C . ILE B 1 97 ? -2.166 26.422 8.711 1 98.62 97 ILE B C 1
ATOM 2751 O O . ILE B 1 97 ? -2.646 26.531 7.582 1 98.62 97 ILE B O 1
ATOM 2755 N N . ASP B 1 98 ? -2.375 25.422 9.484 1 98.75 98 ASP B N 1
ATOM 2756 C CA . ASP B 1 98 ? -3.527 24.562 9.227 1 98.75 98 ASP B CA 1
ATOM 2757 C C . A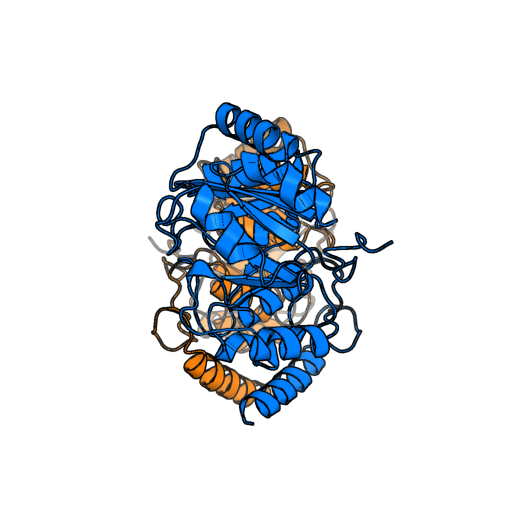SP B 1 98 ? -4.82 25.219 9.703 1 98.75 98 ASP B C 1
ATOM 2759 O O . ASP B 1 98 ? -5.055 25.344 10.906 1 98.75 98 ASP B O 1
ATOM 2763 N N . LEU B 1 99 ? -5.641 25.625 8.781 1 98.69 99 LEU B N 1
ATOM 2764 C CA . LEU B 1 99 ? -6.844 26.375 9.102 1 98.69 99 LEU B CA 1
ATOM 2765 C C . LEU B 1 99 ? -8.094 25.578 8.758 1 98.69 99 LEU B C 1
ATOM 2767 O O . LEU B 1 99 ? -8.398 25.359 7.586 1 98.69 99 LEU B O 1
ATOM 2771 N N . GLU B 1 100 ? -8.852 25.266 9.797 1 98.44 100 GLU B N 1
ATOM 2772 C CA . GLU B 1 100 ? -10.094 24.516 9.617 1 98.44 100 GLU B CA 1
ATOM 2773 C C . GLU B 1 100 ? -11.133 25.344 8.875 1 98.44 100 GLU B C 1
ATOM 2775 O O . GLU B 1 100 ? -11.219 26.562 9.062 1 98.44 100 GLU B O 1
ATOM 2780 N N . ILE B 1 101 ? -11.883 24.656 8.18 1 98.31 101 ILE B N 1
ATOM 2781 C CA . ILE B 1 101 ? -12.883 25.281 7.32 1 98.31 101 ILE B CA 1
ATOM 2782 C C . ILE B 1 101 ? -13.789 26.188 8.156 1 98.31 101 ILE B C 1
ATOM 2784 O O . ILE B 1 101 ? -14.219 27.25 7.688 1 98.31 101 ILE B O 1
ATOM 2788 N N . ARG B 1 102 ? -14.062 25.922 9.391 1 96.94 102 ARG B N 1
ATOM 2789 C CA . ARG B 1 102 ? -14.945 26.719 10.227 1 96.94 102 ARG B CA 1
ATOM 2790 C C . ARG B 1 102 ? -14.297 28.047 10.602 1 96.94 102 ARG B C 1
ATOM 2792 O O . ARG B 1 102 ? -14.977 28.969 11.055 1 96.94 102 ARG B O 1
ATOM 2799 N N . PHE B 1 103 ? -12.984 28.125 10.445 1 98 103 PHE B N 1
ATOM 2800 C CA . PHE B 1 103 ? -12.242 29.328 10.812 1 98 103 PHE B CA 1
ATOM 2801 C C . PHE B 1 103 ? -11.719 30.047 9.57 1 98 103 PHE B C 1
ATOM 2803 O O . PHE B 1 103 ? -10.75 30.812 9.648 1 98 103 PHE B O 1
ATOM 2810 N N . LYS B 1 104 ? -12.32 29.828 8.398 1 98.19 104 LYS B N 1
ATOM 2811 C CA . LYS B 1 104 ? -11.844 30.328 7.113 1 98.19 104 LYS B CA 1
ATOM 2812 C C . LYS B 1 104 ? -11.766 31.859 7.113 1 98.19 104 LYS B C 1
ATOM 2814 O O . LYS B 1 104 ? -11 32.438 6.344 1 98.19 104 LYS B O 1
ATOM 2819 N N . ASP B 1 105 ? -12.484 32.5 8.023 1 97.69 105 ASP B N 1
ATOM 2820 C CA . ASP B 1 105 ? -12.516 33.969 8.078 1 97.69 105 ASP B CA 1
ATOM 2821 C C . ASP B 1 105 ? -11.172 34.531 8.531 1 97.69 105 ASP B C 1
ATOM 2823 O O . ASP B 1 105 ? -10.914 35.719 8.383 1 97.69 105 ASP B O 1
ATOM 2827 N N . HIS B 1 106 ? -10.258 33.656 9.062 1 98.06 106 HIS B N 1
ATOM 2828 C CA . HIS B 1 106 ? -8.938 34.094 9.5 1 98.06 106 HIS B CA 1
ATOM 2829 C C . HIS B 1 106 ? -7.93 34 8.359 1 98.06 106 HIS B C 1
ATOM 2831 O O . HIS B 1 106 ? -6.766 34.375 8.531 1 98.06 106 HIS B O 1
ATOM 2837 N N . ALA B 1 107 ? -8.344 33.562 7.156 1 98.44 107 ALA B N 1
ATOM 2838 C CA . ALA B 1 107 ? -7.426 33.375 6.035 1 98.44 107 ALA B CA 1
ATOM 2839 C C . ALA B 1 107 ? -6.727 34.688 5.66 1 98.44 107 ALA B C 1
ATOM 2841 O O . ALA B 1 107 ? -5.508 34.688 5.477 1 98.44 107 ALA B O 1
ATOM 2842 N N . PRO B 1 108 ? -7.422 35.812 5.586 1 97.69 108 PRO B N 1
ATOM 2843 C CA . PRO B 1 108 ? -6.738 37.062 5.25 1 97.69 108 PRO B CA 1
ATOM 2844 C C . PRO B 1 108 ? -5.656 37.438 6.262 1 97.69 108 PRO B C 1
ATOM 2846 O O . PRO B 1 108 ? -4.594 37.938 5.879 1 97.69 108 PRO B O 1
ATOM 2849 N N . GLN B 1 109 ? -5.961 37.188 7.488 1 96.88 109 GLN B N 1
ATOM 2850 C CA . GLN B 1 109 ? -4.996 37.469 8.539 1 96.88 109 GLN B CA 1
ATOM 2851 C C . GLN B 1 109 ? -3.73 36.625 8.383 1 96.88 109 GLN B C 1
ATOM 2853 O O . GLN B 1 109 ? -2.621 37.125 8.562 1 96.88 109 GLN B O 1
ATOM 2858 N N . VAL B 1 110 ? -3.869 35.344 8.055 1 97.88 110 VAL B N 1
ATOM 2859 C CA . VAL B 1 110 ? -2.738 34.438 7.828 1 97.88 110 VAL B CA 1
ATOM 2860 C C . VAL B 1 110 ? -1.904 34.969 6.652 1 97.88 110 VAL B C 1
ATOM 2862 O O . VAL B 1 110 ? -0.676 35.031 6.738 1 97.88 110 VAL B O 1
ATOM 2865 N N . LYS B 1 111 ? -2.58 35.375 5.617 1 96.44 111 LYS B N 1
ATOM 2866 C CA . LYS B 1 111 ? -1.914 35.844 4.406 1 96.44 111 LYS B CA 1
ATOM 2867 C C . LYS B 1 111 ? -1.181 37.156 4.66 1 96.44 111 LYS B C 1
ATOM 2869 O O . LYS B 1 111 ? -0.119 37.406 4.086 1 96.44 111 LYS B O 1
ATOM 2874 N N . GLU B 1 112 ? -1.738 37.969 5.477 1 96.81 112 GLU B N 1
ATOM 2875 C CA . GLU B 1 112 ? -1.099 39.219 5.848 1 96.81 112 GLU B CA 1
ATOM 2876 C C . GLU B 1 112 ? 0.252 39 6.516 1 96.81 112 GLU B C 1
ATOM 2878 O O . GLU B 1 112 ? 1.151 39.844 6.434 1 96.81 112 GLU B O 1
ATOM 2883 N N . HIS B 1 113 ? 0.349 37.875 7.16 1 97.25 113 HIS B N 1
ATOM 2884 C CA . HIS B 1 113 ? 1.609 37.531 7.801 1 97.25 113 HIS B CA 1
ATOM 2885 C C . HIS B 1 113 ? 2.506 36.719 6.848 1 97.25 113 HIS B C 1
ATOM 2887 O O . HIS B 1 113 ? 3.52 36.156 7.266 1 97.25 113 HIS B O 1
ATOM 2893 N N . ASN B 1 114 ? 2.104 36.625 5.602 1 97 114 ASN B N 1
ATOM 2894 C CA . ASN B 1 114 ? 2.861 35.938 4.543 1 97 114 ASN B CA 1
ATOM 2895 C C . ASN B 1 114 ? 3.074 34.469 4.844 1 97 114 ASN B C 1
ATOM 2897 O O . ASN B 1 114 ? 4.176 33.938 4.668 1 97 114 ASN B O 1
ATOM 2901 N N . LYS B 1 115 ? 2.084 33.812 5.406 1 97.75 115 LYS B N 1
ATOM 2902 C CA . LYS B 1 115 ? 2.104 32.375 5.668 1 97.75 115 LYS B CA 1
ATOM 2903 C C . LYS B 1 115 ? 1.183 31.625 4.707 1 97.75 115 LYS B C 1
ATOM 2905 O O . LYS B 1 115 ? 0.161 32.156 4.273 1 97.75 115 LYS B O 1
ATOM 2910 N N . ALA B 1 116 ? 1.607 30.438 4.316 1 97.94 116 ALA B N 1
ATOM 2911 C CA . ALA B 1 116 ? 0.736 29.578 3.525 1 97.94 116 ALA B CA 1
ATOM 2912 C C . ALA B 1 116 ? -0.369 28.984 4.387 1 97.94 116 ALA B C 1
ATOM 2914 O O . ALA B 1 116 ? -0.262 28.953 5.613 1 97.94 116 ALA B O 1
ATOM 2915 N N . ILE B 1 117 ? -1.459 28.562 3.725 1 98.62 117 ILE B N 1
ATOM 2916 C CA . ILE B 1 117 ? -2.598 28 4.434 1 98.62 117 ILE B CA 1
ATOM 2917 C C . ILE B 1 117 ? -2.852 26.578 3.941 1 98.62 117 ILE B C 1
ATOM 2919 O O . ILE B 1 117 ? -2.98 26.344 2.736 1 98.62 117 ILE B O 1
ATOM 2923 N N . ILE B 1 118 ? -2.803 25.594 4.816 1 98.81 118 ILE B N 1
ATOM 2924 C CA . ILE B 1 118 ? -3.5 24.328 4.617 1 98.81 118 ILE B CA 1
ATOM 2925 C C . ILE B 1 118 ? -4.953 24.469 5.07 1 98.81 118 ILE B C 1
ATOM 2927 O O . ILE B 1 118 ? -5.23 24.578 6.266 1 98.81 118 ILE B O 1
ATOM 2931 N N . ALA B 1 119 ? -5.844 24.578 4.09 1 98.88 119 ALA B N 1
ATOM 2932 C CA . ALA B 1 119 ? -7.273 24.578 4.395 1 98.88 119 ALA B CA 1
ATOM 2933 C C . ALA B 1 119 ? -7.781 23.156 4.648 1 98.88 119 ALA B C 1
ATOM 2935 O O . ALA B 1 119 ? -7.68 22.297 3.775 1 98.88 119 ALA B O 1
ATOM 2936 N N . SER B 1 120 ? -8.359 22.953 5.832 1 98.69 120 SER B N 1
ATOM 2937 C CA . SER B 1 120 ? -8.539 21.547 6.188 1 98.69 120 SER B CA 1
ATOM 2938 C C . SER B 1 120 ? -9.961 21.281 6.668 1 98.69 120 SER B C 1
ATOM 2940 O O . SER B 1 120 ? -10.656 22.203 7.113 1 98.69 120 SER B O 1
ATOM 2942 N N . CYS B 1 121 ? -10.391 20.078 6.484 1 98.5 121 CYS B N 1
ATOM 2943 C CA . CYS B 1 121 ? -11.656 19.547 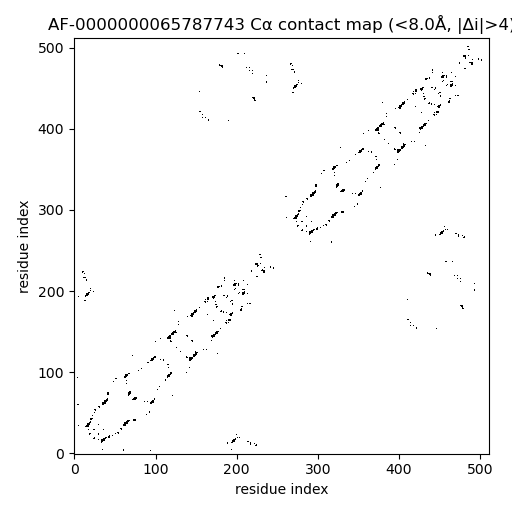6.984 1 98.5 121 CYS B CA 1
ATOM 2944 C C . CYS B 1 121 ? -11.539 18.078 7.344 1 98.5 121 CYS B C 1
ATOM 2946 O O . CYS B 1 121 ? -11.094 17.266 6.527 1 98.5 121 CYS B O 1
ATOM 2948 N N . HIS B 1 122 ? -11.875 17.719 8.531 1 96.69 122 HIS B N 1
ATOM 2949 C CA . HIS B 1 122 ? -11.938 16.344 9.016 1 96.69 122 HIS B CA 1
ATOM 2950 C C . HIS B 1 122 ? -13.383 15.883 9.188 1 96.69 122 HIS B C 1
ATOM 2952 O O . HIS B 1 122 ? -14.164 16.531 9.883 1 96.69 122 HIS B O 1
ATOM 2958 N N . GLN B 1 123 ? -13.664 14.805 8.633 1 93.38 123 GLN B N 1
ATOM 2959 C CA . GLN B 1 123 ? -15 14.227 8.758 1 93.38 123 GLN B CA 1
ATOM 2960 C C . GLN B 1 123 ? -14.938 12.812 9.328 1 93.38 123 GLN B C 1
ATOM 2962 O O . GLN B 1 123 ? -14.055 12.031 8.969 1 93.38 123 GLN B O 1
ATOM 2967 N N . ASN B 1 124 ? -15.914 12.492 10.18 1 90.31 124 ASN B N 1
ATOM 2968 C CA . ASN B 1 124 ? -15.992 11.141 10.734 1 90.31 124 ASN B CA 1
ATOM 2969 C C . ASN B 1 124 ? -16.875 10.234 9.891 1 90.31 124 ASN B C 1
ATOM 2971 O O . ASN B 1 124 ? -17.578 9.367 10.422 1 90.31 124 ASN B O 1
ATOM 2975 N N . ARG B 1 125 ? -17.016 10.57 8.656 1 93.38 125 ARG B N 1
ATOM 2976 C CA . ARG B 1 125 ? -17.781 9.805 7.684 1 93.38 125 ARG B CA 1
ATOM 2977 C C . ARG B 1 125 ? -17.125 9.859 6.305 1 93.38 125 ARG B C 1
ATOM 2979 O O . ARG B 1 125 ? -16.141 10.578 6.109 1 93.38 125 ARG B O 1
ATOM 2986 N N . MET B 1 126 ? -17.688 9.109 5.41 1 97 126 MET B N 1
ATOM 2987 C CA . MET B 1 126 ? -17.266 9.141 4.016 1 97 126 MET B CA 1
ATOM 2988 C C . MET B 1 126 ? -18.281 9.867 3.148 1 97 126 MET B C 1
ATOM 2990 O O . MET B 1 126 ? -19.312 9.297 2.781 1 97 126 MET B O 1
ATOM 2994 N N . PRO B 1 127 ? -18.031 11.141 2.852 1 98 127 PRO B N 1
ATOM 2995 C CA . PRO B 1 127 ? -18.953 11.859 1.975 1 98 127 PRO B CA 1
ATOM 2996 C C . PRO B 1 127 ? -19.047 11.234 0.583 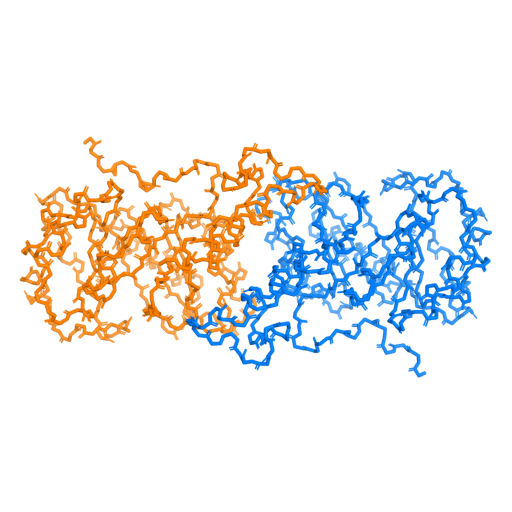1 98 127 PRO B C 1
ATOM 2998 O O . PRO B 1 127 ? -18.141 10.508 0.163 1 98 127 PRO B O 1
ATOM 3001 N N . ASP B 1 128 ? -20.109 11.484 -0.1 1 97.56 128 ASP B N 1
ATOM 3002 C CA . ASP B 1 128 ? -20.188 11.023 -1.484 1 97.56 128 ASP B CA 1
ATOM 3003 C C . ASP B 1 128 ? -19.328 11.891 -2.402 1 97.56 128 ASP B C 1
ATOM 3005 O O . ASP B 1 128 ? -18.719 12.859 -1.952 1 97.56 128 ASP B O 1
ATOM 3009 N N . ASP B 1 129 ? -19.203 11.57 -3.662 1 97.75 129 ASP B N 1
ATOM 3010 C CA . ASP B 1 129 ? -18.266 12.203 -4.574 1 97.75 129 ASP B CA 1
ATOM 3011 C C . ASP B 1 129 ? -18.609 13.672 -4.805 1 97.75 129 ASP B C 1
ATOM 3013 O O . ASP B 1 129 ? -17.719 14.516 -4.918 1 97.75 129 ASP B O 1
ATOM 3017 N N . ASP B 1 130 ? -19.891 13.992 -4.922 1 98.12 130 ASP B N 1
ATOM 3018 C CA . ASP B 1 130 ? -20.312 15.375 -5.105 1 98.12 130 ASP B CA 1
ATOM 3019 C C . ASP B 1 130 ? -19.938 16.219 -3.893 1 98.12 130 ASP B C 1
ATOM 3021 O O . ASP B 1 130 ? -19.453 17.344 -4.043 1 98.12 130 ASP B O 1
ATOM 3025 N N . GLU B 1 131 ? -20.203 15.727 -2.734 1 98.38 131 GLU B N 1
ATOM 3026 C CA . GLU B 1 131 ? -19.828 16.422 -1.501 1 98.38 131 GLU B CA 1
ATOM 3027 C C . GLU B 1 131 ? -18.312 16.641 -1.43 1 98.38 131 GLU B C 1
ATOM 3029 O O . GLU B 1 131 ? -17.859 17.703 -1.024 1 98.38 131 GLU B O 1
ATOM 3034 N N . MET B 1 132 ? -17.594 15.633 -1.81 1 98.62 132 MET B N 1
ATOM 3035 C CA . MET B 1 132 ? -16.125 15.727 -1.783 1 98.62 132 MET B CA 1
ATOM 3036 C C . MET B 1 132 ? -15.641 16.812 -2.729 1 98.62 132 MET B C 1
ATOM 3038 O O . MET B 1 132 ? -14.758 17.609 -2.369 1 98.62 132 MET B O 1
ATOM 3042 N N . GLN B 1 133 ? -16.188 16.844 -3.93 1 98.31 133 GLN B N 1
ATOM 3043 C CA . GLN B 1 133 ? -15.781 17.844 -4.902 1 98.31 133 GLN B CA 1
ATOM 3044 C C . GLN B 1 133 ? -16.109 19.25 -4.402 1 98.31 133 GLN B C 1
ATOM 3046 O O . GLN B 1 133 ? -15.289 20.172 -4.527 1 98.31 133 GLN B O 1
ATOM 3051 N N . ALA B 1 134 ? -17.297 19.438 -3.832 1 98.62 134 ALA B N 1
ATOM 3052 C CA . ALA B 1 134 ? -17.688 20.734 -3.273 1 98.62 134 ALA B CA 1
ATOM 3053 C C . ALA B 1 134 ? -16.75 21.141 -2.141 1 98.62 134 ALA B C 1
ATOM 3055 O O . ALA B 1 134 ? -16.359 22.312 -2.043 1 98.62 134 ALA B O 1
ATOM 3056 N N . LEU B 1 135 ? -16.469 20.188 -1.352 1 98.75 135 LEU B N 1
ATOM 3057 C CA . LEU B 1 135 ? -15.562 20.438 -0.23 1 98.75 135 LEU B CA 1
ATOM 3058 C C . LEU B 1 135 ? -14.188 20.875 -0.722 1 98.75 135 LEU B C 1
ATOM 3060 O O . LEU B 1 135 ? -13.609 21.828 -0.211 1 98.75 135 LEU B O 1
ATOM 3064 N N . ILE B 1 136 ? -13.625 20.188 -1.712 1 98.81 136 ILE B N 1
ATOM 3065 C CA . ILE B 1 136 ? -12.328 20.5 -2.295 1 98.81 136 ILE B CA 1
ATOM 3066 C C . ILE B 1 136 ? -12.328 21.938 -2.811 1 98.81 136 ILE B C 1
ATOM 3068 O O . ILE B 1 136 ? -11.406 22.703 -2.531 1 98.81 136 ILE B O 1
ATOM 3072 N N . GLU B 1 137 ? -13.359 22.312 -3.5 1 98.75 137 GLU B N 1
ATOM 3073 C CA . GLU B 1 137 ? -13.453 23.656 -4.051 1 98.75 137 GLU B CA 1
ATOM 3074 C C . GLU B 1 137 ? -13.531 24.703 -2.943 1 98.75 137 GLU B C 1
ATOM 3076 O O . GLU B 1 137 ? -12.898 25.766 -3.031 1 98.75 137 GLU B O 1
ATOM 3081 N N . GLU B 1 138 ? -14.305 24.422 -1.943 1 98.75 138 GLU B N 1
ATOM 3082 C CA . GLU B 1 138 ? -14.43 25.359 -0.828 1 98.75 138 GLU B CA 1
ATOM 3083 C C . GLU B 1 138 ? -13.094 25.562 -0.12 1 98.75 138 GLU B C 1
ATOM 3085 O O . GLU B 1 138 ? -12.688 26.688 0.149 1 98.75 138 GLU B O 1
ATOM 3090 N N . LEU B 1 139 ? -12.43 24.5 0.152 1 98.88 139 LEU B N 1
ATOM 3091 C CA . LEU B 1 139 ? -11.133 24.578 0.823 1 98.88 139 LEU B CA 1
ATOM 3092 C C . LEU B 1 139 ? -10.109 25.297 -0.051 1 98.88 139 LEU B C 1
ATOM 3094 O O . LEU B 1 139 ? -9.328 26.109 0.442 1 98.88 139 LEU B O 1
ATOM 3098 N N . HIS B 1 140 ? -10.164 25.031 -1.328 1 98.69 140 HIS B N 1
ATOM 3099 C CA . HIS B 1 140 ? -9.242 25.672 -2.264 1 98.69 140 HIS B CA 1
ATOM 3100 C C . HIS B 1 140 ? -9.492 27.172 -2.34 1 98.69 140 HIS B C 1
ATOM 3102 O O . HIS B 1 140 ? -8.57 27.938 -2.619 1 98.69 140 HIS B O 1
ATOM 3108 N N . SER B 1 141 ? -10.664 27.609 -2.068 1 98.62 141 SER B N 1
ATOM 3109 C CA . SER B 1 141 ? -11.031 29 -2.213 1 98.62 141 SER B CA 1
ATOM 3110 C C . SER B 1 141 ? -10.297 29.875 -1.206 1 98.62 141 SER B C 1
ATOM 3112 O O . SER B 1 141 ? -10.148 31.094 -1.412 1 98.62 141 SER B O 1
ATOM 3114 N N . PHE B 1 142 ? -9.766 29.297 -0.074 1 98.5 142 PHE B N 1
ATOM 3115 C CA . PHE B 1 142 ? -9.141 30.172 0.912 1 98.5 142 PHE B CA 1
ATOM 3116 C C . PHE B 1 142 ? -7.777 29.641 1.325 1 98.5 142 PHE B C 1
ATOM 3118 O O . PHE B 1 142 ? -7.078 30.266 2.133 1 98.5 142 PHE B O 1
ATOM 3125 N N . GLY B 1 143 ? -7.398 28.406 0.808 1 98.25 143 GLY B N 1
ATOM 3126 C CA . GLY B 1 143 ? -6.137 27.797 1.191 1 98.25 143 GLY B CA 1
ATOM 3127 C C . GLY B 1 143 ? -5.215 27.531 0.013 1 98.25 143 GLY B C 1
ATOM 3128 O O . GLY B 1 143 ? -5.652 27.562 -1.14 1 98.25 143 GLY B O 1
ATOM 3129 N N . ASP B 1 144 ? -3.922 27.312 0.305 1 98.06 144 ASP B N 1
ATOM 3130 C CA . ASP B 1 144 ? -2.916 26.969 -0.695 1 98.06 144 ASP B CA 1
ATOM 3131 C C . ASP B 1 144 ? -2.838 25.453 -0.906 1 98.06 144 ASP B C 1
ATOM 3133 O O . ASP B 1 144 ? -2.51 25 -2 1 98.06 144 ASP B O 1
ATOM 3137 N N . ILE B 1 145 ? -3.115 24.688 0.064 1 98.56 145 ILE B N 1
ATOM 3138 C CA . ILE B 1 145 ? -3.176 23.234 0.058 1 98.56 145 ILE B CA 1
ATOM 3139 C C . ILE B 1 145 ? -4.496 22.766 0.667 1 98.56 145 ILE B C 1
ATOM 3141 O O . ILE B 1 145 ? -4.898 23.25 1.73 1 98.56 145 ILE B O 1
ATOM 3145 N N . VAL B 1 146 ? -5.18 21.906 -0.038 1 98.75 146 VAL B N 1
ATOM 3146 C CA . VAL B 1 146 ? -6.406 21.297 0.463 1 98.75 146 VAL B CA 1
ATOM 3147 C C . VAL B 1 146 ? -6.066 20.078 1.303 1 98.75 146 VAL B C 1
ATOM 3149 O O . VAL B 1 146 ? -5.277 19.219 0.88 1 98.75 146 VAL B O 1
ATOM 3152 N N . LYS B 1 147 ? -6.594 20.062 2.482 1 98.88 147 LYS B N 1
ATOM 3153 C CA . LYS B 1 147 ? -6.422 18.891 3.316 1 98.88 147 LYS B CA 1
ATOM 3154 C C . LYS B 1 147 ? -7.77 18.312 3.748 1 98.88 147 LYS B C 1
ATOM 3156 O O . LYS B 1 147 ? -8.57 19.016 4.371 1 98.88 147 LYS B O 1
ATOM 3161 N N . ILE B 1 148 ? -8.039 17.062 3.445 1 98.75 148 ILE B N 1
ATOM 3162 C CA . ILE B 1 148 ? -9.273 16.391 3.82 1 98.75 148 ILE B CA 1
ATOM 3163 C C . ILE B 1 148 ? -8.945 15.055 4.484 1 98.75 148 ILE B C 1
ATOM 3165 O O . ILE B 1 148 ? -8.109 14.289 3.984 1 98.75 148 ILE B O 1
ATOM 3169 N N . ALA B 1 149 ? -9.453 14.773 5.609 1 97.88 149 ALA B N 1
ATOM 3170 C CA . ALA B 1 149 ? -9.414 13.477 6.281 1 97.88 149 ALA B CA 1
ATOM 3171 C C . ALA B 1 149 ? -10.82 12.922 6.48 1 97.88 149 ALA B C 1
ATOM 3173 O O . ALA B 1 149 ? -11.656 13.555 7.117 1 97.88 149 ALA B O 1
ATOM 3174 N N . VAL B 1 150 ? -11.102 11.773 5.941 1 97.69 150 VAL B N 1
ATOM 3175 C CA . VAL B 1 150 ? -12.422 11.164 6.023 1 97.69 150 VAL B CA 1
ATOM 3176 C C . VAL B 1 150 ? -12.305 9.75 6.59 1 97.69 150 VAL B C 1
ATOM 3178 O O . VAL B 1 150 ? -11.195 9.258 6.82 1 97.69 150 VAL B O 1
ATOM 3181 N N . GLN B 1 151 ? -13.453 9.125 6.82 1 94.25 151 GLN B N 1
ATOM 3182 C CA . GLN B 1 151 ? -13.484 7.77 7.367 1 94.25 151 GLN B CA 1
ATOM 3183 C C . GLN B 1 151 ? -14.133 6.797 6.387 1 94.25 151 GLN B C 1
ATOM 3185 O O . GLN B 1 151 ? -15.352 6.621 6.391 1 94.25 151 GLN B O 1
ATOM 3190 N N . PRO B 1 152 ? -13.297 6.109 5.621 1 95.44 152 PRO B N 1
ATOM 3191 C CA . PRO B 1 152 ? -13.875 5.102 4.727 1 95.44 152 PRO B CA 1
ATOM 3192 C C . PRO B 1 152 ? -14.539 3.951 5.484 1 95.44 152 PRO B C 1
ATOM 3194 O O . PRO B 1 152 ? -14.086 3.582 6.57 1 95.44 152 PRO B O 1
ATOM 3197 N N . GLN B 1 153 ? -15.578 3.404 4.883 1 92.56 153 GLN B N 1
ATOM 3198 C CA . GLN B 1 153 ? -16.312 2.307 5.5 1 92.56 153 GLN B CA 1
ATOM 3199 C C . GLN B 1 153 ? -16.172 1.02 4.691 1 92.56 153 GLN B C 1
ATOM 3201 O O . GLN B 1 153 ? -16.484 -0.067 5.184 1 92.56 153 GLN B O 1
ATOM 3206 N N . THR B 1 154 ? -15.758 1.144 3.49 1 93.25 154 THR B N 1
ATOM 3207 C CA . THR B 1 154 ? -15.602 -0.003 2.602 1 93.25 154 THR B CA 1
ATOM 3208 C C . THR B 1 154 ? -14.328 0.125 1.772 1 93.25 154 THR B C 1
ATOM 3210 O O . THR B 1 154 ? -13.734 1.2 1.707 1 93.25 154 THR B O 1
ATOM 3213 N N . LYS B 1 155 ? -13.953 -0.956 1.109 1 94.38 155 LYS B N 1
ATOM 3214 C CA . LYS B 1 155 ? -12.836 -0.92 0.175 1 94.38 155 LYS B CA 1
ATOM 3215 C C . LYS B 1 155 ? -13.133 -0.006 -1.009 1 94.38 155 LYS B C 1
ATOM 3217 O O . LYS B 1 155 ? -12.234 0.66 -1.529 1 94.38 155 LYS B O 1
ATOM 3222 N N . GLU B 1 156 ? -14.383 0.015 -1.361 1 96.56 156 GLU B N 1
ATOM 3223 C CA . GLU B 1 156 ? -14.805 0.892 -2.449 1 96.56 156 GLU B CA 1
ATOM 3224 C C . GLU B 1 156 ? -14.578 2.359 -2.096 1 96.56 156 GLU B C 1
ATOM 3226 O O . GLU B 1 156 ? -14.227 3.162 -2.961 1 96.56 156 GLU B O 1
ATOM 3231 N N . ASP B 1 157 ? -14.805 2.668 -0.85 1 97.75 157 ASP B N 1
ATOM 3232 C CA . ASP B 1 157 ? -14.539 4.027 -0.389 1 97.75 157 ASP B CA 1
ATOM 3233 C C . ASP B 1 157 ? -13.062 4.395 -0.586 1 97.75 157 ASP B C 1
ATOM 3235 O O . ASP B 1 157 ? -12.75 5.512 -0.992 1 97.75 157 ASP B O 1
ATOM 3239 N N . VAL B 1 158 ? -12.188 3.436 -0.304 1 98.06 158 VAL B N 1
ATOM 3240 C CA . VAL B 1 158 ? -10.75 3.676 -0.451 1 98.06 158 VAL B CA 1
ATOM 3241 C C . VAL B 1 158 ? -10.414 3.914 -1.922 1 98.06 158 VAL B C 1
ATOM 3243 O O . VAL B 1 158 ? -9.688 4.852 -2.254 1 98.06 158 VAL B O 1
ATOM 3246 N N . ILE B 1 159 ? -10.984 3.105 -2.791 1 98.44 159 ILE B N 1
ATOM 3247 C CA . ILE B 1 159 ? -10.75 3.25 -4.223 1 98.44 159 ILE B CA 1
ATOM 3248 C C . ILE B 1 159 ? -11.242 4.617 -4.691 1 98.44 159 ILE B C 1
ATOM 3250 O O . ILE B 1 159 ? -10.57 5.293 -5.473 1 98.44 159 ILE B O 1
ATOM 3254 N N . ARG B 1 160 ? -12.422 5.043 -4.191 1 98.12 160 ARG B N 1
ATOM 3255 C CA . ARG B 1 160 ? -12.953 6.359 -4.531 1 98.12 160 ARG B CA 1
ATOM 3256 C C . ARG B 1 160 ? -12 7.461 -4.09 1 98.12 160 ARG B C 1
ATOM 3258 O O . ARG B 1 160 ? -11.75 8.406 -4.84 1 98.12 160 ARG B O 1
ATOM 3265 N N . LEU B 1 161 ? -11.484 7.305 -2.93 1 98.62 161 LEU B N 1
ATOM 3266 C CA . LEU B 1 161 ? -10.555 8.305 -2.41 1 98.62 161 LEU B CA 1
ATOM 3267 C C . LEU B 1 161 ? -9.312 8.391 -3.285 1 98.62 161 LEU B C 1
ATOM 3269 O O . LEU B 1 161 ? -8.828 9.492 -3.568 1 98.62 161 LEU B O 1
ATOM 3273 N N . LEU B 1 162 ? -8.805 7.219 -3.68 1 98.69 162 LEU B N 1
ATOM 3274 C CA . LEU B 1 162 ? -7.645 7.207 -4.562 1 98.69 162 LEU B CA 1
ATOM 3275 C C . LEU B 1 162 ? -7.945 7.945 -5.863 1 98.69 162 LEU B C 1
ATOM 3277 O O . LEU B 1 162 ? -7.129 8.742 -6.332 1 98.69 162 LEU B O 1
ATOM 3281 N N . LYS B 1 163 ? -9.102 7.688 -6.402 1 98.38 163 LYS B N 1
ATOM 3282 C CA . LYS B 1 163 ? -9.508 8.305 -7.66 1 98.38 163 LYS B CA 1
ATOM 3283 C C . LYS B 1 163 ? -9.641 9.812 -7.516 1 98.38 163 LYS B C 1
ATOM 3285 O O . LYS B 1 163 ? -9.141 10.57 -8.352 1 98.38 163 LYS B O 1
ATOM 3290 N N . ILE B 1 164 ? -10.305 10.266 -6.465 1 98.62 164 ILE B N 1
ATOM 3291 C CA . ILE B 1 164 ? -10.508 11.688 -6.215 1 98.62 164 ILE B CA 1
ATOM 3292 C C . ILE B 1 164 ? -9.164 12.383 -6.039 1 98.62 164 ILE B C 1
ATOM 3294 O O . ILE B 1 164 ? -8.945 13.469 -6.574 1 98.62 164 ILE B O 1
ATOM 3298 N N . THR B 1 165 ? -8.266 11.75 -5.324 1 98.5 165 THR B N 1
ATOM 3299 C CA . THR B 1 165 ? -6.945 12.312 -5.059 1 98.5 165 THR B CA 1
ATOM 3300 C C . THR B 1 165 ? -6.145 12.445 -6.348 1 98.5 165 THR B C 1
ATOM 3302 O O . THR B 1 165 ? -5.562 13.5 -6.617 1 98.5 165 THR B O 1
ATOM 3305 N N . ALA B 1 166 ? -6.152 11.43 -7.191 1 97.25 166 ALA B N 1
ATOM 3306 C CA . ALA B 1 166 ? -5.383 11.406 -8.43 1 97.25 166 ALA B CA 1
ATOM 3307 C C . ALA B 1 166 ? -5.902 12.445 -9.422 1 97.25 166 ALA B C 1
ATOM 3309 O O . ALA B 1 166 ? -5.137 13 -10.211 1 97.25 166 ALA B O 1
ATOM 3310 N N . ALA B 1 167 ? -7.16 12.742 -9.312 1 97.25 167 ALA B N 1
ATOM 3311 C CA . ALA B 1 167 ? -7.797 13.617 -10.289 1 97.25 167 ALA B CA 1
ATOM 3312 C C . ALA B 1 167 ? -7.773 15.07 -9.828 1 97.25 167 ALA B C 1
ATOM 3314 O O . ALA B 1 167 ? -8.086 15.977 -10.602 1 97.25 167 ALA B O 1
ATOM 3315 N N . CYS B 1 168 ? -7.43 15.32 -8.578 1 97.62 168 CYS B N 1
ATOM 3316 C CA . CYS B 1 168 ? -7.508 16.672 -8.016 1 97.62 168 CYS B CA 1
ATOM 3317 C C . CYS B 1 168 ? -6.504 17.594 -8.68 1 97.62 168 CYS B C 1
ATOM 3319 O O . CYS B 1 168 ? -5.305 17.312 -8.703 1 97.62 168 CYS B O 1
ATOM 3321 N N . PRO B 1 169 ? -6.945 18.719 -9.227 1 96.56 169 PRO B N 1
ATOM 3322 C CA . PRO B 1 169 ? -6.047 19.625 -9.945 1 96.56 169 PRO B CA 1
ATOM 3323 C C . PRO B 1 169 ? -5.266 20.547 -9.008 1 96.56 169 PRO B C 1
ATOM 3325 O O . PRO B 1 169 ? -4.43 21.328 -9.461 1 96.56 169 PRO B O 1
ATOM 3328 N N . TYR B 1 170 ? -5.535 20.5 -7.66 1 97.19 170 TYR B N 1
ATOM 3329 C CA . TYR B 1 170 ? -4.902 21.344 -6.66 1 97.19 170 TYR B CA 1
ATOM 3330 C C . TYR B 1 170 ? -3.957 20.547 -5.773 1 97.19 170 TYR B C 1
ATOM 3332 O O . TYR B 1 170 ? -4.102 19.328 -5.648 1 97.19 170 TYR B O 1
ATOM 3340 N N . PRO B 1 171 ? -2.926 21.25 -5.156 1 97.81 171 PRO B N 1
ATOM 3341 C CA . PRO B 1 171 ? -2.188 20.547 -4.098 1 97.81 171 PRO B CA 1
ATOM 3342 C C . PRO B 1 171 ? -3.1 20.016 -2.994 1 97.81 171 PRO B C 1
ATOM 3344 O O . PRO B 1 171 ? -3.891 20.781 -2.422 1 97.81 171 PRO B O 1
ATOM 3347 N N . ILE B 1 172 ? -3.016 18.734 -2.75 1 98.44 172 ILE B N 1
ATOM 3348 C CA . ILE B 1 172 ? -3.977 18.125 -1.83 1 98.44 172 ILE B CA 1
ATOM 3349 C C . ILE B 1 172 ? -3.254 17.188 -0.871 1 98.44 172 ILE B C 1
ATOM 3351 O O . ILE B 1 172 ? -2.293 16.516 -1.256 1 98.44 172 ILE B O 1
ATOM 3355 N N . ILE B 1 173 ? -3.641 17.219 0.327 1 98.69 173 ILE B N 1
ATOM 3356 C CA . ILE B 1 173 ? -3.357 16.188 1.321 1 98.69 173 ILE B CA 1
ATOM 3357 C C . ILE B 1 173 ? -4.641 15.438 1.66 1 98.69 173 ILE B C 1
ATOM 3359 O O . ILE B 1 173 ? -5.512 15.961 2.361 1 98.69 173 ILE B O 1
ATOM 3363 N N . MET B 1 174 ? -4.773 14.273 1.067 1 98.69 174 MET B N 1
ATOM 3364 C CA . MET B 1 174 ? -5.902 13.398 1.355 1 98.69 174 MET B CA 1
ATOM 3365 C C . MET B 1 174 ? -5.52 12.336 2.385 1 98.69 174 MET B C 1
ATOM 3367 O O . MET B 1 174 ? -4.445 11.742 2.299 1 98.69 174 MET B O 1
ATOM 3371 N N . SER B 1 175 ? -6.367 12.195 3.389 1 97.75 175 SER B N 1
ATOM 3372 C CA . SER B 1 175 ? -6.078 11.203 4.422 1 97.75 175 SER B CA 1
ATOM 3373 C C . SER B 1 175 ? -7.352 10.523 4.914 1 97.75 175 SER B C 1
ATOM 3375 O O . SER B 1 175 ? -8.445 10.82 4.43 1 97.75 175 SER B O 1
ATOM 3377 N N . VAL B 1 176 ? -7.098 9.5 5.812 1 96.25 176 VAL B N 1
ATOM 3378 C CA . VAL B 1 176 ? -8.219 8.781 6.406 1 96.25 176 VAL B CA 1
ATOM 3379 C C . VAL B 1 176 ? -8.078 8.766 7.926 1 96.25 176 VAL B C 1
ATOM 3381 O O . VAL B 1 176 ? -6.98 8.961 8.453 1 96.25 176 VAL B O 1
ATOM 3384 N N . THR B 1 177 ? -9.227 8.648 8.508 1 88.62 177 THR B N 1
ATOM 3385 C CA . THR B 1 177 ? -9.234 8.383 9.945 1 88.62 177 THR B CA 1
ATOM 3386 C C . THR B 1 177 ? -9.688 6.957 10.227 1 88.62 177 THR B C 1
ATOM 3388 O O . THR B 1 177 ? -10.258 6.297 9.359 1 88.62 177 THR B O 1
ATOM 3391 N N . GLY B 1 178 ? -9.312 6.504 11.398 1 84.31 178 GLY B N 1
ATOM 3392 C CA . GLY B 1 178 ? -9.688 5.156 11.789 1 84.31 178 GLY B CA 1
ATOM 3393 C C . GLY B 1 178 ? -8.578 4.141 11.586 1 84.31 178 GLY B C 1
ATOM 3394 O O . GLY B 1 178 ? -7.586 4.426 10.914 1 84.31 178 GLY B O 1
ATOM 3395 N N . THR B 1 179 ? -8.859 2.863 12.086 1 84.06 179 THR B N 1
ATOM 3396 C CA . THR B 1 179 ? -7.812 1.848 12.102 1 84.06 179 THR B CA 1
ATOM 3397 C C . THR B 1 179 ? -8.031 0.825 10.992 1 84.06 179 THR B C 1
ATOM 3399 O O . THR B 1 179 ? -7.074 0.229 10.492 1 84.06 179 THR B O 1
ATOM 3402 N N . VAL B 1 180 ? -9.219 0.649 10.555 1 84.94 180 VAL B N 1
ATOM 3403 C CA . VAL B 1 180 ? -9.57 -0.45 9.664 1 84.94 180 VAL B CA 1
ATOM 3404 C C . VAL B 1 180 ? -8.906 -0.242 8.305 1 84.94 180 VAL B C 1
ATOM 3406 O O . VAL B 1 180 ? -8.32 -1.171 7.738 1 84.94 180 VAL B O 1
ATOM 3409 N N . TYR B 1 181 ? -8.945 0.975 7.738 1 92.5 181 TYR B N 1
ATOM 3410 C CA . TYR B 1 181 ? -8.398 1.258 6.418 1 92.5 181 TYR B CA 1
ATOM 3411 C C . TYR B 1 181 ? -7.195 2.188 6.516 1 92.5 181 TYR B C 1
ATOM 3413 O O . TYR B 1 181 ? -6.965 3.014 5.629 1 92.5 181 TYR B O 1
ATOM 3421 N N . ARG B 1 182 ? -6.426 2.018 7.633 1 92.75 182 ARG B N 1
ATOM 3422 C CA . ARG B 1 182 ? -5.285 2.893 7.871 1 92.75 182 ARG B CA 1
ATOM 3423 C C . ARG B 1 182 ? -4.266 2.783 6.738 1 92.75 182 ARG B C 1
ATOM 3425 O O . ARG B 1 182 ? -3.51 3.723 6.484 1 92.75 182 ARG B O 1
ATOM 3432 N N . TYR B 1 183 ? -4.32 1.597 6 1 94.5 183 TYR B N 1
ATOM 3433 C CA . TYR B 1 183 ? -3.361 1.395 4.918 1 94.5 183 TYR B CA 1
ATOM 3434 C C . TYR B 1 183 ? -3.596 2.391 3.789 1 94.5 183 TYR B C 1
ATOM 3436 O O . TYR B 1 183 ? -2.752 2.543 2.902 1 94.5 183 TYR B O 1
ATOM 3444 N N . ALA B 1 184 ? -4.727 3.135 3.779 1 97.19 184 ALA B N 1
ATOM 3445 C CA . ALA B 1 184 ? -4.98 4.16 2.77 1 97.19 184 ALA B CA 1
ATOM 3446 C C . ALA B 1 184 ? -4.023 5.336 2.932 1 97.19 184 ALA B C 1
ATOM 3448 O O . ALA B 1 184 ? -3.758 6.066 1.971 1 97.19 184 ALA B O 1
ATOM 3449 N N . ARG B 1 185 ? -3.506 5.527 4.117 1 96.75 185 ARG B N 1
ATOM 3450 C CA . ARG B 1 185 ? -2.67 6.684 4.414 1 96.75 185 ARG B CA 1
ATOM 3451 C C . ARG B 1 185 ? -1.437 6.715 3.52 1 96.75 185 ARG B C 1
ATOM 3453 O O . ARG B 1 185 ? -1.234 7.668 2.766 1 96.75 185 ARG B O 1
ATOM 3460 N N . PRO B 1 186 ? -0.661 5.621 3.443 1 96.5 186 PRO B N 1
ATOM 3461 C CA . PRO B 1 186 ? 0.463 5.66 2.504 1 96.5 186 PRO B CA 1
ATOM 3462 C C . PRO B 1 186 ? 0.02 5.547 1.047 1 96.5 186 PRO B C 1
ATOM 3464 O O . PRO B 1 186 ? 0.662 6.109 0.156 1 96.5 186 PRO B O 1
ATOM 3467 N N . LEU B 1 187 ? -1.054 4.852 0.772 1 97.69 187 LEU B N 1
ATOM 3468 C CA . LEU B 1 187 ? -1.49 4.637 -0.603 1 97.69 187 LEU B CA 1
ATOM 3469 C C . LEU B 1 187 ? -1.867 5.957 -1.266 1 97.69 187 LEU B C 1
ATOM 3471 O O . LEU B 1 187 ? -1.58 6.168 -2.445 1 97.69 187 LEU B O 1
ATOM 3475 N N . LEU B 1 188 ? -2.521 6.777 -0.512 1 98.5 188 LEU B N 1
ATOM 3476 C CA . LEU B 1 188 ? -2.986 8.039 -1.067 1 98.5 188 LEU B CA 1
ATOM 3477 C C . LEU B 1 188 ? -1.814 8.883 -1.564 1 98.5 188 LEU B C 1
ATOM 3479 O O . LEU B 1 188 ? -1.941 9.609 -2.551 1 98.5 188 LEU B O 1
ATOM 3483 N N . CYS B 1 189 ? -0.636 8.766 -0.98 1 97.06 189 CYS B N 1
ATOM 3484 C CA . CYS B 1 189 ? 0.555 9.469 -1.441 1 97.06 189 CYS B CA 1
ATOM 3485 C C . CYS B 1 189 ? 1 8.953 -2.805 1 97.06 189 CYS B C 1
ATOM 3487 O O . CYS B 1 189 ? 1.47 9.727 -3.641 1 97.06 189 CYS B O 1
ATOM 3489 N N . LEU B 1 190 ? 0.812 7.691 -3.045 1 95.5 190 LEU B N 1
ATOM 3490 C CA . LEU B 1 190 ? 1.183 7.105 -4.328 1 95.5 190 LEU B CA 1
ATOM 3491 C C . LEU B 1 190 ? 0.294 7.645 -5.445 1 95.5 190 LEU B C 1
ATOM 3493 O O . LEU B 1 190 ? 0.648 7.555 -6.625 1 95.5 190 LEU B O 1
ATOM 3497 N N . PHE B 1 191 ? -0.848 8.258 -5.02 1 96.88 191 PHE B N 1
ATOM 3498 C CA . PHE B 1 191 ? -1.825 8.672 -6.016 1 96.88 191 PHE B CA 1
ATOM 3499 C C . PHE B 1 191 ? -2.041 10.18 -5.969 1 96.88 191 PHE B C 1
ATOM 3501 O O . PHE B 1 191 ? -3.059 10.68 -6.449 1 96.88 191 PHE B O 1
ATOM 3508 N N . GLY B 1 192 ? -1.148 10.914 -5.281 1 95.69 192 GLY B N 1
ATOM 3509 C CA . GLY B 1 192 ? -1.167 12.352 -5.504 1 95.69 192 GLY B CA 1
ATOM 3510 C C . GLY B 1 192 ? -1.231 13.156 -4.223 1 95.69 192 GLY B C 1
ATOM 3511 O O . GLY B 1 192 ? -1.033 14.375 -4.234 1 95.69 192 GLY B O 1
ATOM 3512 N N . SER B 1 193 ? -1.557 12.469 -3.119 1 97.94 193 SER B N 1
ATOM 3513 C CA . SER B 1 193 ? -1.502 13.203 -1.859 1 97.94 193 SER B CA 1
ATOM 3514 C C . SER B 1 193 ? -0.088 13.688 -1.565 1 97.94 193 SER B C 1
ATOM 3516 O O . SER B 1 193 ? 0.874 12.93 -1.676 1 97.94 193 SER B O 1
ATOM 3518 N N . LEU B 1 194 ? 0.045 14.891 -1.161 1 96.56 194 LEU B N 1
ATOM 3519 C CA . LEU B 1 194 ? 1.354 15.516 -1.017 1 96.56 194 LEU B CA 1
ATOM 3520 C C . LEU B 1 194 ? 2.115 14.922 0.162 1 96.56 194 LEU B C 1
ATOM 3522 O O . LEU B 1 194 ? 3.334 14.75 0.097 1 96.56 194 LEU B O 1
ATOM 3526 N N . TYR B 1 195 ? 1.359 14.664 1.285 1 96.69 195 TYR B N 1
ATOM 3527 C CA . TYR B 1 195 ? 1.973 14.203 2.525 1 96.69 195 TYR B CA 1
ATOM 3528 C C . TYR B 1 195 ? 1.091 13.172 3.221 1 96.69 195 TYR B C 1
ATOM 3530 O O . TYR B 1 195 ? -0.103 13.07 2.928 1 96.69 195 TYR B O 1
ATOM 3538 N N . THR B 1 196 ? 1.718 12.414 4.02 1 97.44 196 THR B N 1
ATOM 3539 C CA . THR B 1 196 ? 1.023 11.641 5.039 1 97.44 196 THR B CA 1
ATOM 3540 C C . THR B 1 196 ? 1.515 12.016 6.434 1 97.44 196 THR B C 1
ATOM 3542 O O . THR B 1 196 ? 2.67 12.414 6.605 1 97.44 196 THR B O 1
ATOM 3545 N N . TYR B 1 197 ? 0.627 11.984 7.387 1 97.31 197 TYR B N 1
ATOM 3546 C CA . TYR B 1 197 ? 0.945 12.391 8.75 1 97.31 197 TYR B CA 1
ATOM 3547 C C . TYR B 1 197 ? 1.316 11.18 9.602 1 97.31 197 TYR B C 1
ATOM 3549 O O . TYR B 1 197 ? 0.64 10.148 9.555 1 97.31 197 TYR B O 1
ATOM 3557 N N . CYS B 1 198 ? 2.365 11.32 10.375 1 95.94 198 CYS B N 1
ATOM 3558 C CA . CYS B 1 198 ? 2.852 10.289 11.281 1 95.94 198 CYS B CA 1
ATOM 3559 C C . CYS B 1 198 ? 3.125 10.875 12.664 1 95.94 198 CYS B C 1
ATOM 3561 O O . CYS B 1 198 ? 3.025 12.086 12.867 1 95.94 198 CYS B O 1
ATOM 3563 N N . TYR B 1 199 ? 3.436 9.961 13.57 1 93.62 199 TYR B N 1
ATOM 3564 C CA . TYR B 1 199 ? 3.799 10.398 14.914 1 93.62 199 TYR B CA 1
ATOM 3565 C C . TYR B 1 199 ? 5.203 9.93 15.281 1 93.62 199 TYR B C 1
ATOM 3567 O O . TYR B 1 199 ? 5.742 9.023 14.648 1 93.62 199 TYR B O 1
ATOM 3575 N N . ILE B 1 200 ? 5.777 10.609 16.234 1 92.12 200 ILE B N 1
ATOM 3576 C CA . ILE B 1 200 ? 7.086 10.195 16.734 1 92.12 200 ILE B CA 1
ATOM 3577 C C . ILE B 1 200 ? 6.914 9.344 17.984 1 92.12 200 ILE B C 1
ATOM 3579 O O . ILE B 1 200 ? 7.258 8.164 18 1 92.12 200 ILE B O 1
ATOM 3583 N N . HIS B 1 201 ? 6.207 9.977 19.016 1 87.75 201 HIS B N 1
ATOM 3584 C CA . HIS B 1 201 ? 6.062 9.242 20.281 1 87.75 201 HIS B CA 1
ATOM 3585 C C . HIS B 1 201 ? 4.617 8.805 20.484 1 87.75 201 HIS B C 1
ATOM 3587 O O . HIS B 1 201 ? 4.367 7.672 20.906 1 87.75 201 HIS B O 1
ATOM 3593 N N . SER B 1 202 ? 3.711 9.68 20.156 1 85.94 202 SER B N 1
ATOM 3594 C CA . SER B 1 202 ? 2.305 9.383 20.391 1 85.94 202 SER B CA 1
ATOM 3595 C C . SER B 1 202 ? 1.448 9.703 19.172 1 85.94 202 SER B C 1
ATOM 3597 O O . SER B 1 202 ? 1.656 10.727 18.516 1 85.94 202 SER B O 1
ATOM 3599 N N . GLU B 1 203 ? 0.502 8.766 19.031 1 85.69 203 GLU B N 1
ATOM 3600 C CA . GLU B 1 203 ? -0.442 9.016 17.953 1 85.69 203 GLU B CA 1
ATOM 3601 C C . GLU B 1 203 ? -1.307 10.242 18.25 1 85.69 203 GLU B C 1
ATOM 3603 O O . GLU B 1 203 ? -1.719 10.453 19.391 1 85.69 203 GLU B O 1
ATOM 3608 N N . THR B 1 204 ? -1.525 11.023 17.234 1 85.06 204 THR B N 1
ATOM 3609 C CA . THR B 1 204 ? -2.422 12.164 17.359 1 85.06 204 THR B CA 1
ATOM 3610 C C . THR B 1 204 ? -3.781 11.859 16.734 1 85.06 204 THR B C 1
ATOM 3612 O O . THR B 1 204 ? -4.727 12.633 16.875 1 85.06 204 THR B O 1
ATOM 3615 N N . SER B 1 205 ? -3.895 10.773 16.031 1 82.44 205 SER B N 1
ATOM 3616 C CA . SER B 1 205 ? -5.117 10.258 15.422 1 82.44 205 SER B CA 1
ATOM 3617 C C . SER B 1 205 ? -5.117 8.734 15.375 1 82.44 205 SER B C 1
ATOM 3619 O O . SER B 1 205 ? -4.078 8.117 15.125 1 82.44 205 SER B O 1
ATOM 3621 N N . PRO B 1 206 ? -6.324 8.156 15.523 1 82.25 206 PRO B N 1
ATOM 3622 C CA . PRO B 1 206 ? -6.395 6.695 15.453 1 82.25 206 PRO B CA 1
ATOM 3623 C C . PRO B 1 206 ? -5.902 6.145 14.125 1 82.25 206 PRO B C 1
ATOM 3625 O O . PRO B 1 206 ? -6.215 6.695 13.062 1 82.25 206 PRO B O 1
ATOM 3628 N N . GLY B 1 207 ? -5.012 5.098 14.219 1 85.81 207 GLY B N 1
ATOM 3629 C CA . GLY B 1 207 ? -4.559 4.418 13.016 1 85.81 207 GLY B CA 1
ATOM 3630 C C . GLY B 1 207 ? -3.33 5.059 12.398 1 85.81 207 GLY B C 1
ATOM 3631 O O . GLY B 1 207 ? -2.826 4.586 11.375 1 85.81 207 GLY B O 1
ATOM 3632 N N . GLN B 1 208 ? -2.859 6.117 12.984 1 90.62 208 GLN B N 1
ATOM 3633 C CA . GLN B 1 208 ? -1.662 6.777 12.477 1 90.62 208 GLN B CA 1
ATOM 3634 C C . GLN B 1 208 ? -0.45 5.852 12.547 1 90.62 208 GLN B C 1
ATOM 3636 O O . GLN B 1 208 ? -0.279 5.121 13.531 1 90.62 208 GLN B O 1
ATOM 3641 N N . TYR B 1 209 ? 0.356 5.859 11.531 1 92 209 TYR B N 1
ATOM 3642 C CA . TYR B 1 209 ? 1.622 5.137 11.547 1 92 209 TYR B CA 1
ATOM 3643 C C . TYR B 1 209 ? 2.689 5.918 12.305 1 92 209 TYR B C 1
ATOM 3645 O O . TYR B 1 209 ? 2.672 7.152 12.312 1 92 209 TYR B O 1
ATOM 3653 N N . SER B 1 210 ? 3.598 5.207 12.883 1 89.56 210 SER B N 1
ATOM 3654 C CA . SER B 1 210 ? 4.785 5.879 13.398 1 89.56 210 SER B CA 1
ATOM 3655 C C . SER B 1 210 ? 5.68 6.371 12.258 1 89.56 210 SER B C 1
ATOM 3657 O O . SER B 1 210 ? 5.582 5.887 11.133 1 89.56 210 SER B O 1
ATOM 3659 N N . LEU B 1 211 ? 6.453 7.32 12.602 1 90.62 211 LEU B N 1
ATOM 3660 C CA . LEU B 1 211 ? 7.426 7.836 11.648 1 90.62 211 LEU B CA 1
ATOM 3661 C C . LEU B 1 211 ? 8.266 6.707 11.062 1 90.62 211 LEU B C 1
ATOM 3663 O O . LEU B 1 211 ? 8.469 6.641 9.852 1 90.62 211 LEU B O 1
ATOM 3667 N N . ARG B 1 212 ? 8.633 5.797 11.836 1 82.94 212 ARG B N 1
ATOM 3668 C CA . ARG B 1 212 ? 9.484 4.691 11.406 1 82.94 212 ARG B CA 1
ATOM 3669 C C . ARG B 1 212 ? 8.734 3.75 10.477 1 82.94 212 ARG B C 1
ATOM 3671 O O . ARG B 1 212 ? 9.25 3.348 9.438 1 82.94 212 ARG B O 1
ATOM 3678 N N . GLU B 1 213 ? 7.598 3.408 10.891 1 86.81 213 GLU B N 1
ATOM 3679 C CA . GLU B 1 213 ? 6.773 2.555 10.039 1 86.81 213 GLU B CA 1
ATOM 3680 C C . GLU B 1 213 ? 6.574 3.176 8.656 1 86.81 213 GLU B C 1
ATOM 3682 O O . GLU B 1 213 ? 6.688 2.488 7.641 1 86.81 213 GLU B O 1
ATOM 3687 N N . MET B 1 214 ? 6.305 4.438 8.664 1 91.75 214 MET B N 1
ATOM 3688 C CA . MET B 1 214 ? 6.012 5.105 7.398 1 91.75 214 MET B CA 1
ATOM 3689 C C . MET B 1 214 ? 7.27 5.238 6.547 1 91.75 214 MET B C 1
ATOM 3691 O O . MET B 1 214 ? 7.207 5.156 5.32 1 91.75 214 MET B O 1
ATOM 3695 N N . GLN B 1 215 ? 8.391 5.391 7.16 1 86.06 215 GLN B N 1
ATOM 3696 C CA . GLN B 1 215 ? 9.648 5.41 6.418 1 86.06 215 GLN B CA 1
ATOM 3697 C C . GLN B 1 215 ? 9.883 4.082 5.707 1 86.06 215 GLN B C 1
ATOM 3699 O O . GLN B 1 215 ? 10.328 4.059 4.555 1 86.06 215 GLN B O 1
ATOM 3704 N N . LEU B 1 216 ? 9.562 3.047 6.379 1 83.56 216 LEU B N 1
ATOM 3705 C CA . LEU B 1 216 ? 9.695 1.724 5.777 1 83.56 216 LEU B CA 1
ATOM 3706 C C . LEU B 1 216 ? 8.734 1.556 4.605 1 83.56 216 LEU B C 1
ATOM 3708 O O . LEU B 1 216 ? 9.125 1.063 3.545 1 83.56 216 LEU B O 1
ATOM 3712 N N . LEU B 1 217 ? 7.574 1.958 4.867 1 91 217 LEU B N 1
ATOM 3713 C CA . LEU B 1 217 ? 6.578 1.887 3.807 1 91 217 LEU B CA 1
ATOM 3714 C C . LEU B 1 217 ? 6.996 2.732 2.607 1 91 217 LEU B C 1
ATOM 3716 O O . LEU B 1 217 ? 6.863 2.299 1.461 1 91 217 LEU B O 1
ATOM 3720 N N . ALA B 1 218 ? 7.488 3.885 2.891 1 89.88 218 ALA B N 1
ATOM 3721 C CA . ALA B 1 218 ? 7.945 4.773 1.824 1 89.88 218 ALA B CA 1
ATOM 3722 C C . ALA B 1 218 ? 9.062 4.121 1.01 1 89.88 218 ALA B C 1
ATOM 3724 O O . ALA B 1 218 ? 9.078 4.219 -0.22 1 89.88 218 ALA B O 1
ATOM 3725 N N . HIS B 1 219 ? 9.852 3.473 1.673 1 83.19 219 HIS B N 1
ATOM 3726 C CA . HIS B 1 219 ? 10.969 2.803 1.018 1 83.19 219 HIS B CA 1
ATOM 3727 C C . HIS B 1 219 ? 10.484 1.645 0.152 1 83.19 219 HIS B C 1
ATOM 3729 O O . HIS B 1 219 ? 10.945 1.479 -0.981 1 83.19 219 HIS B O 1
ATOM 3735 N N . LEU B 1 220 ? 9.602 0.921 0.595 1 87.25 220 LEU B N 1
ATOM 3736 C CA . LEU B 1 220 ? 9.18 -0.313 -0.058 1 87.25 220 LEU B CA 1
ATOM 3737 C C . LEU B 1 220 ? 8.195 -0.02 -1.189 1 87.25 220 LEU B C 1
ATOM 3739 O O . LEU B 1 220 ? 8.156 -0.746 -2.186 1 87.25 220 LEU B O 1
ATOM 3743 N N . LEU B 1 221 ? 7.469 1.09 -1.051 1 92.31 221 LEU B N 1
ATOM 3744 C CA . LEU B 1 221 ? 6.379 1.312 -1.992 1 92.31 221 LEU B CA 1
ATOM 3745 C C . LEU B 1 221 ? 6.777 2.322 -3.062 1 92.31 221 LEU B C 1
ATOM 3747 O O . LEU B 1 221 ? 6.141 2.402 -4.117 1 92.31 221 LEU B O 1
ATOM 3751 N N . SER B 1 222 ? 7.777 3.148 -2.781 1 79.69 222 SER B N 1
ATOM 3752 C CA . SER B 1 222 ? 8.172 4.172 -3.744 1 79.69 222 SER B CA 1
ATOM 3753 C C . SER B 1 222 ? 9.109 3.598 -4.805 1 79.69 222 SER B C 1
ATOM 3755 O O . SER B 1 222 ? 10.117 2.971 -4.477 1 79.69 222 SER B O 1
ATOM 3757 N N . PRO B 1 223 ? 8.609 3.762 -6.105 1 65.38 223 PRO B N 1
ATOM 3758 C CA . PRO B 1 223 ? 9.453 3.242 -7.188 1 65.38 223 PRO B CA 1
ATOM 3759 C C . PRO B 1 223 ? 10.836 3.879 -7.215 1 65.38 223 PRO B C 1
ATOM 3761 O O . PRO B 1 223 ? 10.977 5.074 -6.945 1 65.38 223 PRO B O 1
ATOM 3764 N N . GLY B 1 224 ? 11.797 3.152 -7.664 1 56.84 224 GLY B N 1
ATOM 3765 C CA . GLY B 1 224 ? 13.125 3.682 -7.918 1 56.84 224 GLY B CA 1
ATOM 3766 C C . GLY B 1 224 ? 13.875 4.051 -6.648 1 56.84 224 GLY B C 1
ATOM 3767 O O . GLY B 1 224 ? 15.008 4.539 -6.707 1 56.84 224 GLY B O 1
ATOM 3768 N N . PHE B 1 225 ? 13 4.32 -5.633 1 45.16 225 PHE B N 1
ATOM 3769 C CA . PHE B 1 225 ? 13.68 4.789 -4.43 1 45.16 225 PHE B CA 1
ATOM 3770 C C . PHE B 1 225 ? 14.797 3.838 -4.039 1 45.16 225 PHE B C 1
ATOM 3772 O O . PHE B 1 225 ? 14.602 2.625 -3.973 1 45.16 225 PHE B O 1
ATOM 3779 N N . VAL B 1 226 ? 15.867 4.43 -4.34 1 37.59 226 VAL B N 1
ATOM 3780 C CA . VAL B 1 226 ? 17.078 3.805 -3.795 1 37.59 226 VAL B CA 1
ATOM 3781 C C . VAL B 1 226 ? 17.219 4.164 -2.318 1 37.59 226 VAL B C 1
ATOM 3783 O O . VAL B 1 226 ? 17.125 5.336 -1.944 1 37.59 226 VAL B O 1
ATOM 3786 N N . ASP B 1 227 ? 16.641 3.492 -1.458 1 36.66 227 ASP B N 1
ATOM 3787 C CA . ASP B 1 227 ? 16.703 3.742 -0.021 1 36.66 227 ASP B CA 1
ATOM 3788 C C . ASP B 1 227 ? 18.016 4.426 0.357 1 36.66 227 ASP B C 1
ATOM 3790 O O . ASP B 1 227 ? 1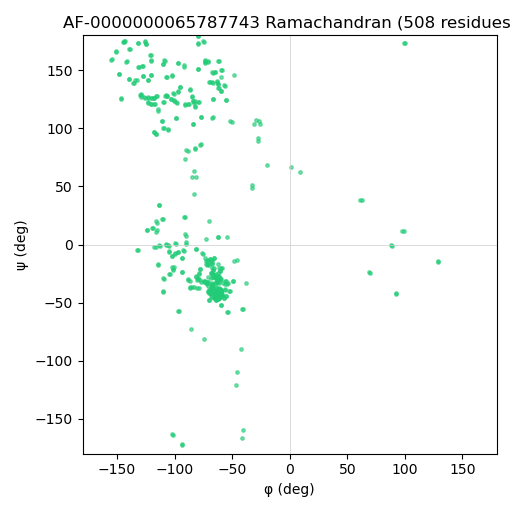9.094 3.883 0.115 1 36.66 227 ASP B O 1
ATOM 3794 N N . PRO B 1 228 ? 17.969 5.812 0.357 1 34.09 228 PRO B N 1
ATOM 3795 C CA . PRO B 1 228 ? 19.203 6.41 0.882 1 34.09 228 PRO B CA 1
ATOM 3796 C C . PRO B 1 228 ? 19.75 5.672 2.102 1 34.09 228 PRO B C 1
ATOM 3798 O O . PRO B 1 228 ? 20.938 5.762 2.404 1 34.09 228 PRO B O 1
ATOM 3801 N N . TRP B 1 229 ? 18.859 5.594 3.031 1 32 229 TRP B N 1
ATOM 3802 C CA . TRP B 1 229 ? 19.328 4.879 4.219 1 32 229 TRP B CA 1
ATOM 3803 C C . TRP B 1 229 ? 19.969 3.549 3.84 1 32 229 TRP B C 1
ATOM 3805 O O . TRP B 1 229 ? 20.672 2.945 4.645 1 32 229 TRP B O 1
ATOM 3815 N N . PHE B 1 230 ? 19.312 3.082 2.689 1 32.5 230 PHE B N 1
ATOM 3816 C CA . PHE B 1 230 ? 20 1.981 2.02 1 32.5 230 PHE B CA 1
ATOM 3817 C C . PHE B 1 230 ? 21.094 2.504 1.101 1 32.5 230 PHE B C 1
ATOM 3819 O O . PHE B 1 230 ? 20.812 3.146 0.089 1 32.5 230 PHE B O 1
ATOM 3826 N N . GLU B 1 231 ? 22.031 3.119 1.587 1 31.19 231 GLU B N 1
ATOM 3827 C CA . GLU B 1 231 ? 23.25 3.748 1.072 1 31.19 231 GLU B CA 1
ATOM 3828 C C . GLU B 1 231 ? 23.344 3.602 -0.443 1 31.19 231 GLU B C 1
ATOM 3830 O O . GLU B 1 231 ? 24.156 2.814 -0.946 1 31.19 231 GLU B O 1
ATOM 3835 N N . GLY B 1 232 ? 22.547 4.164 -1.284 1 29.89 232 GLY B N 1
ATOM 3836 C CA . GLY B 1 232 ? 22.641 4.559 -2.68 1 29.89 232 GLY B CA 1
ATOM 3837 C C . GLY B 1 232 ? 22.141 3.488 -3.639 1 29.89 232 GLY B C 1
ATOM 3838 O O . GLY B 1 232 ? 22.203 3.666 -4.855 1 29.89 232 GLY B O 1
ATOM 3839 N N . ARG B 1 233 ? 22.453 2.162 -3.451 1 30.55 233 ARG B N 1
ATOM 3840 C CA . ARG B 1 233 ? 22.188 1.249 -4.555 1 30.55 233 ARG B CA 1
ATOM 3841 C C . ARG B 1 233 ? 20.688 1.102 -4.781 1 30.55 233 ARG B C 1
ATOM 3843 O O . ARG B 1 233 ? 19.906 1.074 -3.822 1 30.55 233 ARG B O 1
ATOM 3850 N N . PRO B 1 234 ? 20.25 1.614 -5.789 1 30.89 234 PRO B N 1
ATOM 3851 C CA . PRO B 1 234 ? 18.859 1.26 -6.125 1 30.89 234 PRO B CA 1
ATOM 3852 C C . PRO B 1 234 ? 18.453 -0.103 -5.57 1 30.89 234 PRO B C 1
ATOM 3854 O O . PRO B 1 234 ? 19.297 -1 -5.445 1 30.89 234 PRO B O 1
ATOM 3857 N N . VAL B 1 235 ? 17.609 -0.217 -4.5 1 33.75 235 VAL B N 1
ATOM 3858 C CA . VAL B 1 235 ? 17.156 -1.572 -4.195 1 33.75 235 VAL B CA 1
ATOM 3859 C C . VAL B 1 235 ? 17.031 -2.375 -5.488 1 33.75 235 VAL B C 1
ATOM 3861 O O . VAL B 1 235 ? 16.094 -2.158 -6.266 1 33.75 235 VAL B O 1
ATOM 3864 N N . ARG B 1 236 ? 17.984 -2.387 -6.359 1 31.53 236 ARG B N 1
ATOM 3865 C CA . ARG B 1 236 ? 17.812 -3.484 -7.305 1 31.53 236 ARG B CA 1
ATOM 3866 C C . ARG B 1 236 ? 17.344 -4.75 -6.598 1 31.53 236 ARG B C 1
ATOM 3868 O O . ARG B 1 236 ? 17.453 -4.859 -5.371 1 31.53 236 ARG B O 1
ATOM 3875 N N . SER B 1 237 ? 17.484 -6.027 -7.145 1 32.53 237 SER B N 1
ATOM 3876 C CA . SER B 1 237 ? 17.109 -7.348 -6.645 1 32.53 237 SER B CA 1
ATOM 3877 C C . SER B 1 237 ? 17.531 -7.527 -5.191 1 32.53 237 SER B C 1
ATOM 3879 O O . SER B 1 237 ? 16.688 -7.562 -4.293 1 32.53 237 SER B O 1
ATOM 3881 N N . GLY B 1 238 ? 18.484 -8.617 -4.672 1 29.03 238 GLY B N 1
ATOM 3882 C CA . GLY B 1 238 ? 18.984 -9.578 -3.703 1 29.03 238 GLY B CA 1
ATOM 3883 C C . GLY B 1 238 ? 19.828 -8.945 -2.615 1 29.03 238 GLY B C 1
ATOM 3884 O O . GLY B 1 238 ? 20.234 -9.617 -1.665 1 29.03 238 GLY B O 1
ATOM 3885 N N . ASP B 1 239 ? 20.547 -7.852 -2.885 1 30.16 239 ASP B N 1
ATOM 3886 C CA . ASP B 1 239 ? 21.594 -7.617 -1.904 1 30.16 239 ASP B CA 1
ATOM 3887 C C . ASP B 1 239 ? 21.094 -6.777 -0.737 1 30.16 239 ASP B C 1
ATOM 3889 O O . ASP B 1 239 ? 20.859 -5.574 -0.884 1 30.16 239 ASP B O 1
ATOM 3893 N N . ALA B 1 240 ? 20.406 -7.348 0.228 1 33.62 240 ALA B N 1
ATOM 3894 C CA . ALA B 1 240 ? 19.922 -6.824 1.506 1 33.62 240 ALA B CA 1
ATOM 3895 C C . ALA B 1 240 ? 21.094 -6.391 2.389 1 33.62 240 ALA B C 1
ATOM 3897 O O . ALA B 1 240 ? 20.891 -6.035 3.553 1 33.62 240 ALA B O 1
ATOM 3898 N N . SER B 1 241 ? 22.328 -6.414 1.846 1 34.88 241 SER B N 1
ATOM 3899 C CA . SER B 1 241 ? 23.469 -6.188 2.725 1 34.88 241 SER B CA 1
ATOM 3900 C C . SER B 1 241 ? 23.453 -4.781 3.318 1 34.88 241 SER B C 1
ATOM 3902 O O . SER B 1 241 ? 23.734 -4.594 4.5 1 34.88 241 SER B O 1
ATOM 3904 N N . GLY B 1 242 ? 23.141 -3.822 2.5 1 39.69 242 GLY B N 1
ATOM 3905 C CA . GLY B 1 242 ? 23.172 -2.467 3.027 1 39.69 242 GLY B CA 1
ATOM 3906 C C . GLY B 1 242 ? 22.047 -2.186 4.008 1 39.69 242 GLY B C 1
ATOM 3907 O O . GLY B 1 242 ? 22.188 -1.34 4.895 1 39.69 242 GLY B O 1
ATOM 3908 N N . TYR B 1 243 ? 20.938 -2.861 3.875 1 38.03 243 TYR B N 1
ATOM 3909 C CA . TYR B 1 243 ? 19.891 -2.768 4.879 1 38.03 243 TYR B CA 1
ATOM 3910 C C . TYR B 1 243 ? 20.375 -3.254 6.234 1 38.03 243 TYR B C 1
ATOM 3912 O O . TYR B 1 243 ? 20.172 -2.592 7.254 1 38.03 243 TYR B O 1
ATOM 3920 N N . TYR B 1 244 ? 21.094 -4.297 6.125 1 36.78 244 TYR B N 1
ATOM 3921 C CA . TYR B 1 244 ? 21.562 -4.887 7.371 1 36.78 244 TYR B CA 1
ATOM 3922 C C . TYR B 1 244 ? 22.562 -3.963 8.07 1 36.78 244 TYR B C 1
ATOM 3924 O O . TYR B 1 244 ? 22.531 -3.818 9.289 1 36.78 244 TYR B O 1
ATOM 3932 N N . GLU B 1 245 ? 23.297 -3.363 7.289 1 38.62 245 GLU B N 1
ATOM 3933 C CA . GLU B 1 245 ? 24.266 -2.473 7.91 1 38.62 245 GLU B CA 1
ATOM 3934 C C . GLU B 1 245 ? 23.594 -1.264 8.547 1 38.62 245 GLU B C 1
ATOM 3936 O O . GLU B 1 245 ? 23.922 -0.883 9.672 1 38.62 245 GLU B O 1
ATOM 3941 N N . ARG B 1 246 ? 22.656 -0.729 7.973 1 36.62 246 ARG B N 1
ATOM 3942 C CA . ARG B 1 246 ? 22.062 0.48 8.516 1 36.62 246 ARG B CA 1
ATOM 3943 C C . ARG B 1 246 ? 21.016 0.141 9.578 1 36.62 246 ARG B C 1
ATOM 3945 O O . ARG B 1 246 ? 20.906 0.839 10.594 1 36.62 246 ARG B O 1
ATOM 3952 N N . ALA B 1 247 ? 20.297 -0.936 9.336 1 38.09 247 ALA B N 1
ATOM 3953 C CA . ALA B 1 247 ? 19.5 -1.444 10.453 1 38.09 247 ALA B CA 1
ATOM 3954 C C . ALA B 1 247 ? 20.375 -1.665 11.688 1 38.09 247 ALA B C 1
ATOM 3956 O O . ALA B 1 247 ? 19.953 -1.372 12.812 1 38.09 247 ALA B O 1
ATOM 3957 N N . GLU B 1 248 ? 21.594 -2.031 11.383 1 38.09 248 GLU B N 1
ATOM 3958 C CA . GLU B 1 248 ? 22.562 -2.146 12.461 1 38.09 248 GLU B CA 1
ATOM 3959 C C . GLU B 1 248 ? 22.938 -0.775 13.016 1 38.09 248 GLU B C 1
ATOM 3961 O O . GLU B 1 248 ? 23.062 -0.605 14.234 1 38.09 248 GLU B O 1
ATOM 3966 N N . GLN B 1 249 ? 23.078 0.162 12.203 1 41.03 249 GLN B N 1
ATOM 3967 C CA . GLN B 1 249 ? 23.391 1.5 12.695 1 41.03 249 GLN B CA 1
ATOM 3968 C C . GLN B 1 249 ? 22.203 2.111 13.422 1 41.03 249 GLN B C 1
ATOM 3970 O O . GLN B 1 249 ? 22.375 2.787 14.445 1 41.03 249 GLN B O 1
ATOM 3975 N N . TYR B 1 250 ? 21.141 1.972 12.977 1 35.28 250 TYR B N 1
ATOM 3976 C CA . TYR B 1 250 ? 19.938 2.447 13.641 1 35.28 250 TYR B CA 1
ATOM 3977 C C . TYR B 1 250 ? 19.734 1.747 14.984 1 35.28 250 TYR B C 1
ATOM 3979 O O . TYR B 1 250 ? 19.344 2.377 15.969 1 35.28 250 TYR B O 1
ATOM 3987 N N . ARG B 1 251 ? 20 0.497 14.984 1 35.72 251 ARG B N 1
ATOM 3988 C CA . ARG B 1 251 ? 20.016 -0.206 16.266 1 35.72 251 ARG B CA 1
ATOM 3989 C C . ARG B 1 251 ? 20.984 0.448 17.234 1 35.72 251 ARG B C 1
ATOM 3991 O O . ARG B 1 251 ? 20.688 0.588 18.422 1 35.72 251 ARG B O 1
ATOM 3998 N N . LYS B 1 252 ? 22.031 0.841 16.656 1 41.66 252 LYS B N 1
ATOM 3999 C CA . LYS B 1 252 ? 23.031 1.488 17.5 1 41.66 252 LYS B CA 1
ATOM 4000 C C . LYS B 1 252 ? 22.516 2.834 18.016 1 41.66 252 LYS B C 1
ATOM 4002 O O . LYS B 1 252 ? 22.844 3.246 19.125 1 41.66 252 LYS B O 1
ATOM 4007 N N . HIS B 1 253 ? 21.797 3.486 17.281 1 34.12 253 HIS B N 1
ATOM 4008 C CA . HIS B 1 253 ? 21.297 4.773 17.75 1 34.12 253 HIS B CA 1
ATOM 4009 C C . HIS B 1 253 ? 20.094 4.59 18.672 1 34.12 253 HIS B C 1
ATOM 4011 O O . HIS B 1 253 ? 19.828 5.445 19.531 1 34.12 253 HIS B O 1
ATOM 4017 N N . LEU B 1 254 ? 19.234 3.66 18.406 1 32.47 254 LEU B N 1
ATOM 4018 C CA . LEU B 1 254 ? 18.203 3.42 19.406 1 32.47 254 LEU B CA 1
ATOM 4019 C C . LEU B 1 254 ? 18.812 2.953 20.719 1 32.47 254 LEU B C 1
ATOM 4021 O O . LEU B 1 254 ? 18.203 3.115 21.781 1 32.47 254 LEU B O 1
ATOM 4025 N N . GLU B 1 255 ? 19.906 2.283 20.703 1 31.12 255 GLU B N 1
ATOM 4026 C CA . GLU B 1 255 ? 20.516 1.929 21.984 1 31.12 255 GLU B CA 1
ATOM 4027 C C . GLU B 1 255 ? 21.078 3.16 22.688 1 31.12 255 GLU B C 1
ATOM 4029 O O . GLU B 1 255 ? 21.391 3.111 23.875 1 31.12 255 GLU B O 1
ATOM 4034 N N . PHE B 1 256 ? 21.266 4.234 21.953 1 28.03 256 PHE B N 1
ATOM 4035 C CA . PHE B 1 256 ? 21.672 5.344 22.797 1 28.03 256 PHE B CA 1
ATOM 4036 C C . PHE B 1 256 ? 20.484 6.23 23.156 1 28.03 256 PHE B C 1
ATOM 4038 O O . PHE B 1 256 ? 19.578 6.414 22.344 1 28.03 256 PHE B O 1
#

Foldseek 3Di:
DQVCAQDPPPQQLAAEEAEDQELCQLQDPCNQLHSEYEYALQNYDDDCVVSLVVSLVNHPHAYEYEDDDVVQQTNDPDDLVVVCVSCVVCLVSGAEYEDELRNLVCLVVSVVSVHFYAYEDEEAAQDDPVVVVVQQVSSVVRGQEYEYEYADDDPVSLVSQLVCQLPDPGQYAYYYAAAPVLVSQRVSSNRHHSHGYAYDPDDSGHNHHHSVVSLVVSQVPRPQPPPVCLVDDRPDDDDCPSVVVSVVVVVVVVVD/DPQPDLPDPPLQLAAEEAEDQELCQLQDPCNQLHSEYEYALQNYDDDCVVSLVVSLVNHPHAYEYEDDDVVQQTNDPDDLVVVCVSCVVCLVSGAEYEDELRNLVCLVVSVVSVHFYAYEDEEAAQDDPVVVVVQQVSSVVRGQEYEYEYADDDPVSLVSQLVCQLPDPGQYAYYYAAAPVLVSQRVSSNRHHSHGYAYDPDDSGHNHHHSVVSLVVSQVPRPQPPPVLLVDDRPDDPDCPSVVVSVVVVVVVVVD

Radius of gyration: 25.22 Å; Cα contacts (8 Å, |Δi|>4): 933; chains: 2; bounding box: 45×76×56 Å

Nearest PDB structures (foldseek):
  2o7s-assembly1_A  TM=8.507E-01  e=1.231E-13  Arabidopsis thaliana
  2gpt-assembly1_A  TM=8.473E-01  e=1.854E-13  Arabidopsis thaliana
  2o7q-assembly1_A  TM=8.510E-01  e=1.854E-13  Arabidopsis thaliana
  6bmb-assembly1_A  TM=8.485E-01  e=3.528E-13  Arabidopsis thaliana
  2ysw-assembly2_C-2  TM=8.641E-01  e=5.843E-12  Aquifex aeolicus VF5